Protein 5AWS (pdb70)

Foldseek 3Di:
DPDQDAFEKAKEKEKAKAWEAEAPDLVPIDIWMKIFMKMKHFAPCLCSPPVVVHADWWKKKKAQQVQFPWKDFDPQFWDWDPDDPVPRMTMITTDSVSVSVVNVVVCVVVVVDGMDMDTGMITIGDADGPLQDQKDKHKDWDWDLFKIKIKMKIAGRQRNWPHFWKWAFKKKKFAWDAAFPDWPDWPPDWDQDNVRRMIMDTDGIAGCPDPVRRIDMIIIMTTHDGDGTDGDKIFIKTKTWDTESSRMDMDTDDGRYDHPYYIYMYMYDGYIYTD/DFFEKAKEKEKAKEWEAEAPDLVPIDIWMKIFMKMKHFLVCLCCCCVVVPADWWKKKKACVVQFPWKDFDVLFWDWDVMTMITGDSVSVVVVSNVCCVVVPPDGIDMGTTMITIGDDDGPLQDQKDKHKDWDWDFWKIKIKMKIAGRQNNWPDQWKWAFKKKKFAWDAAFDDWPDWPPDWDQDPVRRMIMDTDGIATCVDDVGRIDMIIIMTTHDGDGIDGDKIFIKTKTWDTESSRMDMDIDDTRHDHPYYTYMYIYDGYIYTD

GO terms:
  GO:0005515 protein binding (F, IPI)
  GO:0005829 cytosol (C, TAS)
  GO:0005737 cytoplasm (C, IDA)
  GO:0005886 plasma membrane (C, IDA)
  GO:0005905 clathrin-coated pit (C, IDA)
  GO:0017124 SH3 domain binding (F, IPI)

Sequence (540 aa):
MGAQDTLPVAAAFTETVNAYFKGADPSKCIVKITGEMVLSFPAGITRHFANNPSPAALTFRVINFSRLEHVLPNPQLLCCDNTQNDANTKEFWVNMPNLMTHLKKVSEQKPQATYYNVDMLKYQVSAQGIQSTPLNLAVNWRCEPSSTDLRIDYKYNTDAMTTAVALNNVQFLVPIDGGVTKLQAVLPPAVWNAEQQRILWKIPDISQKSENGGVGSLLARFQLSEGPSKPSPLVVQFTSEGSTLSGCDIELVGAGYRFSLIKKRFAAGKYLADNDTLPVAAAFTETVNAYFKGADPSKCIVKITGEMVLSFPAGITRHFANNPSPAALTFRVINFSRLEHVLPNPQLLCCDNTKEFWVNMPNLMTHLKKVSEQKPQATYYNVDMLKYQVSAQGIQSTPLNLAVNWRCEPSSTDLRIDYKYNTDAMTTAVALNNVQFLVPIDGGVTKLQAVLPPAVWNAEQQRILWKIPDISQKSENGGVGSLLARFQLSEGPSKPSPLVVQFTSEGSTLSGCDIELVGAGYRFSLIKKRFAAGKYLADN

Solvent-accessible surface area: 26868 Å² total; per-residue (Å²): 244,86,80,92,56,77,19,47,2,25,1,12,0,44,0,46,0,35,3,66,5,78,18,89,60,74,93,117,13,94,20,40,3,33,10,58,0,20,0,20,6,28,51,35,37,18,145,93,42,22,139,140,103,82,38,10,62,2,6,0,69,0,48,55,32,64,88,16,73,14,10,23,4,31,50,119,1,6,70,20,43,94,98,125,132,106,74,51,51,21,36,0,101,10,39,30,89,44,6,44,88,62,7,128,119,38,25,126,115,125,92,175,32,96,132,13,111,5,66,1,1,90,2,5,4,43,35,134,30,50,118,14,0,0,0,23,8,25,6,95,18,126,48,63,92,63,11,0,34,3,100,0,51,17,89,10,12,51,118,6,13,82,84,54,38,24,0,45,104,0,55,0,43,0,52,1,73,11,27,24,82,124,53,94,50,58,121,45,118,29,96,54,60,70,157,105,86,83,0,33,1,131,29,96,70,2,10,110,178,26,185,81,40,0,78,14,47,0,63,4,80,0,57,17,88,144,25,72,4,142,62,25,54,1,43,0,81,3,67,0,103,54,1,0,3,2,16,0,51,6,72,43,42,65,74,4,24,108,39,61,96,54,82,44,59,1,28,13,27,128,0,23,0,34,57,196,64,31,43,1,15,1,10,1,46,1,49,0,34,2,64,6,83,11,90,74,74,87,112,10,90,20,33,2,33,10,62,0,22,1,17,0,29,40,71,8,52,143,119,25,43,93,102,102,80,24,51,66,3,8,0,65,0,44,55,37,89,80,15,48,15,11,23,4,34,50,127,6,7,69,27,143,111,68,46,36,0,92,12,42,25,94,50,0,37,92,69,10,126,122,29,9,120,114,117,84,172,26,104,107,5,98,6,70,1,1,96,3,3,3,30,35,136,28,45,122,14,0,0,0,36,10,26,5,100,20,142,50,76,95,65,19,0,29,4,111,0,48,18,112,18,24,60,126,8,16,81,76,87,24,28,0,46,98,0,53,0,36,0,48,1,67,10,25,26,85,124,57,90,49,54,119,45,119,28,96,59,50,73,163,106,91,86,0,43,1,139,29,96,64,2,11,100,174,26,146,133,36,2,77,17,39,1,65,4,85,0,55,15,83,143,26,74,5,147,62,23,52,1,43,0,81,3,64,0,116,56,2,1,4,4,18,0,44,6,72,43,40,66,85,16,19,123,43,61,98,55,82,59,71,1,30,14,29,108,0,33,0,32,63

Nearest PDB structures (foldseek):
  5aws-assembly2_B  TM=1.004E+00  e=3.003E-59  Homo sapiens
  5awu-assembly1_A  TM=9.786E-01  e=6.352E-51  Homo sapiens
  6a9y-assembly1_A  TM=9.598E-01  e=2.158E-49  Homo sapiens
  5jp2-assembly1_A  TM=8.970E-01  e=3.352E-34  Danio rerio
  5jp2-assembly2_B  TM=8.861E-01  e=8.549E-34  Danio rerio

B-factor: mean 56.83, std 22.8, range [14.85, 202.42]

Radius of gyration: 28.93 Å; Cα contacts (8 Å, |Δi|>4): 1412; chains: 2; bounding box: 56×58×89 Å

Organism: Homo sapiens (NCBI:txid9606)

InterPro domains:
  IPR018808 Muniscin, C-terminal [PF10291] (560-8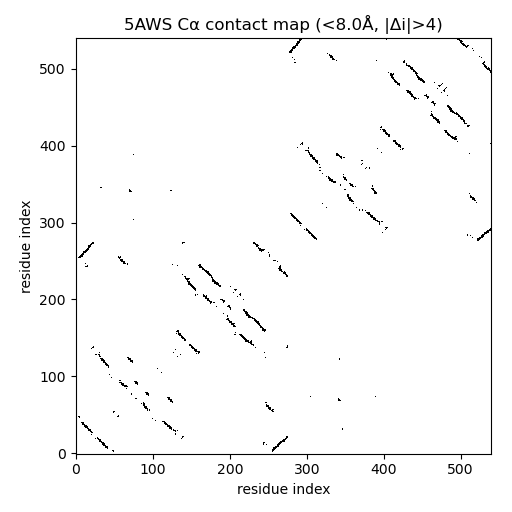26)
  IPR028565 Mu homology domain [PS51072] (559-827)
  IPR036168 AP-2 complex subunit mu, C-terminal superfamily [SSF49447] (672-807)
  IPR037984 SGIP1, mu-homology domain [cd09266] (561-827)

Secondary structure (DSSP, 8-state):
--SPPPEEEEEEEEEEEEEEEETT-GGG-EEEEEEEEEEEEESS-TTTT-SSS-PPP-EEEEETGGGEEEEEE-TTTEEE-------S-EEEEE-HHHHHHHHHHHHHHSTT-SEEEEEEEEEEE---GGGG-SEEEEEEEEE-SSEEEEEEEEEE-GGGSSS---EEEEEEEEE--S-EEEEEEEES--EEETTTTEEEEEEEEESTTSTTTTEEEEEEEEEESS-------EEEEEEEES--SS--EEEEESSSEEEEEEEEEEEEEEEEEE-/-PEEEEEEEEEEEEEEEETTEEEEEEEEEEEEEEEEEEGGGTTTTSSSSSPPP-EEEEETGGGEEEEEE-TTTEEE---EEEEE-HHHHHHHHHHHHHHSTT-SEEEEEEEEEEE---GGGG-SEEEEEEEEE-SSEEEEEEEEEE-GGGSSS---EEEEEEEEE--S-EEEEEEEES--EEETTTTEEEEEEEEESTTSGGGGEEEEEEEEEESS-------EEEEEEEES--SS--EEEE-SSSEEEEEEEEEEEEEEEEEE-

Structure (mmCIF, N/CA/C/O backbone):
data_5AWS
#
_entry.id   5AWS
#
_cell.length_a   37.552
_cell.length_b   53.634
_cell.length_c   75.199
_cell.angle_alpha   101.87
_cell.angle_beta   86.91
_cell.angle_gamma   95.61
#
_symmetry.space_group_name_H-M   'P 1'
#
loop_
_entity.id
_entity.type
_entity.pdbx_description
1 polymer 'SH3-containing GRB2-like protein 3-interacting protein 1'
2 non-polymer 'ZINC ION'
3 water water
#
loop_
_atom_site.group_PDB
_atom_site.id
_atom_site.type_symbol
_atom_site.label_atom_id
_atom_site.label_alt_id
_atom_site.label_comp_id
_atom_site.label_asym_id
_atom_site.label_entity_id
_atom_site.label_seq_id
_atom_site.pdbx_PDB_ins_code
_atom_site.Cartn_x
_atom_site.Cartn_y
_atom_site.Cartn_z
_atom_site.occupancy
_atom_site.B_iso_or_equiv
_atom_site.auth_seq_id
_atom_site.auth_comp_id
_atom_site.auth_asym_id
_atom_site.auth_atom_id
_atom_site.pdbx_PDB_model_num
ATOM 1 N N . MET A 1 8 ? 14.073 53.579 -72.232 1.00 110.67 554 MET A N 1
ATOM 2 C CA . MET A 1 8 ? 13.456 54.142 -73.431 1.00 122.42 554 MET A CA 1
ATOM 3 C C . MET A 1 8 ? 12.688 53.099 -74.233 1.00 123.51 554 MET A C 1
ATOM 4 O O . MET A 1 8 ? 11.574 53.348 -74.688 1.00 123.26 554 MET A O 1
ATOM 9 N N . GLY A 1 9 ? 13.301 51.938 -74.429 1.00 123.77 555 GLY A N 1
ATOM 10 C CA . GLY A 1 9 ? 12.620 50.809 -75.034 1.00 121.94 555 GLY A CA 1
ATOM 11 C C . GLY A 1 9 ? 12.884 49.566 -74.203 1.00 113.95 555 GLY A C 1
ATOM 12 O O . GLY A 1 9 ? 12.789 48.442 -74.693 1.00 114.26 555 GLY A O 1
ATOM 13 N N . ALA A 1 10 ? 13.195 49.776 -72.927 1.00 108.14 556 ALA A N 1
ATOM 14 C CA . ALA A 1 10 ? 13.753 48.717 -72.088 1.00 98.89 556 ALA A CA 1
ATOM 15 C C . ALA A 1 10 ? 12.789 48.113 -71.059 1.00 100.92 556 ALA A C 1
ATOM 16 O O . ALA A 1 10 ? 11.914 48.798 -70.525 1.00 93.81 556 ALA A O 1
ATOM 18 N N . GLN A 1 11 ? 12.965 46.820 -70.794 1.00 93.64 557 GLN A N 1
ATOM 19 C CA . GLN A 1 11 ? 12.198 46.114 -69.777 1.00 88.81 557 GLN A CA 1
ATOM 20 C C . GLN A 1 11 ? 12.398 46.835 -68.448 1.00 86.54 557 GLN A C 1
ATOM 21 O O . GLN A 1 11 ? 13.534 47.126 -68.068 1.00 91.01 557 GLN A O 1
ATOM 27 N N . ASP A 1 12 ? 11.309 47.160 -67.758 1.00 83.51 558 ASP A N 1
ATOM 28 C CA . ASP A 1 12 ? 11.442 47.907 -66.517 1.00 85.70 558 ASP A CA 1
ATOM 29 C C . ASP A 1 12 ? 12.151 47.017 -65.536 1.00 82.96 558 ASP A C 1
ATOM 30 O O . ASP A 1 12 ? 12.120 45.792 -65.663 1.00 84.83 558 ASP A O 1
ATOM 35 N N . THR A 1 13 ? 12.810 47.615 -64.557 1.00 78.78 559 THR A N 1
ATOM 36 C CA . THR A 1 13 ? 13.160 46.836 -63.396 1.00 76.32 559 THR A CA 1
ATOM 37 C C . THR A 1 13 ? 11.938 46.974 -62.499 1.00 76.21 559 THR A C 1
ATOM 38 O O . THR A 1 13 ? 11.461 48.088 -62.291 1.00 83.92 559 THR A O 1
ATOM 42 N N . LEU A 1 14 ? 11.407 45.871 -61.986 1.00 71.69 560 LEU A N 1
ATOM 43 C CA . LEU A 1 14 ? 10.204 45.965 -61.159 1.00 68.63 560 LEU A CA 1
ATOM 44 C C . LEU A 1 14 ? 10.575 45.893 -59.669 1.00 65.98 560 LEU A C 1
ATOM 45 O O . LEU A 1 14 ? 11.332 45.019 -59.255 1.00 69.72 560 LEU A O 1
ATOM 50 N N . PRO A 1 15 ? 10.041 46.823 -58.866 1.00 64.99 561 PRO A N 1
ATOM 51 C CA . PRO A 1 15 ? 10.375 46.956 -57.443 1.00 58.90 561 PRO A CA 1
ATOM 52 C C . PRO A 1 15 ? 9.637 45.935 -56.588 1.00 51.26 561 PRO A C 1
ATOM 53 O O . PRO A 1 15 ? 8.413 45.899 -56.625 1.00 58.38 561 PRO A O 1
ATOM 57 N N . VAL A 1 16 ? 10.364 45.119 -55.833 1.00 49.01 562 VAL A N 1
ATOM 58 C CA . VAL A 1 16 ? 9.734 44.181 -54.908 1.00 53.18 562 VAL A CA 1
ATOM 59 C C . VAL A 1 16 ? 10.445 44.240 -53.549 1.00 52.13 562 VAL A C 1
ATOM 60 O O . VAL A 1 16 ? 11.662 44.417 -53.498 1.00 56.58 562 VAL A O 1
ATOM 64 N N . ALA A 1 17 ? 9.688 44.134 -52.456 1.00 50.97 563 ALA A N 1
ATOM 65 C CA . ALA A 1 17 ? 10.287 44.113 -51.118 1.00 49.49 563 ALA A CA 1
ATOM 66 C C . ALA A 1 17 ? 10.337 42.689 -50.575 1.00 46.02 563 ALA A C 1
ATOM 67 O O . ALA A 1 17 ? 9.470 41.876 -50.894 1.00 46.48 563 ALA A O 1
ATOM 69 N N . ALA A 1 18 ? 11.342 42.391 -49.752 1.00 37.13 564 ALA A N 1
ATOM 70 C CA . ALA A 1 18 ? 11.450 41.077 -49.131 1.00 38.35 564 ALA A CA 1
ATOM 71 C C . ALA A 1 18 ? 11.559 41.242 -47.623 1.00 41.62 564 ALA A C 1
ATOM 72 O O . ALA A 1 18 ? 12.049 42.264 -47.128 1.00 48.23 564 ALA A O 1
ATOM 74 N N . ALA A 1 19 ? 11.119 40.228 -46.891 1.00 40.37 565 ALA A N 1
ATOM 75 C CA . ALA A 1 19 ? 11.205 40.259 -45.441 1.00 36.02 565 ALA A CA 1
ATOM 76 C C . ALA A 1 19 ? 11.505 38.872 -44.913 1.00 34.52 565 ALA A C 1
ATOM 77 O O . ALA A 1 19 ? 10.887 37.889 -45.330 1.00 37.16 565 ALA A O 1
ATOM 79 N N . PHE A 1 20 ? 12.481 38.788 -44.018 1.00 26.24 566 PHE A N 1
ATOM 80 C CA . PHE A 1 20 ? 12.662 37.595 -43.204 1.00 28.21 566 PHE A CA 1
ATOM 81 C C . PHE A 1 20 ? 12.207 37.976 -41.805 1.00 29.97 566 PHE A C 1
ATOM 82 O O . PHE A 1 20 ? 12.834 38.827 -41.175 1.00 30.79 566 PHE A O 1
ATOM 90 N N . THR A 1 21 ? 11.139 37.352 -41.319 1.00 31.53 567 THR A N 1
ATOM 91 C CA . THR A 1 21 ? 10.599 37.664 -39.984 1.00 30.53 567 THR A CA 1
ATOM 92 C C . THR A 1 21 ? 10.638 36.389 -39.182 1.00 31.90 567 THR A C 1
ATOM 93 O O . THR A 1 21 ? 9.991 35.390 -39.533 1.00 27.58 567 THR A O 1
ATOM 97 N N . GLU A 1 22 ? 11.447 36.405 -38.133 1.00 26.33 568 GLU A N 1
ATOM 98 C CA . GLU A 1 22 ? 11.665 35.214 -37.328 1.00 29.40 568 GLU A CA 1
ATOM 99 C C . GLU A 1 22 ? 11.152 35.380 -35.897 1.00 28.27 568 GLU A C 1
ATOM 100 O O . GLU A 1 22 ? 11.214 36.458 -35.322 1.00 29.59 568 GLU A O 1
ATOM 106 N N . THR A 1 23 ? 10.640 34.295 -35.344 1.00 27.50 569 THR A N 1
ATOM 107 C CA . THR A 1 23 ? 10.066 34.285 -34.007 1.00 28.54 569 THR A CA 1
ATOM 108 C C . THR A 1 23 ? 10.814 33.260 -33.150 1.00 28.67 569 THR A C 1
ATOM 109 O O . THR A 1 23 ? 10.908 32.082 -33.520 1.00 24.78 569 THR A O 1
ATOM 113 N N . VAL A 1 24 ? 11.355 33.712 -32.012 1.00 29.76 570 VAL A N 1
ATOM 114 C CA . VAL A 1 24 ? 12.054 32.805 -31.095 1.00 20.96 570 VAL A CA 1
ATOM 115 C C . VAL A 1 24 ? 11.232 32.489 -29.860 1.00 28.21 570 VAL A C 1
ATOM 116 O O . VAL A 1 24 ? 10.832 33.378 -29.101 1.00 28.13 570 VAL A O 1
ATOM 120 N N . ASN A 1 25 ? 10.982 31.201 -29.690 1.00 26.58 571 ASN A N 1
ATOM 121 C CA . ASN A 1 25 ? 10.300 30.679 -28.533 1.00 28.31 571 ASN A CA 1
ATOM 122 C C . ASN A 1 25 ? 11.330 29.969 -27.687 1.00 32.80 571 ASN A C 1
ATOM 123 O O . ASN A 1 25 ? 12.165 29.222 -28.198 1.00 23.12 571 ASN A O 1
ATOM 128 N N . ALA A 1 26 ? 11.292 30.224 -26.391 1.00 29.86 572 ALA A N 1
ATOM 129 C CA . ALA A 1 26 ? 12.257 29.619 -25.501 1.00 31.71 572 ALA A CA 1
ATOM 130 C C . ALA A 1 26 ? 11.600 29.354 -24.157 1.00 37.19 572 ALA A C 1
ATOM 131 O O . ALA A 1 26 ? 10.755 30.128 -23.708 1.00 36.33 572 ALA A O 1
ATOM 133 N N . TYR A 1 27 ? 11.975 28.244 -23.530 1.00 35.98 573 TYR A N 1
ATOM 134 C CA . TYR A 1 27 ? 11.538 27.945 -22.171 1.00 41.64 573 TYR A CA 1
ATOM 135 C C . TYR A 1 27 ? 12.761 27.671 -21.316 1.00 39.26 573 TYR A C 1
ATOM 136 O O . TYR A 1 27 ? 13.529 26.764 -21.620 1.00 39.80 573 TYR A O 1
ATOM 145 N N . PHE A 1 28 ? 12.942 28.467 -20.263 1.00 36.92 574 PHE A N 1
ATOM 146 C CA . PHE A 1 28 ? 14.036 28.272 -19.305 1.00 36.71 574 PHE A CA 1
ATOM 147 C C . PHE A 1 28 ? 13.520 27.659 -18.011 1.00 41.56 574 PHE A C 1
ATOM 148 O O . PHE A 1 28 ? 12.414 27.957 -17.582 1.00 41.07 574 PHE A O 1
ATOM 156 N N . LYS A 1 29 ? 14.316 26.802 -17.384 1.00 43.18 575 LYS A N 1
ATOM 157 C CA . LYS A 1 29 ? 13.904 26.181 -16.133 1.00 43.58 575 LYS A CA 1
ATOM 158 C C . LYS A 1 29 ? 14.997 26.329 -15.085 1.00 51.46 575 LYS A C 1
ATOM 159 O O . LYS A 1 29 ? 16.048 25.688 -15.185 1.00 47.18 575 LYS A O 1
ATOM 165 N N . GLY A 1 30 ? 14.754 27.203 -14.109 1.00 54.81 576 GLY A N 1
ATOM 166 C CA . GLY A 1 30 ? 15.729 27.505 -13.077 1.00 55.41 576 GLY A CA 1
ATOM 167 C C . GLY A 1 30 ? 16.966 28.089 -13.723 1.00 52.05 576 GLY A C 1
ATOM 168 O O . GLY A 1 30 ? 16.849 28.877 -14.678 1.00 47.70 576 GLY A O 1
ATOM 169 N N . ALA A 1 31 ? 18.140 27.649 -13.265 1.00 56.37 577 ALA A N 1
ATOM 170 C CA . ALA A 1 31 ? 19.402 28.067 -13.872 1.00 59.60 577 ALA A CA 1
ATOM 171 C C . ALA A 1 31 ? 20.102 26.907 -14.589 1.00 64.31 577 ALA A C 1
ATOM 172 O O . ALA A 1 31 ? 21.309 26.949 -14.799 1.00 74.16 577 ALA A O 1
ATOM 174 N N . ASP A 1 32 ? 19.335 25.905 -15.008 1.00 58.53 578 ASP A N 1
ATOM 175 C CA . ASP A 1 32 ? 19.887 24.734 -15.675 1.00 56.94 578 ASP A CA 1
ATOM 176 C C . ASP A 1 32 ? 19.724 24.858 -17.183 1.00 58.02 578 ASP A C 1
ATOM 177 O O . ASP A 1 32 ? 18.635 24.647 -17.722 1.00 48.92 578 ASP A O 1
ATOM 182 N N . PRO A 1 33 ? 20.800 25.276 -17.863 1.00 62.08 579 PRO A N 1
ATOM 183 C CA . PRO A 1 33 ? 20.720 25.511 -19.306 1.00 59.42 579 PRO A CA 1
ATOM 184 C C . PRO A 1 33 ? 20.385 24.234 -20.069 1.00 56.99 579 PRO A C 1
ATOM 185 O O . PRO A 1 33 ? 19.879 24.313 -21.181 1.00 61.40 579 PRO A O 1
ATOM 189 N N . SER A 1 34 ? 20.644 23.077 -19.472 1.00 56.98 580 SER A N 1
ATOM 190 C CA . SER A 1 34 ? 20.350 21.796 -20.118 1.00 65.14 580 SER A CA 1
ATOM 191 C C . SER A 1 34 ? 18.867 21.574 -20.405 1.00 62.39 580 SER A C 1
ATOM 192 O O . SER A 1 34 ? 18.508 20.803 -21.297 1.00 66.41 580 SER A O 1
ATOM 195 N N . LYS A 1 35 ? 18.014 22.226 -19.624 1.00 54.67 581 LYS A N 1
ATOM 196 C CA . LYS A 1 35 ? 16.574 22.033 -19.727 1.00 40.71 581 LYS A CA 1
ATOM 197 C C . LYS A 1 35 ? 15.907 23.136 -20.532 1.00 41.91 581 LYS A C 1
ATOM 198 O O . LYS A 1 35 ? 14.682 23.211 -20.597 1.00 40.80 581 LYS A O 1
ATOM 204 N N . CYS A 1 36 ? 16.723 24.010 -21.111 1.00 38.85 582 CYS A N 1
ATOM 205 C CA . CYS A 1 36 ? 16.237 25.093 -21.935 1.00 33.81 582 CYS A CA 1
ATOM 206 C C . CYS A 1 36 ? 15.741 24.454 -23.214 1.00 46.09 582 CYS A C 1
ATOM 207 O O . CYS A 1 36 ? 16.430 23.613 -23.787 1.00 51.77 582 CYS A O 1
ATOM 210 N N . ILE A 1 37 ? 14.561 24.866 -23.666 1.00 36.66 583 ILE A N 1
ATOM 211 C CA . ILE A 1 37 ? 13.947 24.312 -24.880 1.00 38.86 583 ILE A CA 1
ATOM 212 C C . ILE A 1 37 ? 13.660 25.461 -25.841 1.00 35.49 583 ILE A C 1
ATOM 213 O O . ILE A 1 37 ? 12.940 26.390 -25.497 1.00 39.56 583 ILE A O 1
ATOM 218 N N . VAL A 1 38 ? 14.259 25.422 -27.033 1.00 29.75 584 VAL A N 1
ATOM 219 C CA . VAL A 1 38 ? 14.167 26.541 -27.961 1.00 29.73 584 VAL A CA 1
ATOM 220 C C . VAL A 1 38 ? 13.549 26.107 -29.304 1.00 36.32 584 VAL A C 1
ATOM 221 O O . VAL A 1 38 ? 13.826 25.019 -29.803 1.00 35.64 584 VAL A O 1
ATOM 225 N N . LYS A 1 39 ? 12.718 26.964 -29.881 1.00 33.95 585 LYS A N 1
ATOM 226 C CA . LYS A 1 39 ? 12.096 26.693 -31.185 1.00 31.21 585 LYS A CA 1
ATOM 227 C C . LYS A 1 39 ? 12.017 28.011 -31.907 1.00 30.03 585 LYS A C 1
ATOM 228 O O . LYS A 1 39 ? 11.381 28.941 -31.413 1.00 28.18 585 LYS A O 1
ATOM 234 N N . ILE A 1 40 ? 12.717 28.109 -33.039 1.00 27.85 586 ILE A N 1
ATOM 235 C CA . ILE A 1 40 ? 12.712 29.321 -33.854 1.00 23.81 586 ILE A CA 1
ATOM 236 C C . ILE A 1 40 ? 12.020 29.028 -35.171 1.00 28.53 586 ILE A C 1
ATOM 237 O O . ILE A 1 40 ? 12.435 28.115 -35.914 1.00 21.55 586 ILE A O 1
ATOM 242 N N . THR A 1 41 ? 10.949 29.780 -35.422 1.00 27.74 587 THR A N 1
ATOM 243 C CA . THR A 1 41 ? 10.200 29.678 -36.672 1.00 33.20 587 THR A CA 1
ATOM 244 C C . THR A 1 41 ? 10.397 30.955 -37.438 1.00 33.30 587 THR A C 1
ATOM 245 O O . THR A 1 41 ? 10.886 31.936 -36.900 1.00 31.15 587 THR A O 1
ATOM 249 N N . GLY A 1 42 ? 10.009 30.957 -38.704 1.00 29.56 588 GLY A N 1
ATOM 250 C CA . GLY A 1 42 ? 10.185 32.149 -39.500 1.00 28.37 588 GLY A CA 1
ATOM 251 C C . GLY A 1 42 ? 9.361 32.128 -40.773 1.00 29.09 588 GLY A C 1
ATOM 252 O O . GLY A 1 42 ? 8.820 31.101 -41.191 1.00 20.57 588 GLY A O 1
ATOM 253 N N . GLU A 1 43 ? 9.256 33.282 -41.394 1.00 26.41 589 GLU A N 1
ATOM 254 C CA . GLU A 1 43 ? 8.678 33.305 -42.711 1.00 33.60 589 GLU A CA 1
ATOM 255 C C . GLU A 1 43 ? 9.356 34.337 -43.574 1.00 40.02 589 GLU A C 1
ATOM 256 O O . GLU A 1 43 ? 9.869 35.354 -43.072 1.00 34.64 589 GLU A O 1
ATOM 262 N N . MET A 1 44 ? 9.408 34.016 -44.867 1.00 33.28 590 MET A N 1
ATOM 263 C CA . MET A 1 44 ? 9.933 34.907 -45.870 1.00 29.43 590 MET A CA 1
ATOM 264 C C . MET A 1 44 ? 8.737 35.375 -46.664 1.00 34.59 590 MET A C 1
ATOM 265 O O . MET A 1 44 ? 7.931 34.565 -47.202 1.00 34.25 590 MET A O 1
ATOM 270 N N . VAL A 1 45 ? 8.607 36.694 -46.705 1.00 32.19 591 VAL A N 1
ATOM 271 C CA . VAL A 1 45 ? 7.449 37.330 -47.307 1.00 34.08 591 VAL A CA 1
ATOM 272 C C . VAL A 1 45 ? 7.930 38.238 -48.422 1.00 36.51 591 VAL A C 1
ATOM 273 O O . VAL A 1 45 ? 8.930 38.928 -48.274 1.00 32.85 591 VAL A O 1
ATOM 277 N N . LEU A 1 46 ? 7.233 38.206 -49.552 1.00 36.77 592 LEU A N 1
ATOM 278 C CA . LEU A 1 46 ? 7.495 39.126 -50.641 1.00 39.15 592 LEU A CA 1
ATOM 279 C C . LEU A 1 46 ? 6.338 40.107 -50.733 1.00 40.66 592 LEU A C 1
ATOM 280 O O . LEU A 1 46 ? 5.173 39.711 -50.661 1.00 43.40 592 LEU A O 1
ATOM 285 N N . SER A 1 47 ? 6.662 41.391 -50.865 1.00 46.08 593 SER A N 1
ATOM 286 C CA . SER A 1 47 ? 5.654 42.444 -50.995 1.00 45.44 593 SER A CA 1
ATOM 287 C C . SER A 1 47 ? 5.739 43.118 -52.356 1.00 50.59 593 SER A C 1
ATOM 288 O O . SER A 1 47 ? 6.824 43.507 -52.814 1.00 51.33 593 SER A O 1
ATOM 291 N N . PHE A 1 48 ? 4.574 43.255 -52.984 1.00 48.56 594 PHE A N 1
ATOM 292 C CA . PHE A 1 48 ? 4.437 43.811 -54.317 1.00 58.98 594 PHE A CA 1
ATOM 293 C C . PHE A 1 48 ? 3.640 45.118 -54.258 1.00 61.08 594 PHE A C 1
ATOM 294 O O . PHE A 1 48 ? 2.599 45.183 -53.598 1.00 51.49 594 PHE A O 1
ATOM 302 N N . PRO A 1 49 ? 4.136 46.167 -54.938 1.00 65.94 595 PRO A N 1
ATOM 303 C CA . PRO A 1 49 ? 3.486 47.484 -54.967 1.00 71.54 595 PRO A CA 1
ATOM 304 C C . PRO A 1 49 ? 2.135 47.398 -55.665 1.00 74.27 595 PRO A C 1
ATOM 305 O O . PRO A 1 49 ? 1.864 46.405 -56.338 1.00 73.47 595 PRO A O 1
ATOM 309 N N . ALA A 1 50 ? 1.324 48.442 -55.542 1.00 76.70 596 ALA A N 1
ATOM 310 C CA . ALA A 1 50 ? -0.081 48.377 -55.935 1.00 76.74 596 ALA A CA 1
ATOM 311 C C . ALA A 1 50 ? -0.353 48.043 -57.400 1.00 80.99 596 ALA A C 1
ATOM 312 O O . ALA A 1 50 ? 0.336 48.509 -58.304 1.00 77.16 596 ALA A O 1
ATOM 314 N N . GLY A 1 51 ? -1.360 47.195 -57.595 1.00 84.80 597 GLY A N 1
ATOM 315 C CA . GLY A 1 51 ? -1.890 46.827 -58.893 1.00 84.60 597 GLY A CA 1
ATOM 316 C C . GLY A 1 51 ? -0.971 46.453 -60.041 1.00 93.57 597 GLY A C 1
ATOM 317 O O . GLY A 1 51 ? -1.454 45.904 -61.036 1.00 99.64 597 GLY A O 1
ATOM 318 N N . ILE A 1 52 ? 0.323 46.754 -59.918 1.00 94.57 598 ILE A N 1
ATOM 319 C CA . ILE A 1 52 ? 1.282 46.657 -61.026 1.00 94.79 598 ILE A CA 1
ATOM 320 C C . ILE A 1 52 ? 1.059 45.391 -61.870 1.00 97.03 598 ILE A C 1
ATOM 321 O O . ILE A 1 52 ? 0.744 45.484 -63.056 1.00 105.27 598 ILE A O 1
ATOM 326 N N . THR A 1 53 ? 1.219 44.228 -61.240 1.00 94.76 599 THR A N 1
ATOM 327 C CA . THR A 1 53 ? 0.844 42.915 -61.791 1.00 99.64 599 THR A CA 1
ATOM 328 C C . THR A 1 53 ? 1.329 42.452 -63.177 1.00 106.32 599 THR A C 1
ATOM 329 O O . THR A 1 53 ? 1.492 41.250 -63.408 1.00 106.75 599 THR A O 1
ATOM 333 N N . ARG A 1 54 ? 1.587 43.379 -64.087 1.00 110.62 600 ARG A N 1
ATOM 334 C CA . ARG A 1 54 ? 1.729 42.999 -65.485 1.00 107.23 600 ARG A CA 1
ATOM 335 C C . ARG A 1 54 ? 2.761 43.840 -66.246 1.00 104.98 600 ARG A C 1
ATOM 336 O O . ARG A 1 54 ? 3.076 43.560 -67.401 1.00 115.67 600 ARG A O 1
ATOM 344 N N . HIS A 1 55 ? 3.231 44.895 -65.589 1.00 93.47 601 HIS A N 1
ATOM 345 C CA . HIS A 1 55 ? 4.248 45.851 -66.057 1.00 78.41 601 HIS A CA 1
ATOM 346 C C . HIS A 1 55 ? 5.244 45.559 -67.197 1.00 84.11 601 HIS A C 1
ATOM 347 O O . HIS A 1 55 ? 6.253 46.242 -67.266 1.00 85.46 601 HIS A O 1
ATOM 354 N N . PHE A 1 56 ? 5.011 44.509 -67.982 1.00 81.59 602 PHE A N 1
ATOM 355 C CA . PHE A 1 56 ? 5.608 44.267 -69.305 1.00 113.67 602 PHE A CA 1
ATOM 356 C C . PHE A 1 56 ? 5.297 42.822 -69.643 1.00 110.96 602 PHE A C 1
ATOM 357 O O . PHE A 1 56 ? 6.000 42.190 -70.428 1.00 112.24 602 PHE A O 1
ATOM 365 N N . ALA A 1 57 ? 4.201 42.324 -69.077 1.00 105.88 603 ALA A N 1
ATOM 366 C CA . ALA A 1 57 ? 3.884 40.907 -69.171 1.00 103.35 603 ALA A CA 1
ATOM 367 C C . ALA A 1 57 ? 3.301 40.427 -70.490 1.00 108.53 603 ALA A C 1
ATOM 368 O O . ALA A 1 57 ? 3.056 39.230 -70.654 1.00 114.44 603 ALA A O 1
ATOM 370 N N . ASN A 1 58 ? 3.053 41.330 -71.427 1.00 103.07 604 ASN A N 1
ATOM 371 C CA . ASN A 1 58 ? 2.373 40.884 -72.628 1.00 106.47 604 ASN A CA 1
ATOM 372 C C . ASN A 1 58 ? 3.287 40.620 -73.842 1.00 111.22 604 ASN A C 1
ATOM 373 O O . ASN A 1 58 ? 3.340 39.503 -74.355 1.00 117.18 604 ASN A O 1
ATOM 378 N N . ASN A 1 59 ? 4.030 41.641 -74.270 1.00 109.06 605 ASN A N 1
ATOM 379 C CA . ASN A 1 59 ? 4.911 41.539 -75.443 1.00 112.53 605 ASN A CA 1
ATOM 380 C C . ASN A 1 59 ? 6.179 42.371 -75.280 1.00 113.69 605 ASN A C 1
ATOM 381 O O . ASN A 1 59 ? 6.150 43.595 -75.425 1.00 105.66 605 ASN A O 1
ATOM 386 N N . PRO A 1 60 ? 7.309 41.695 -75.014 1.00 111.52 606 PRO A N 1
ATOM 387 C CA . PRO A 1 60 ? 7.325 40.237 -74.849 1.00 106.69 606 PRO A CA 1
ATOM 388 C C . PRO A 1 60 ? 6.940 39.778 -73.453 1.00 98.17 606 PRO A C 1
ATOM 389 O O . PRO A 1 60 ? 6.531 40.597 -72.636 1.00 91.23 606 PRO A O 1
ATOM 393 N N . SER A 1 61 ? 7.047 38.471 -73.224 1.00 97.62 607 SER A N 1
ATOM 394 C CA . SER A 1 61 ? 6.776 37.819 -71.936 1.00 92.70 607 SER A CA 1
ATOM 395 C C . SER A 1 61 ? 7.300 38.558 -70.704 1.00 91.17 607 SER A C 1
ATOM 396 O O . SER A 1 61 ? 8.318 39.251 -70.785 1.00 86.58 607 SER A O 1
ATOM 399 N N . PRO A 1 62 ? 6.599 38.414 -69.556 1.00 88.93 608 PRO A N 1
ATOM 400 C CA . PRO A 1 62 ? 7.039 39.044 -68.305 1.00 88.76 608 PRO A CA 1
ATOM 401 C C . PRO A 1 62 ? 8.316 38.401 -67.770 1.00 85.95 608 PRO A C 1
ATOM 402 O O . PRO A 1 62 ? 8.470 37.179 -67.853 1.00 81.04 608 PRO A O 1
ATOM 406 N N . ALA A 1 63 ? 9.200 39.208 -67.195 1.00 85.42 609 ALA A N 1
ATOM 407 C CA . ALA A 1 63 ? 10.407 38.683 -66.583 1.00 81.76 609 ALA A CA 1
ATOM 408 C C . ALA A 1 63 ? 10.076 37.631 -65.532 1.00 70.46 609 ALA A C 1
ATOM 409 O O . ALA A 1 63 ? 9.132 37.775 -64.757 1.00 65.68 609 ALA A O 1
ATOM 411 N N . ALA A 1 64 ? 10.871 36.569 -65.532 1.00 69.03 610 ALA A N 1
ATOM 412 C CA . ALA A 1 64 ? 10.760 35.508 -64.559 1.00 70.74 610 ALA A CA 1
ATOM 413 C C . ALA A 1 64 ? 11.129 36.099 -63.215 1.00 65.86 610 ALA A C 1
ATOM 414 O O . ALA A 1 64 ? 12.099 36.846 -63.128 1.00 56.14 610 ALA A O 1
ATOM 416 N N . LEU A 1 65 ? 10.367 35.788 -62.171 1.00 61.42 611 LEU A N 1
ATOM 417 C CA . LEU A 1 65 ? 10.790 36.170 -60.828 1.00 50.10 611 LEU A CA 1
ATOM 418 C C . LEU A 1 65 ? 11.370 34.926 -60.193 1.00 48.00 611 LEU A C 1
ATOM 419 O O . LEU A 1 65 ? 10.643 33.993 -59.839 1.00 53.88 611 LEU A O 1
ATOM 424 N N . THR A 1 66 ? 12.687 34.934 -60.026 1.00 51.14 612 THR A N 1
ATOM 425 C CA . THR A 1 66 ? 13.412 33.787 -59.507 1.00 46.17 612 THR A CA 1
ATOM 426 C C . THR A 1 66 ? 14.319 34.351 -58.439 1.00 48.26 612 THR A C 1
ATOM 427 O O . THR A 1 66 ? 14.856 35.451 -58.597 1.00 51.54 612 THR A O 1
ATOM 431 N N . PHE A 1 67 ? 14.488 33.619 -57.347 1.00 41.73 613 PHE A N 1
ATOM 432 C CA . PHE A 1 67 ? 15.342 34.109 -56.284 1.00 43.26 613 PHE A CA 1
ATOM 433 C C . PHE A 1 67 ? 16.127 32.970 -55.655 1.00 47.11 613 PHE A C 1
ATOM 434 O O . PHE A 1 67 ? 15.760 31.813 -55.812 1.00 40.78 613 PHE A O 1
ATOM 442 N N . ARG A 1 68 ? 17.233 33.309 -54.998 1.00 39.37 614 ARG A N 1
ATOM 443 C CA . ARG A 1 68 ? 18.056 32.349 -54.278 1.00 46.02 614 ARG A CA 1
ATOM 444 C C . ARG A 1 68 ? 18.092 32.725 -52.812 1.00 39.29 614 ARG A C 1
ATOM 445 O O . ARG A 1 68 ? 18.289 33.896 -52.480 1.00 36.15 614 ARG A O 1
ATOM 453 N N . VAL A 1 69 ? 17.869 31.737 -51.948 1.00 34.06 615 VAL A N 1
ATOM 454 C CA . VAL A 1 69 ? 17.953 31.938 -50.514 1.00 38.64 615 VAL A CA 1
ATOM 455 C C . VAL A 1 69 ? 19.356 31.525 -50.088 1.00 45.42 615 VAL A C 1
ATOM 456 O O . VAL A 1 69 ? 19.794 30.398 -50.340 1.00 43.30 615 VAL A O 1
ATOM 460 N N . ILE A 1 70 ? 20.075 32.472 -49.495 1.00 43.05 616 ILE A N 1
ATOM 461 C CA . ILE A 1 70 ? 21.448 32.274 -49.061 1.00 42.85 616 ILE A CA 1
ATOM 462 C C . ILE A 1 70 ? 21.451 31.745 -47.633 1.00 41.08 616 ILE A C 1
ATOM 463 O O . ILE A 1 70 ? 20.618 32.167 -46.808 1.00 36.81 616 ILE A O 1
ATOM 468 N N . ASN A 1 71 ? 22.389 30.836 -47.354 1.00 41.70 617 ASN A N 1
ATOM 469 C CA . ASN A 1 71 ? 22.481 30.142 -46.067 1.00 47.56 617 ASN A CA 1
ATOM 470 C C . ASN A 1 71 ? 21.248 29.308 -45.784 1.00 48.31 617 ASN A C 1
ATOM 471 O O . ASN A 1 71 ? 20.740 29.300 -44.657 1.00 40.91 617 ASN A O 1
ATOM 476 N N . PHE A 1 72 ? 20.789 28.598 -46.812 1.00 46.98 618 PHE A N 1
ATOM 477 C CA . PHE A 1 72 ? 19.573 27.801 -46.751 1.00 40.64 618 PHE A CA 1
ATOM 478 C C . PHE A 1 72 ? 19.689 26.622 -45.790 1.00 40.34 618 PHE A C 1
ATOM 479 O O . PHE A 1 72 ? 18.688 26.168 -45.229 1.00 44.28 618 PHE A O 1
ATOM 487 N N . SER A 1 73 ? 20.909 26.113 -45.640 1.00 41.38 619 SER A N 1
ATOM 488 C CA . SER A 1 73 ? 21.215 24.970 -44.776 1.00 53.76 619 SER A CA 1
ATOM 489 C C . SER A 1 73 ? 21.026 25.285 -43.293 1.00 52.09 619 SER A C 1
ATOM 490 O O . SER A 1 73 ? 21.118 24.404 -42.431 1.00 46.82 619 SER A O 1
ATOM 493 N N . ARG A 1 74 ? 20.864 26.563 -42.992 1.00 45.77 620 ARG A N 1
ATOM 494 C CA . ARG A 1 74 ? 20.667 27.009 -41.620 1.00 45.52 620 ARG A CA 1
ATOM 495 C C . ARG A 1 74 ? 19.233 26.679 -41.207 1.00 46.04 620 ARG A C 1
ATOM 496 O O . ARG A 1 74 ? 18.888 26.698 -40.022 1.00 43.19 620 ARG A O 1
ATOM 504 N N . LEU A 1 75 ? 18.396 26.376 -42.202 1.00 38.09 621 LEU A N 1
ATOM 505 C CA . LEU A 1 75 ? 17.010 26.040 -41.941 1.00 35.28 621 LEU A CA 1
ATOM 506 C C . LEU A 1 75 ? 16.826 24.542 -41.769 1.00 40.16 621 LEU A C 1
ATOM 507 O O . LEU A 1 75 ? 17.157 23.748 -42.645 1.00 49.15 621 LEU A O 1
ATOM 512 N N . GLU A 1 76 ? 16.287 24.173 -40.618 1.00 31.31 622 GLU A N 1
ATOM 513 C CA . GLU A 1 76 ? 16.010 22.788 -40.283 1.00 33.42 622 GLU A CA 1
ATOM 514 C C . GLU A 1 76 ? 14.855 22.278 -41.138 1.00 34.81 622 GLU A C 1
ATOM 515 O O . GLU A 1 76 ? 14.914 21.168 -41.679 1.00 34.94 622 GLU A O 1
ATOM 521 N N . HIS A 1 77 ? 13.809 23.094 -41.271 1.00 36.17 623 HIS A N 1
ATOM 522 C CA . HIS A 1 77 ? 12.622 22.647 -42.012 1.00 32.30 623 HIS A CA 1
ATOM 523 C C . HIS A 1 77 ? 12.107 23.817 -42.794 1.00 33.94 623 HIS A C 1
ATOM 524 O O . HIS A 1 77 ? 12.169 24.934 -42.309 1.00 28.39 623 HIS A O 1
ATOM 531 N N . VAL A 1 78 ? 11.621 23.570 -44.014 1.00 28.76 624 VAL A N 1
ATOM 532 C CA . VAL A 1 78 ? 11.100 24.628 -44.886 1.00 32.48 624 VAL A CA 1
ATOM 533 C C . VAL A 1 78 ? 9.850 24.151 -45.637 1.00 33.06 624 VAL A C 1
ATOM 534 O O . VAL A 1 78 ? 9.829 23.038 -46.158 1.00 44.33 624 VAL A O 1
ATOM 538 N N . LEU A 1 79 ? 8.828 25.004 -45.705 1.00 30.49 625 LEU A N 1
ATOM 539 C CA . LEU A 1 79 ? 7.612 24.757 -46.476 1.00 30.60 625 LEU A CA 1
ATOM 540 C C . LEU A 1 79 ? 7.370 25.952 -47.404 1.00 33.46 625 LEU A C 1
ATOM 541 O O . LEU A 1 79 ? 6.847 27.000 -46.990 1.00 34.93 625 LEU A O 1
ATOM 546 N N . PRO A 1 80 ? 7.758 25.806 -48.667 1.00 29.03 626 PRO A N 1
ATOM 547 C CA . PRO A 1 80 ? 7.488 26.872 -49.628 1.00 28.91 626 PRO A CA 1
ATOM 548 C C . PRO A 1 80 ? 6.016 26.888 -49.944 1.00 28.36 626 PRO A C 1
ATOM 549 O O . PRO A 1 80 ? 5.329 25.885 -49.781 1.00 41.46 626 PRO A O 1
ATOM 553 N N . ASN A 1 81 ? 5.526 28.045 -50.340 1.00 29.83 627 ASN A N 1
ATOM 554 C CA . ASN A 1 81 ? 4.142 28.190 -50.790 1.00 35.82 627 ASN A CA 1
ATOM 555 C C . ASN A 1 81 ? 3.898 27.306 -52.042 1.00 37.43 627 ASN A C 1
ATOM 556 O O . ASN A 1 81 ? 4.423 27.584 -53.113 1.00 40.21 627 ASN A O 1
ATOM 561 N N . PRO A 1 82 ? 3.099 26.232 -51.893 1.00 33.24 628 PRO A N 1
ATOM 562 C CA . PRO A 1 82 ? 2.911 25.247 -52.973 1.00 35.06 628 PRO A CA 1
ATOM 563 C C . PRO A 1 82 ? 2.117 25.816 -54.148 1.00 44.99 628 PRO A C 1
ATOM 564 O O . PRO A 1 82 ? 2.105 25.234 -55.232 1.00 42.90 628 PRO A O 1
ATOM 568 N N . GLN A 1 83 ? 1.439 26.934 -53.945 1.00 37.67 629 GLN A N 1
ATOM 569 C CA . GLN A 1 83 ? 0.731 27.544 -55.058 1.00 42.65 629 GLN A CA 1
ATOM 570 C C . GLN A 1 83 ? 1.638 28.390 -55.942 1.00 42.56 629 GLN A C 1
ATOM 571 O O . 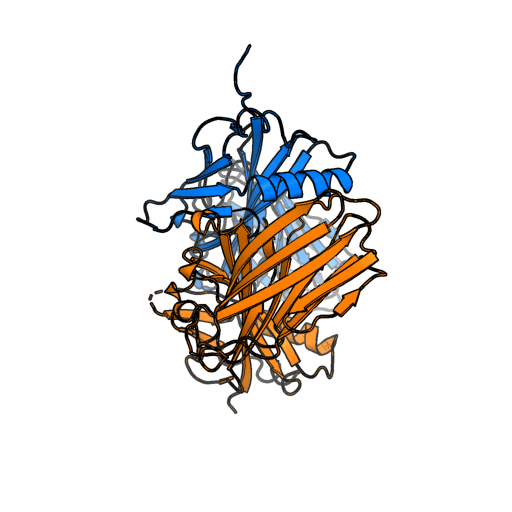GLN A 1 83 ? 1.309 28.643 -57.097 1.00 47.53 629 GLN A O 1
ATOM 577 N N . LEU A 1 84 ? 2.783 28.815 -55.420 1.00 37.58 630 LEU A N 1
ATOM 578 C CA . LEU A 1 84 ? 3.514 29.902 -56.067 1.00 40.71 630 LEU A CA 1
ATOM 579 C C . LEU A 1 84 ? 4.962 29.610 -56.433 1.00 40.32 630 LEU A C 1
ATOM 580 O O . LEU A 1 84 ? 5.569 30.372 -57.186 1.00 44.34 630 LEU A O 1
ATOM 585 N N . LEU A 1 85 ? 5.510 28.530 -55.888 1.00 36.10 631 LEU A N 1
ATOM 586 C CA . LEU A 1 85 ? 6.925 28.231 -55.999 1.00 41.24 631 LEU A CA 1
ATOM 587 C C . LEU A 1 85 ? 7.217 26.799 -56.421 1.00 45.98 631 LEU A C 1
ATOM 588 O O . LEU A 1 85 ? 6.506 25.861 -56.067 1.00 45.84 631 LEU A O 1
ATOM 593 N N . CYS A 1 86 ? 8.288 26.645 -57.183 1.00 44.52 632 CYS A N 1
ATOM 594 C CA . CYS A 1 86 ? 8.944 25.351 -57.310 1.00 42.79 632 CYS A CA 1
ATOM 595 C C . CYS A 1 86 ? 10.430 25.634 -57.141 1.00 43.41 632 CYS A C 1
ATOM 596 O O . CYS A 1 86 ? 10.845 26.793 -57.210 1.00 41.26 632 CYS A O 1
ATOM 599 N N . CYS A 1 87 ? 11.224 24.606 -56.860 1.00 43.13 633 CYS A N 1
ATOM 600 C CA . CYS A 1 87 ? 12.628 24.819 -56.570 1.00 37.14 633 CYS A CA 1
ATOM 601 C C . CYS A 1 87 ? 13.494 23.792 -57.270 1.00 43.69 633 CYS A C 1
ATOM 602 O O . CYS A 1 87 ? 12.990 22.879 -57.946 1.00 41.84 633 CYS A O 1
ATOM 605 N N . ASP A 1 88 ? 14.803 23.971 -57.140 1.00 51.53 634 ASP A N 1
ATOM 606 C CA . ASP A 1 88 ? 15.787 23.030 -57.660 1.00 56.02 634 ASP A CA 1
ATOM 607 C C . ASP A 1 88 ? 16.073 21.827 -56.758 1.00 59.21 634 ASP A C 1
ATOM 608 O O . ASP A 1 88 ? 16.598 21.994 -55.655 1.00 61.56 634 ASP A O 1
ATOM 613 N N . ASN A 1 89 ? 15.760 20.620 -57.220 1.00 68.51 635 ASN A N 1
ATOM 614 C CA . ASN A 1 89 ? 16.367 19.418 -56.643 1.00 81.07 635 ASN A CA 1
ATOM 615 C C . ASN A 1 89 ? 17.419 18.934 -57.636 1.00 93.67 635 ASN A C 1
ATOM 616 O O . ASN A 1 89 ? 17.122 18.810 -58.823 1.00 103.93 635 ASN A O 1
ATOM 621 N N . THR A 1 90 ? 18.640 18.651 -57.193 1.00 97.22 636 THR A N 1
ATOM 622 C CA . THR A 1 90 ? 19.071 18.710 -55.803 1.00 95.29 636 THR A CA 1
ATOM 623 C C . THR A 1 90 ? 19.609 20.139 -55.530 1.00 104.27 636 THR A C 1
ATOM 624 O O . THR A 1 90 ? 19.741 20.891 -56.495 1.00 101.80 636 THR A O 1
ATOM 628 N N . GLN A 1 91 ? 19.949 20.569 -54.303 1.00 105.57 637 GLN A N 1
ATOM 629 C CA . GLN A 1 91 ? 20.448 19.824 -53.122 1.00 110.67 637 GLN A CA 1
ATOM 630 C C . GLN A 1 91 ? 21.816 19.157 -53.360 1.00 119.06 637 GLN A C 1
ATOM 631 O O . GLN A 1 91 ? 22.129 18.084 -52.835 1.00 125.04 637 GLN A O 1
ATOM 637 N N . ASN A 1 92 ? 22.607 19.814 -54.199 1.00 118.20 638 ASN A N 1
ATOM 638 C CA . ASN A 1 92 ? 24.047 19.746 -54.098 1.00 123.89 638 ASN A CA 1
ATOM 639 C C . ASN A 1 92 ? 24.266 20.687 -52.937 1.00 129.62 638 ASN A C 1
ATOM 640 O O . ASN A 1 92 ? 24.586 21.845 -53.166 1.00 130.15 638 ASN A O 1
ATOM 645 N N . ASP A 1 93 ? 24.067 20.192 -51.708 1.00 135.50 639 ASP A N 1
ATOM 646 C CA . ASP A 1 93 ? 23.850 20.985 -50.469 1.00 134.76 639 ASP A CA 1
ATOM 647 C C . ASP A 1 93 ? 24.527 22.369 -50.337 1.00 132.72 639 ASP A C 1
ATOM 648 O O . ASP A 1 93 ? 24.784 22.828 -49.223 1.00 135.43 639 ASP A O 1
ATOM 653 N N . ALA A 1 94 ? 24.755 23.050 -51.459 1.00 126.59 640 ALA A N 1
ATOM 654 C CA . ALA A 1 94 ? 25.643 24.216 -51.532 1.00 119.50 640 ALA A CA 1
ATOM 655 C C . ALA A 1 94 ? 25.215 25.425 -50.713 1.00 109.14 640 ALA A C 1
ATOM 656 O O . ALA A 1 94 ? 25.677 26.536 -50.978 1.00 112.20 640 ALA A O 1
ATOM 658 N N . ASN A 1 95 ? 24.328 25.211 -49.744 1.00 94.59 641 ASN A N 1
ATOM 659 C CA . ASN A 1 95 ? 23.987 26.243 -48.776 1.00 84.02 641 ASN A CA 1
ATOM 660 C C . ASN A 1 95 ? 23.023 27.313 -49.305 1.00 69.73 641 ASN A C 1
ATOM 661 O O . ASN A 1 95 ? 22.413 28.037 -48.518 1.00 62.37 641 ASN A O 1
ATOM 666 N N . THR A 1 96 ? 22.866 27.392 -50.628 1.00 66.74 642 THR A N 1
ATOM 667 C CA . THR A 1 96 ? 21.862 28.280 -51.215 1.00 62.22 642 THR A CA 1
ATOM 668 C C . THR A 1 96 ? 20.811 27.465 -51.945 1.00 60.73 642 THR A C 1
ATOM 669 O O . THR A 1 96 ? 21.051 26.315 -52.311 1.00 54.85 642 THR A O 1
ATOM 673 N N . LYS A 1 97 ? 19.643 28.066 -52.152 1.00 47.66 643 LYS A N 1
ATOM 674 C CA . LYS A 1 97 ? 18.545 27.381 -52.814 1.00 50.11 643 LYS A CA 1
ATOM 675 C C . LYS A 1 97 ? 17.781 28.295 -53.748 1.00 43.53 643 LYS A C 1
ATOM 676 O O . LYS A 1 97 ? 17.335 29.368 -53.355 1.00 42.35 643 LYS A O 1
ATOM 682 N N . GLU A 1 98 ? 17.597 27.842 -54.979 1.00 44.79 644 GLU A N 1
ATOM 683 C CA . GLU A 1 98 ? 16.941 28.639 -56.001 1.00 52.12 644 GLU A CA 1
ATOM 684 C C . GLU A 1 98 ? 15.475 28.264 -56.105 1.00 41.23 644 GLU A C 1
ATOM 685 O O . GLU A 1 98 ? 15.122 27.087 -56.153 1.00 48.73 644 GLU A O 1
ATOM 691 N N . PHE A 1 99 ? 14.632 29.283 -56.169 1.00 38.89 645 PHE A N 1
ATOM 692 C CA . PHE A 1 99 ? 13.189 29.138 -56.291 1.00 37.24 645 PHE A CA 1
ATOM 693 C C . PHE A 1 99 ? 12.674 29.917 -57.489 1.00 43.65 645 PHE A C 1
ATOM 694 O O . PHE A 1 99 ? 13.091 31.058 -57.710 1.00 43.05 645 PHE A O 1
ATOM 702 N N . TRP A 1 100 ? 11.761 29.303 -58.243 1.00 38.65 646 TRP A N 1
ATOM 703 C CA . TRP A 1 100 ? 11.072 29.947 -59.353 1.00 42.64 646 TRP A CA 1
ATOM 704 C C . TRP A 1 100 ? 9.613 30.193 -58.917 1.00 44.41 646 TRP A C 1
ATOM 705 O O . TRP A 1 100 ? 8.908 29.255 -58.496 1.00 43.65 646 TRP A O 1
ATOM 716 N N . VAL A 1 101 ? 9.167 31.444 -59.035 1.00 42.50 647 VAL A N 1
ATOM 717 C CA . VAL A 1 101 ? 7.783 31.834 -58.727 1.00 41.58 647 VAL A CA 1
ATOM 718 C C . VAL A 1 101 ? 6.853 31.548 -59.920 1.00 47.44 647 VAL A C 1
ATOM 719 O O . VAL A 1 101 ? 7.183 31.874 -61.060 1.00 51.34 647 VAL A O 1
ATOM 723 N N . ASN A 1 102 ? 5.699 30.933 -59.665 1.00 44.45 648 ASN A N 1
ATOM 724 C CA . ASN A 1 102 ? 4.740 30.676 -60.741 1.00 45.10 648 ASN A CA 1
ATOM 725 C C . ASN A 1 102 ? 4.046 31.970 -61.142 1.00 50.12 648 ASN A C 1
ATOM 726 O O . ASN A 1 102 ? 3.170 32.472 -60.429 1.00 44.87 648 ASN A O 1
ATOM 731 N N . MET A 1 103 ? 4.493 32.539 -62.255 1.00 47.70 649 MET A N 1
ATOM 732 C CA . MET A 1 103 ? 4.036 33.867 -62.662 1.00 64.05 649 MET A CA 1
ATOM 733 C C . MET A 1 103 ? 2.528 34.022 -62.936 1.00 60.22 649 MET A C 1
ATOM 734 O O . MET A 1 103 ? 1.961 35.056 -62.583 1.00 55.38 649 MET A O 1
ATOM 739 N N . PRO A 1 104 ? 1.883 33.022 -63.576 1.00 55.27 650 PRO A N 1
ATOM 740 C CA . PRO A 1 104 ? 0.427 33.134 -63.734 1.00 60.03 650 PRO A CA 1
ATOM 741 C C . PRO A 1 104 ? -0.294 33.062 -62.393 1.00 65.75 650 PRO A C 1
ATOM 742 O O . PRO A 1 104 ? -1.276 33.771 -62.192 1.00 63.44 650 PRO A O 1
ATOM 746 N N . ASN A 1 105 ? 0.180 32.205 -61.492 1.00 60.80 651 ASN A N 1
ATOM 747 C CA . ASN A 1 105 ? -0.477 32.038 -60.208 1.00 59.06 651 ASN A CA 1
ATOM 748 C C . ASN A 1 105 ? -0.254 33.276 -59.345 1.00 55.28 651 ASN A C 1
ATOM 749 O O . ASN A 1 105 ? -1.100 33.640 -58.525 1.00 51.30 651 ASN A O 1
ATOM 754 N N . LEU A 1 106 ? 0.904 33.907 -59.524 1.00 56.97 652 LEU A N 1
ATOM 755 C CA . LEU A 1 106 ? 1.212 35.173 -58.859 1.00 57.16 652 LEU A CA 1
ATOM 756 C C . LEU A 1 106 ? 0.339 36.301 -59.420 1.00 63.55 652 LEU A C 1
ATOM 757 O O . LEU A 1 106 ? -0.195 37.099 -58.667 1.00 61.85 652 LEU A O 1
ATOM 762 N N . MET A 1 107 ? 0.220 36.387 -60.742 1.00 63.85 653 MET A N 1
ATOM 763 C CA . MET A 1 107 ? -0.611 37.420 -61.360 1.00 59.19 653 MET A CA 1
ATOM 764 C C . MET A 1 107 ? -2.062 37.254 -60.921 1.00 68.88 653 MET A C 1
ATOM 765 O O . MET A 1 107 ? -2.756 38.241 -60.624 1.00 77.86 653 MET A O 1
ATOM 770 N N . THR A 1 108 ? -2.510 36.001 -60.869 1.00 63.07 654 THR A N 1
ATOM 771 C CA . THR A 1 108 ? -3.862 35.678 -60.424 1.00 63.76 654 THR A CA 1
ATOM 772 C C . THR A 1 108 ? -4.027 36.168 -59.001 1.00 61.49 654 THR A C 1
ATOM 773 O O . THR A 1 108 ? -4.982 36.897 -58.666 1.00 65.05 654 THR A O 1
ATOM 777 N N . HIS A 1 109 ? -3.048 35.791 -58.176 1.00 77.61 655 HIS A N 1
ATOM 778 C CA . HIS A 1 109 ? -3.076 36.059 -56.743 1.00 68.13 655 HIS A CA 1
ATOM 779 C C . HIS A 1 109 ? -3.087 37.560 -56.466 1.00 64.73 655 HIS A C 1
ATOM 780 O O . HIS A 1 109 ? -3.845 38.023 -55.625 1.00 61.84 655 HIS A O 1
ATOM 787 N N . LEU A 1 110 ? -2.215 38.302 -57.148 1.00 63.38 656 LEU A N 1
ATOM 788 C CA . LEU A 1 110 ? -2.066 39.750 -56.970 1.00 64.23 656 LEU A CA 1
ATOM 789 C C . LEU A 1 110 ? -3.239 40.541 -57.542 1.00 77.79 656 LEU A C 1
ATOM 790 O O . LEU A 1 110 ? -3.503 41.664 -57.103 1.00 86.79 656 LEU A O 1
ATOM 795 N N . LYS A 1 111 ? -3.942 39.958 -58.511 1.00 76.07 657 LYS A N 1
ATOM 796 C CA . LYS A 1 111 ? -5.190 40.552 -58.992 1.00 81.91 657 LYS A CA 1
ATOM 797 C C . LYS A 1 111 ? -6.307 40.420 -57.923 1.00 81.72 657 LYS A C 1
ATOM 798 O O . LYS A 1 111 ? -7.041 41.391 -57.618 1.00 84.44 657 LYS A O 1
ATOM 804 N N . LYS A 1 112 ? -6.422 39.221 -57.343 1.00 78.62 658 LYS A N 1
ATOM 805 C CA . LYS A 1 112 ? -7.505 38.940 -56.383 1.00 81.42 658 LYS A CA 1
ATOM 806 C C . LYS A 1 112 ? -7.536 39.858 -55.146 1.00 86.29 658 LYS A C 1
ATOM 807 O O . LYS A 1 112 ? -8.528 40.547 -54.905 1.00 96.63 658 LYS A O 1
ATOM 813 N N . VAL A 1 113 ? -6.459 39.849 -54.358 1.00 76.58 659 VAL A N 1
ATOM 814 C CA . VAL A 1 113 ? -6.380 40.670 -53.145 1.00 76.01 659 VAL A CA 1
ATOM 815 C C . VAL A 1 113 ? -6.457 42.156 -53.490 1.00 84.03 659 VAL A C 1
ATOM 816 O O . VAL A 1 113 ? -6.861 42.969 -52.660 1.00 88.59 659 VAL A O 1
ATOM 820 N N . SER A 1 114 ? -6.083 42.503 -54.722 1.00 87.46 660 SER A N 1
ATOM 821 C CA . SER A 1 114 ? -6.182 43.886 -55.175 1.00 95.49 660 SER A CA 1
ATOM 822 C C . SER A 1 114 ? -7.659 44.192 -55.305 1.00 99.11 660 SER A C 1
ATOM 823 O O . SER A 1 114 ? -8.082 45.341 -55.173 1.00 104.56 660 SER A O 1
ATOM 826 N N . GLU A 1 115 ? -8.446 43.153 -55.563 1.00 99.01 661 GLU A N 1
ATOM 827 C CA . GLU A 1 115 ? -9.894 43.333 -55.590 1.00 105.57 661 GLU A CA 1
ATOM 828 C C . GLU A 1 115 ? -10.456 43.287 -54.163 1.00 104.81 661 GLU A C 1
ATOM 829 O O . GLU A 1 115 ? -11.495 43.884 -53.884 1.00 112.78 661 GLU A O 1
ATOM 835 N N . GLN A 1 116 ? -9.758 42.617 -53.248 1.00 97.75 662 GLN A N 1
ATOM 836 C CA . GLN A 1 116 ? -10.283 42.474 -51.888 1.00 98.93 662 GLN A CA 1
ATOM 837 C C . GLN A 1 116 ? -9.687 43.446 -50.880 1.00 99.15 662 GLN A C 1
ATOM 838 O O . GLN A 1 116 ? -10.320 43.771 -49.877 1.00 99.96 662 GLN A O 1
ATOM 844 N N . LYS A 1 117 ? -8.476 43.918 -51.148 1.00 87.65 663 LYS A N 1
ATOM 845 C CA . LYS A 1 117 ? -7.896 45.012 -50.371 1.00 88.92 663 LYS A CA 1
ATOM 846 C C . LYS A 1 117 ? -7.560 46.154 -51.328 1.00 89.21 663 LYS A C 1
ATOM 847 O O . LYS A 1 117 ? -6.392 46.483 -51.529 1.00 90.38 663 LYS A O 1
ATOM 853 N N . PRO A 1 118 ? -8.599 46.759 -51.927 1.00 87.48 664 PRO A N 1
ATOM 854 C CA . PRO A 1 118 ? -8.420 47.702 -53.034 1.00 91.90 664 PRO A CA 1
ATOM 855 C C . PRO A 1 118 ? -7.859 49.068 -52.649 1.00 98.01 664 PRO A C 1
ATOM 856 O O . PRO A 1 118 ? -7.472 49.808 -53.556 1.00 102.95 664 PRO A O 1
ATOM 860 N N . GLN A 1 119 ? -7.813 49.408 -51.363 1.00 97.16 665 GLN A N 1
ATOM 861 C CA . GLN A 1 119 ? -7.250 50.696 -50.974 1.00 98.62 665 GLN A CA 1
ATOM 862 C C . GLN A 1 119 ? -5.811 50.550 -50.474 1.00 90.73 665 GLN A C 1
ATOM 863 O O . GLN A 1 119 ? -5.214 51.525 -50.017 1.00 94.05 665 GLN A O 1
ATOM 869 N N . ALA A 1 120 ? -5.243 49.352 -50.589 1.00 82.92 666 ALA A N 1
ATOM 870 C CA . ALA A 1 120 ? -3.870 49.120 -50.131 1.00 78.61 666 ALA A CA 1
ATOM 871 C C . ALA A 1 120 ? -2.773 49.417 -51.151 1.00 78.07 666 ALA A C 1
ATOM 872 O O . ALA A 1 120 ? -2.885 49.080 -52.328 1.00 79.21 666 ALA A O 1
ATOM 874 N N . THR A 1 121 ? -1.697 50.023 -50.665 1.00 75.88 667 THR A N 1
ATOM 875 C CA . THR A 1 121 ? -0.575 50.433 -51.497 1.00 74.86 667 THR A CA 1
ATOM 876 C C . THR A 1 121 ? 0.318 49.252 -51.854 1.00 71.17 667 THR A C 1
ATOM 877 O O . THR A 1 121 ? 1.023 49.286 -52.860 1.00 71.74 667 THR A O 1
ATOM 881 N N . TYR A 1 122 ? 0.292 48.211 -51.021 1.00 69.96 668 TYR A N 1
ATOM 882 C CA . TYR A 1 122 ? 1.193 47.075 -51.193 1.00 68.88 668 TYR A CA 1
ATOM 883 C C . TYR A 1 122 ? 0.489 45.767 -50.817 1.00 61.80 668 TYR A C 1
ATOM 884 O O . TYR A 1 122 ? -0.436 45.758 -49.996 1.00 60.25 668 TYR A O 1
ATOM 893 N N . TYR A 1 123 ? 0.914 44.673 -51.449 1.00 58.37 669 TYR A N 1
ATOM 894 C CA . TYR A 1 123 ? 0.392 43.333 -51.165 1.00 47.61 669 TYR A CA 1
ATOM 895 C C . TYR A 1 123 ? 1.459 42.327 -50.692 1.00 48.68 669 TYR A C 1
ATOM 896 O O . TYR A 1 123 ? 2.383 41.995 -51.442 1.00 42.32 669 TYR A O 1
ATOM 905 N N . ASN A 1 124 ? 1.320 41.818 -49.469 1.00 49.31 670 ASN A N 1
ATOM 906 C CA . ASN A 1 124 ? 2.298 40.876 -48.925 1.00 38.01 670 ASN A CA 1
ATOM 907 C C . ASN A 1 124 ? 1.921 39.447 -49.255 1.00 38.61 670 ASN A C 1
ATOM 908 O O . ASN A 1 124 ? 0.744 39.081 -49.185 1.00 46.76 670 ASN A O 1
ATOM 913 N N . VAL A 1 125 ? 2.916 38.643 -49.628 1.00 37.46 671 VAL A N 1
ATOM 914 C CA . VAL A 1 125 ? 2.680 37.238 -49.951 1.00 36.38 671 VAL A CA 1
ATOM 915 C C . VAL A 1 125 ? 3.631 36.306 -49.195 1.00 38.11 671 VAL A C 1
ATOM 916 O O . VAL A 1 125 ? 4.854 36.449 -49.287 1.00 41.15 671 VAL A O 1
ATOM 920 N N . ASP A 1 126 ? 3.068 35.380 -48.416 1.00 34.02 672 ASP A N 1
ATOM 921 C CA . ASP A 1 126 ? 3.866 34.398 -47.685 1.00 32.10 672 ASP A CA 1
ATOM 922 C C . ASP A 1 126 ? 4.507 33.439 -48.664 1.00 35.82 672 ASP A C 1
ATOM 923 O O . ASP A 1 126 ? 3.828 32.585 -49.251 1.00 40.48 672 ASP A O 1
ATOM 928 N N . MET A 1 127 ? 5.816 33.565 -48.832 1.00 24.94 673 MET A N 1
ATOM 929 C CA . MET A 1 127 ? 6.515 32.718 -49.810 1.00 30.16 673 MET A CA 1
ATOM 930 C C . MET A 1 127 ? 7.078 31.474 -49.146 1.00 33.31 673 MET A C 1
ATOM 931 O O . MET A 1 127 ? 6.892 30.366 -49.652 1.00 31.59 673 MET A O 1
ATOM 936 N N . LEU A 1 128 ? 7.742 31.652 -48.002 1.00 27.63 674 LEU A N 1
ATOM 937 C CA . LEU A 1 128 ? 8.311 30.498 -47.284 1.00 30.37 674 LEU A CA 1
ATOM 938 C C . LEU A 1 128 ? 7.921 30.494 -45.828 1.00 26.06 674 LEU A C 1
ATOM 939 O O . LEU A 1 128 ? 7.964 31.549 -45.205 1.00 25.27 674 LEU A O 1
ATOM 944 N N . LYS A 1 129 ? 7.562 29.332 -45.285 1.00 28.31 675 LYS A N 1
ATOM 945 C CA . LYS A 1 129 ? 7.453 29.180 -43.823 1.00 34.40 675 LYS A CA 1
ATOM 946 C C . LYS A 1 129 ? 8.595 28.268 -43.424 1.00 41.75 675 LYS A C 1
ATOM 947 O O . LYS A 1 129 ? 8.852 27.304 -44.123 1.00 30.41 675 LYS A O 1
ATOM 953 N N . TYR A 1 130 ? 9.286 28.547 -42.319 1.00 32.23 676 TYR A N 1
ATOM 954 C CA . TYR A 1 130 ? 10.427 27.716 -41.967 1.00 28.79 676 TYR A CA 1
ATOM 955 C C . TYR A 1 130 ? 10.724 27.580 -40.464 1.00 31.82 676 TYR A C 1
ATOM 956 O O . TYR A 1 130 ? 10.061 28.187 -39.621 1.00 29.49 676 TYR A O 1
ATOM 965 N N . GLN A 1 131 ? 11.672 26.702 -40.158 1.00 32.14 677 GLN A N 1
ATOM 966 C CA . GLN A 1 131 ? 12.196 26.524 -38.803 1.00 33.73 677 GLN A CA 1
ATOM 967 C C . GLN A 1 131 ? 13.708 26.482 -38.879 1.00 36.30 677 GLN A C 1
ATOM 968 O O . GLN A 1 131 ? 14.294 25.726 -39.695 1.00 34.35 677 GLN A O 1
ATOM 974 N N . VAL A 1 132 ? 14.314 27.301 -38.020 1.00 28.80 678 VAL A N 1
ATOM 975 C CA . VAL A 1 132 ? 15.752 27.539 -37.966 1.00 33.45 678 VAL A CA 1
ATOM 976 C C . VAL A 1 132 ? 16.411 26.556 -37.004 1.00 33.96 678 VAL A C 1
ATOM 977 O O . VAL A 1 132 ? 15.912 26.334 -35.901 1.00 33.50 678 VAL A O 1
ATOM 981 N N . SER A 1 133 ? 17.513 25.947 -37.430 1.00 44.35 679 SER A N 1
ATOM 982 C CA . SER A 1 133 ? 18.226 25.000 -36.583 1.00 42.21 679 SER A CA 1
ATOM 983 C C . SER A 1 133 ? 18.695 25.746 -35.338 1.00 42.48 679 SER A C 1
ATOM 984 O O . SER A 1 133 ? 19.263 26.832 -35.439 1.00 43.66 679 SER A O 1
ATOM 987 N N . ALA A 1 134 ? 18.416 25.188 -34.167 1.00 40.82 680 ALA A N 1
ATOM 988 C CA . ALA A 1 134 ? 18.784 25.850 -32.912 1.00 42.63 680 ALA A CA 1
ATOM 989 C C . ALA A 1 134 ? 19.621 24.924 -32.050 1.00 43.98 680 ALA A C 1
ATOM 990 O O . ALA A 1 134 ? 19.607 23.708 -32.235 1.00 40.95 680 ALA A O 1
ATOM 992 N N . GLN A 1 135 ? 20.365 25.489 -31.107 1.00 44.61 681 GLN A N 1
ATOM 993 C CA . GLN A 1 135 ? 21.183 24.647 -30.248 1.00 49.69 681 GLN A CA 1
ATOM 994 C C . GLN A 1 135 ? 21.056 25.121 -28.814 1.00 52.76 681 GLN A C 1
ATOM 995 O O . GLN A 1 135 ? 22.006 25.669 -28.249 1.00 52.99 681 GLN A O 1
ATOM 1001 N N . GLY A 1 136 ? 19.874 24.895 -28.242 1.00 45.53 682 GLY A N 1
ATOM 1002 C CA . GLY A 1 136 ? 19.606 25.212 -26.854 1.00 42.55 682 GLY A CA 1
ATOM 1003 C C . GLY A 1 136 ? 19.895 26.655 -26.516 1.00 44.02 682 GLY A C 1
ATOM 1004 O O . GLY A 1 136 ? 19.685 27.546 -27.343 1.00 41.82 682 GLY A O 1
ATOM 1005 N N . ILE A 1 137 ? 20.456 26.871 -25.328 1.00 42.58 683 ILE A N 1
ATOM 1006 C CA . ILE A 1 137 ? 20.690 28.216 -24.807 1.00 38.14 683 ILE A CA 1
ATOM 1007 C C . ILE A 1 137 ? 21.601 29.099 -25.670 1.00 37.34 683 ILE A C 1
ATOM 1008 O O . ILE A 1 137 ? 21.425 30.322 -25.676 1.00 34.93 683 ILE A O 1
ATOM 1013 N N . GLN A 1 138 ? 22.522 28.491 -26.429 1.00 40.96 684 GLN A N 1
ATOM 1014 C CA . GLN A 1 138 ? 23.391 29.236 -27.343 1.00 48.01 684 GLN A CA 1
ATOM 1015 C C . GLN A 1 138 ? 22.570 30.005 -28.377 1.00 44.88 684 GLN A C 1
ATOM 1016 O O . GLN A 1 138 ? 23.024 31.017 -28.914 1.00 40.86 684 GLN A O 1
ATOM 1022 N N . SER A 1 139 ? 21.351 29.535 -28.627 1.00 40.21 685 SER A N 1
ATOM 1023 C CA . SER A 1 139 ? 20.514 30.077 -29.696 1.00 37.24 685 SER A CA 1
ATOM 1024 C C . SER A 1 139 ? 19.504 31.122 -29.216 1.00 44.43 685 SER A C 1
ATOM 1025 O O . SER A 1 139 ? 18.828 31.745 -30.032 1.00 39.31 685 SER A O 1
ATOM 1028 N N . THR A 1 140 ? 19.377 31.300 -27.901 1.00 29.73 686 THR A N 1
ATOM 1029 C CA . THR A 1 140 ? 18.474 32.318 -27.370 1.00 27.88 686 THR A CA 1
ATOM 1030 C C . THR A 1 140 ? 19.152 33.675 -27.265 1.00 28.23 686 THR A C 1
ATOM 1031 O O . THR A 1 140 ? 20.236 33.782 -26.720 1.00 29.77 686 THR A O 1
ATOM 1035 N N . PRO A 1 141 ? 18.507 34.731 -27.781 1.00 30.50 687 PRO A N 1
ATOM 1036 C CA . PRO A 1 141 ? 19.154 36.048 -27.729 1.00 29.69 687 PRO A CA 1
ATOM 1037 C C . PRO A 1 141 ? 19.244 36.631 -26.320 1.00 33.00 687 PRO A C 1
ATOM 1038 O O . PRO A 1 141 ? 20.135 37.440 -26.079 1.00 34.75 687 PRO A O 1
ATOM 1042 N N . LEU A 1 142 ? 18.324 36.248 -25.434 1.00 35.34 688 LEU A N 1
ATOM 1043 C CA . LEU A 1 142 ? 18.306 36.740 -24.050 1.00 33.36 688 LEU A CA 1
ATOM 1044 C C . LEU A 1 142 ? 18.204 35.530 -23.113 1.00 31.90 688 LEU A C 1
ATOM 1045 O O . LEU A 1 142 ? 17.152 34.918 -23.012 1.00 29.78 688 LEU A O 1
ATOM 1050 N N . ASN A 1 143 ? 19.311 35.163 -22.468 1.00 29.25 689 ASN A N 1
ATOM 1051 C CA . ASN A 1 143 ? 19.333 34.022 -21.566 1.00 28.38 689 ASN A CA 1
ATOM 1052 C C . ASN A 1 143 ? 18.660 34.476 -20.273 1.00 28.39 689 ASN A C 1
ATOM 1053 O O . ASN A 1 143 ? 18.908 35.594 -19.843 1.00 33.11 689 ASN A O 1
ATOM 1058 N N . LEU A 1 144 ? 17.831 33.624 -19.666 1.00 31.82 690 LEU A N 1
ATOM 1059 C CA . LEU A 1 144 ? 17.039 33.967 -18.461 1.00 30.98 690 LEU A CA 1
ATOM 1060 C C . LEU A 1 144 ? 17.227 32.920 -17.359 1.00 33.05 690 LEU A C 1
ATOM 1061 O O . LEU A 1 144 ? 17.451 31.731 -17.626 1.00 30.77 690 LEU A O 1
ATOM 1066 N N . ALA A 1 145 ? 17.166 33.368 -16.107 1.00 32.64 691 ALA A N 1
ATOM 1067 C CA . ALA A 1 145 ? 17.176 32.468 -14.967 1.00 38.02 691 ALA A CA 1
ATOM 1068 C C . ALA A 1 145 ? 16.314 33.111 -13.885 1.00 39.36 691 ALA A C 1
ATOM 1069 O O . ALA A 1 145 ? 16.511 34.272 -13.547 1.00 34.82 691 ALA A O 1
ATOM 1071 N N . VAL A 1 146 ? 15.367 32.367 -13.330 1.00 38.35 692 VAL A N 1
ATOM 1072 C CA . VAL A 1 146 ? 14.472 32.951 -12.323 1.00 36.24 692 VAL A CA 1
ATOM 1073 C C . VAL A 1 146 ? 14.512 32.126 -11.044 1.00 41.55 692 VAL A C 1
ATOM 1074 O O . VAL A 1 146 ? 14.663 30.901 -11.081 1.00 43.24 692 VAL A O 1
ATOM 1078 N N . ASN A 1 147 ? 14.424 32.813 -9.907 1.00 33.68 693 ASN A N 1
ATOM 1079 C CA . ASN A 1 147 ? 14.401 32.172 -8.600 1.00 35.97 693 ASN A CA 1
ATOM 1080 C C . ASN A 1 147 ? 13.364 32.843 -7.698 1.00 46.94 693 ASN A C 1
ATOM 1081 O O . ASN A 1 147 ? 13.244 34.082 -7.675 1.00 35.74 693 ASN A O 1
ATOM 1086 N N . TRP A 1 148 ? 12.597 32.006 -6.997 1.00 38.11 694 TRP A N 1
ATOM 1087 C CA . TRP A 1 148 ? 11.534 32.446 -6.095 1.00 40.23 694 TRP A CA 1
ATOM 1088 C C . TRP A 1 148 ? 11.811 31.959 -4.679 1.00 45.60 694 TRP A C 1
ATOM 1089 O O . TRP A 1 148 ? 12.277 30.832 -4.494 1.00 43.74 694 TRP A O 1
ATOM 1100 N N . ARG A 1 149 ? 11.498 32.793 -3.686 1.00 44.41 695 ARG A N 1
ATOM 1101 C CA . ARG A 1 149 ? 11.453 32.354 -2.295 1.00 47.68 695 ARG A CA 1
ATOM 1102 C C . ARG A 1 149 ? 10.039 32.632 -1.778 1.00 49.41 695 ARG A C 1
ATOM 1103 O O . ARG A 1 149 ? 9.639 33.791 -1.638 1.00 47.67 695 ARG A O 1
ATOM 1111 N N . CYS A 1 150 ? 9.286 31.577 -1.496 1.00 49.73 696 CYS A N 1
ATOM 1112 C CA . CYS A 1 150 ? 7.879 31.737 -1.169 1.00 51.09 696 CYS A CA 1
ATOM 1113 C C . CYS A 1 150 ? 7.585 31.536 0.327 1.00 54.99 696 CYS A C 1
ATOM 1114 O O . CYS A 1 150 ? 7.535 30.405 0.807 1.00 66.09 696 CYS A O 1
ATOM 1117 N N . GLU A 1 151 ? 7.406 32.637 1.049 1.00 55.79 697 GLU A N 1
ATOM 1118 C CA . GLU A 1 151 ? 7.034 32.573 2.456 1.00 65.32 697 GLU A CA 1
ATOM 1119 C C . GLU A 1 151 ? 5.515 32.619 2.517 1.00 64.11 697 GLU A C 1
ATOM 1120 O O . GLU A 1 151 ? 4.875 33.138 1.620 1.00 59.24 697 GLU A O 1
ATOM 1126 N N . PRO A 1 152 ? 4.928 32.143 3.622 1.00 72.88 698 PRO A N 1
ATOM 1127 C CA . PRO A 1 152 ? 3.477 32.284 3.764 1.00 74.02 698 PRO A CA 1
ATOM 1128 C C . PRO A 1 152 ? 3.077 33.747 3.825 1.00 72.88 698 PRO A C 1
ATOM 1129 O O . PRO A 1 152 ? 1.963 34.087 3.429 1.00 68.35 698 PRO A O 1
ATOM 1133 N N . SER A 1 153 ? 4.005 34.603 4.238 1.00 66.09 699 SER A N 1
ATOM 1134 C CA . SER A 1 153 ? 3.707 36.009 4.422 1.00 66.21 699 SER A CA 1
ATOM 1135 C C . SER A 1 153 ? 4.507 36.906 3.494 1.00 62.33 699 SER A C 1
ATOM 1136 O O . SER A 1 153 ? 4.349 38.124 3.529 1.00 62.37 699 SER A O 1
ATOM 1139 N N . SER A 1 154 ? 5.351 36.314 2.644 1.00 59.34 700 SER A N 1
ATOM 1140 C CA . SER A 1 154 ? 6.267 37.099 1.827 1.00 56.12 700 SER A CA 1
ATOM 1141 C C . SER A 1 154 ? 6.699 36.330 0.576 1.00 52.94 700 SER A C 1
ATOM 1142 O O . SER A 1 154 ? 6.714 35.105 0.576 1.00 67.40 700 SER A O 1
ATOM 1145 N N . THR A 1 155 ? 7.040 37.044 -0.494 1.00 51.29 701 THR A N 1
ATOM 1146 C CA . THR A 1 155 ? 7.581 36.398 -1.700 1.00 47.12 701 THR A CA 1
ATOM 1147 C C . THR A 1 155 ? 8.751 37.211 -2.241 1.00 48.35 701 THR A C 1
ATOM 1148 O O . THR A 1 155 ? 8.631 38.416 -2.427 1.00 44.75 701 THR A O 1
ATOM 1152 N N . ASP A 1 156 ? 9.896 36.571 -2.457 1.00 44.34 702 ASP A N 1
ATOM 1153 C CA . ASP A 1 156 ? 11.020 37.251 -3.097 1.00 42.72 702 ASP A CA 1
ATOM 1154 C C . ASP A 1 156 ? 11.238 36.703 -4.498 1.00 40.09 702 ASP A C 1
ATOM 1155 O O . ASP A 1 156 ? 11.219 35.493 -4.709 1.00 43.91 702 ASP A O 1
ATOM 1160 N N . LEU A 1 157 ? 11.499 37.608 -5.427 1.00 44.13 703 LEU A N 1
ATOM 1161 C CA . LEU A 1 157 ? 11.655 37.241 -6.827 1.00 39.99 703 LEU A CA 1
ATOM 1162 C C . LEU A 1 157 ? 12.947 37.827 -7.347 1.00 40.78 703 LEU A C 1
ATOM 1163 O O . LEU A 1 157 ? 13.232 39.018 -7.166 1.00 35.89 703 LEU A O 1
ATOM 1168 N N . ARG A 1 158 ? 13.706 36.980 -8.030 1.00 41.55 704 ARG A N 1
ATOM 1169 C CA . ARG A 1 158 ? 14.907 37.409 -8.718 1.00 38.50 704 ARG A CA 1
ATOM 1170 C C . ARG A 1 158 ? 14.877 36.823 -10.123 1.00 42.67 704 ARG A C 1
ATOM 1171 O O . ARG A 1 158 ? 14.549 35.654 -10.309 1.00 44.34 704 ARG A O 1
ATOM 1179 N N . ILE A 1 159 ? 15.164 37.674 -11.104 1.00 31.15 705 ILE A N 1
ATOM 1180 C CA . ILE A 1 159 ? 15.315 37.287 -12.513 1.00 29.62 705 ILE A CA 1
ATOM 1181 C C . ILE A 1 159 ? 16.679 37.782 -12.958 1.00 32.80 705 ILE A C 1
ATOM 1182 O O . ILE A 1 159 ? 16.974 38.963 -12.858 1.00 34.63 705 ILE A O 1
ATOM 1187 N N . ASP A 1 160 ? 17.510 36.887 -13.461 1.00 30.51 706 ASP A N 1
ATOM 1188 C CA . ASP A 1 160 ? 18.808 37.247 -14.002 1.00 35.15 706 ASP A CA 1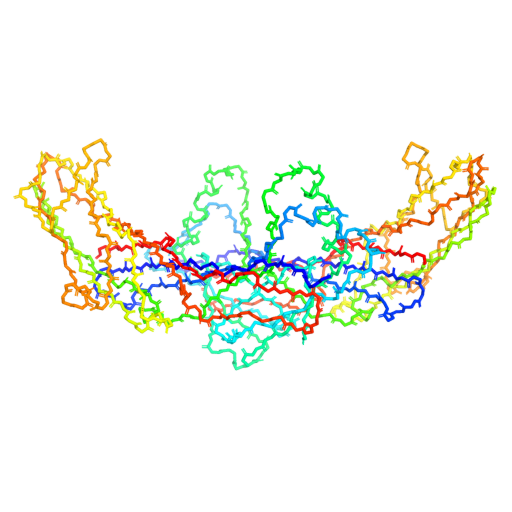
ATOM 1189 C C . ASP A 1 160 ? 18.716 37.089 -15.522 1.00 42.00 706 ASP A C 1
ATOM 1190 O O . ASP A 1 160 ? 18.210 36.069 -16.012 1.00 36.86 706 ASP A O 1
ATOM 1195 N N . TYR A 1 161 ? 19.142 38.114 -16.261 1.00 40.13 707 TYR A N 1
ATOM 1196 C CA . TYR A 1 161 ? 19.151 38.041 -17.727 1.00 39.15 707 TYR A CA 1
ATOM 1197 C C . TYR A 1 161 ? 20.526 38.374 -18.282 1.00 41.49 707 TYR A C 1
ATOM 1198 O O . TYR A 1 161 ? 21.306 39.098 -17.637 1.00 35.00 707 TYR A O 1
ATOM 1207 N N . LYS A 1 162 ? 20.825 37.799 -19.454 1.00 34.78 708 LYS A N 1
ATOM 1208 C CA . LYS A 1 162 ? 22.071 38.055 -20.178 1.00 37.73 708 LYS A CA 1
ATOM 1209 C C . LYS A 1 162 ? 21.803 38.187 -21.690 1.00 37.90 708 LYS A C 1
ATOM 1210 O O . LYS A 1 162 ? 21.209 37.305 -22.302 1.00 34.17 708 LYS A O 1
ATOM 1216 N N . TYR A 1 163 ? 22.228 39.295 -22.283 1.00 42.77 709 TYR A N 1
ATOM 1217 C CA . TYR A 1 163 ? 22.237 39.426 -23.737 1.00 41.45 709 TYR A CA 1
ATOM 1218 C C . TYR A 1 163 ? 23.251 38.438 -24.313 1.00 47.10 709 TYR A C 1
ATOM 1219 O O . TYR A 1 163 ? 24.402 38.401 -23.872 1.00 37.59 709 TYR A O 1
ATOM 1228 N N . ASN A 1 164 ? 22.796 37.605 -25.253 1.00 46.19 710 ASN A N 1
ATOM 1229 C CA . ASN A 1 164 ? 23.614 36.543 -25.846 1.00 35.49 710 ASN A CA 1
ATOM 1230 C C . ASN A 1 164 ? 23.962 36.823 -27.311 1.00 43.13 710 ASN A C 1
ATOM 1231 O O . ASN A 1 164 ? 23.153 36.552 -28.224 1.00 38.28 710 ASN A O 1
ATOM 1236 N N . THR A 1 165 ? 25.144 37.394 -27.515 1.00 41.72 711 THR A N 1
ATOM 1237 C CA . THR A 1 165 ? 25.612 37.842 -28.827 1.00 57.01 711 THR A CA 1
ATOM 1238 C C . THR A 1 165 ? 25.540 36.772 -29.920 1.00 56.45 711 THR A C 1
ATOM 1239 O O . THR A 1 165 ? 25.212 37.054 -31.081 1.00 54.68 711 THR A O 1
ATOM 1243 N N . ASP A 1 166 ? 25.852 35.541 -29.539 1.00 54.88 712 ASP A N 1
ATOM 1244 C CA . ASP A 1 166 ? 26.090 34.489 -30.503 1.00 60.88 712 ASP A CA 1
ATOM 1245 C C . ASP A 1 166 ? 24.811 33.817 -30.963 1.00 56.22 712 ASP A C 1
ATOM 1246 O O . ASP A 1 166 ? 24.849 32.815 -31.666 1.00 48.96 712 ASP A O 1
ATOM 1251 N N . ALA A 1 167 ? 23.673 34.367 -30.563 1.00 56.73 713 ALA A N 1
ATOM 1252 C CA . ALA A 1 167 ? 22.401 33.852 -31.046 1.00 50.12 713 ALA A CA 1
ATOM 1253 C C . ALA A 1 167 ? 21.970 34.521 -32.348 1.00 47.33 713 ALA A C 1
ATOM 1254 O O . ALA A 1 167 ? 21.119 34.000 -33.059 1.00 49.49 713 ALA A O 1
ATOM 1256 N N . MET A 1 168 ? 22.532 35.686 -32.646 1.00 50.35 714 MET A N 1
ATOM 1257 C CA . MET A 1 168 ? 22.143 36.414 -33.849 1.00 50.90 714 MET A CA 1
ATOM 1258 C C . MET A 1 168 ? 23.296 36.558 -34.836 1.00 57.16 714 MET A C 1
ATOM 1259 O O . MET A 1 168 ? 24.459 36.620 -34.432 1.00 51.24 714 MET A O 1
ATOM 1264 N N . THR A 1 169 ? 22.981 36.619 -36.128 1.00 57.57 715 THR A N 1
ATOM 1265 C CA . THR A 1 169 ? 24.038 36.693 -37.130 1.00 57.36 715 THR A CA 1
ATOM 1266 C C . THR A 1 169 ? 24.794 38.012 -36.968 1.00 63.93 715 THR A C 1
ATOM 1267 O O . THR A 1 169 ? 26.022 38.032 -37.029 1.00 70.01 715 THR A O 1
ATOM 1271 N N . THR A 1 170 ? 24.077 39.099 -36.701 1.00 63.72 716 THR A N 1
ATOM 1272 C CA . THR A 1 170 ? 24.746 40.371 -36.456 1.00 63.93 716 THR A CA 1
ATOM 1273 C C . THR A 1 170 ? 24.286 40.886 -35.103 1.00 62.28 716 THR A C 1
ATOM 1274 O O . THR A 1 170 ? 23.115 40.768 -34.756 1.00 62.55 716 THR A O 1
ATOM 1278 N N . ALA A 1 171 ? 25.204 41.499 -34.368 1.00 60.84 717 ALA A N 1
ATOM 1279 C CA . ALA A 1 171 ? 24.922 42.050 -33.042 1.00 56.01 717 ALA A CA 1
ATOM 1280 C C . ALA A 1 171 ? 24.028 43.285 -33.074 1.00 48.86 717 ALA A C 1
ATOM 1281 O O . ALA A 1 171 ? 24.462 44.366 -33.460 1.00 54.52 717 ALA A O 1
ATOM 1283 N N . VAL A 1 172 ? 22.771 43.113 -32.692 1.00 44.28 718 VAL A N 1
ATOM 1284 C CA . VAL A 1 172 ? 21.812 44.207 -32.716 1.00 50.01 718 VAL A CA 1
ATOM 1285 C C . VAL A 1 172 ? 21.025 44.218 -31.409 1.00 46.52 718 VAL A C 1
ATOM 1286 O O . VAL A 1 172 ? 20.906 43.199 -30.731 1.00 45.42 718 VAL A O 1
ATOM 1290 N N . ALA A 1 173 ? 20.465 45.364 -31.062 1.00 46.72 719 ALA A N 1
ATOM 1291 C CA . ALA A 1 173 ? 19.793 45.496 -29.782 1.00 50.64 719 ALA A CA 1
ATOM 1292 C C . ALA A 1 173 ? 18.447 44.796 -29.746 1.00 50.16 719 ALA A C 1
ATOM 1293 O O . ALA A 1 173 ? 17.780 44.611 -30.780 1.00 48.36 719 ALA A O 1
ATOM 1295 N N . LEU A 1 174 ? 18.080 44.354 -28.547 1.00 41.89 720 LEU A N 1
ATOM 1296 C CA . LEU A 1 174 ? 16.725 43.900 -28.288 1.00 41.75 720 LEU A CA 1
ATOM 1297 C C . LEU A 1 174 ? 15.933 45.121 -27.834 1.00 45.05 720 LEU A C 1
ATOM 1298 O O . LEU A 1 174 ? 16.339 45.830 -26.906 1.00 46.23 720 LEU A O 1
ATOM 1303 N N . ASN A 1 175 ? 14.807 45.375 -28.491 1.00 40.10 721 ASN A N 1
ATOM 1304 C CA . ASN A 1 175 ? 14.033 46.576 -28.205 1.00 43.81 721 ASN A CA 1
ATOM 1305 C C . ASN A 1 175 ? 12.756 46.275 -27.453 1.00 46.98 721 ASN A C 1
ATOM 1306 O O . ASN A 1 175 ? 12.173 45.200 -27.617 1.00 40.30 721 ASN A O 1
ATOM 1311 N N . ASN A 1 176 ? 12.309 47.253 -26.666 1.00 48.36 722 ASN A N 1
ATOM 1312 C CA . ASN A 1 176 ? 11.055 47.157 -25.925 1.00 48.08 722 ASN A CA 1
ATOM 1313 C C . ASN A 1 176 ? 10.916 45.851 -25.142 1.00 41.13 722 ASN A C 1
ATOM 1314 O O . ASN A 1 176 ? 9.930 45.122 -25.278 1.00 40.38 722 ASN A O 1
ATOM 1319 N N . VAL A 1 177 ? 11.945 45.545 -24.354 1.00 31.54 723 VAL A N 1
ATOM 1320 C CA . VAL A 1 177 ? 11.974 44.317 -23.568 1.00 32.00 723 VAL A CA 1
ATOM 1321 C C . VAL A 1 177 ? 11.040 44.401 -22.369 1.00 36.98 723 VAL A C 1
ATOM 1322 O O . VAL A 1 177 ? 11.131 45.335 -21.553 1.00 38.96 723 VAL A O 1
ATOM 1326 N N . GLN A 1 178 ? 10.165 43.410 -22.234 1.00 34.82 724 GLN A N 1
ATOM 1327 C CA . GLN A 1 178 ? 9.205 43.399 -21.132 1.00 36.46 724 GLN A CA 1
ATOM 1328 C C . GLN A 1 178 ? 9.298 42.126 -20.346 1.00 35.58 724 GLN A C 1
ATOM 1329 O O . GLN A 1 178 ? 9.354 41.049 -20.935 1.00 28.51 724 GLN A O 1
ATOM 1335 N N . PHE A 1 179 ? 9.292 42.249 -19.012 1.00 26.50 725 PHE A N 1
ATOM 1336 C CA . PHE A 1 179 ? 9.313 41.087 -18.141 1.00 27.85 725 PHE A CA 1
ATOM 1337 C C . PHE A 1 179 ? 8.056 41.131 -17.284 1.00 37.80 725 PHE A C 1
ATOM 1338 O O . PHE A 1 179 ? 7.880 42.055 -16.482 1.00 31.30 725 PHE A O 1
ATOM 1346 N N . LEU A 1 180 ? 7.206 40.120 -17.417 1.00 26.82 726 LEU A N 1
ATOM 1347 C CA . LEU A 1 180 ? 5.902 40.138 -16.765 1.00 29.07 726 LEU A CA 1
ATOM 1348 C C . LEU A 1 180 ? 5.784 38.913 -15.897 1.00 36.21 726 LEU A C 1
ATOM 1349 O O . LEU A 1 180 ? 5.999 37.809 -16.366 1.00 32.76 726 LEU A O 1
ATOM 1354 N N . VAL A 1 181 ? 5.421 39.084 -14.628 1.00 35.53 727 VAL A N 1
ATOM 1355 C CA . VAL A 1 181 ? 5.278 37.911 -13.778 1.00 33.12 727 VAL A CA 1
ATOM 1356 C C . VAL A 1 181 ? 4.045 38.041 -12.909 1.00 37.38 727 VAL A C 1
ATOM 1357 O O . VAL A 1 181 ? 3.934 39.000 -12.147 1.00 40.32 727 VAL A O 1
ATOM 1361 N N . PRO A 1 182 ? 3.116 37.070 -13.022 1.00 36.61 728 PRO A N 1
ATOM 1362 C CA . PRO A 1 182 ? 1.928 37.060 -12.161 1.00 42.54 728 PRO A CA 1
ATOM 1363 C C . PRO A 1 182 ? 2.322 36.694 -10.732 1.00 47.73 728 PRO A C 1
ATOM 1364 O O . PRO A 1 182 ? 3.099 35.743 -10.543 1.00 43.38 728 PRO A O 1
ATOM 1368 N N . ILE A 1 183 ? 1.856 37.471 -9.755 1.00 45.22 729 ILE A N 1
ATOM 1369 C CA . ILE A 1 183 ? 2.172 37.187 -8.358 1.00 42.67 729 ILE A CA 1
ATOM 1370 C C . ILE A 1 183 ? 0.921 36.829 -7.544 1.00 44.78 729 ILE A C 1
ATOM 1371 O O . ILE A 1 183 ? 0.085 37.676 -7.213 1.00 46.83 729 ILE A O 1
ATOM 1376 N N . ASP A 1 184 ? 0.811 35.533 -7.287 1.00 45.75 730 ASP A N 1
ATOM 1377 C CA . ASP A 1 184 ? -0.219 34.879 -6.490 1.00 57.75 730 ASP A CA 1
ATOM 1378 C C . ASP A 1 184 ? -0.171 35.325 -5.025 1.00 59.14 730 ASP A C 1
ATOM 1379 O O . ASP A 1 184 ? 0.721 36.077 -4.629 1.00 50.32 730 ASP A O 1
ATOM 1384 N N . GLY A 1 185 ? -1.132 34.864 -4.230 1.00 55.44 731 GLY A N 1
ATOM 1385 C CA . GLY A 1 185 ? -1.012 34.928 -2.782 1.00 60.41 731 GLY A CA 1
ATOM 1386 C C . GLY A 1 185 ? -1.575 36.162 -2.107 1.00 62.68 731 GLY A C 1
ATOM 1387 O O . GLY A 1 185 ? -1.453 36.324 -0.883 1.00 62.42 731 GLY A O 1
ATOM 1388 N N . GLY A 1 186 ? -2.197 37.037 -2.891 1.00 60.72 732 GLY A N 1
ATOM 1389 C CA . GLY A 1 186 ? -2.795 38.239 -2.336 1.00 65.10 732 GLY A CA 1
ATOM 1390 C C . GLY A 1 186 ? -1.758 39.250 -1.895 1.00 61.68 732 GLY A C 1
ATOM 1391 O O . GLY A 1 186 ? -1.608 39.522 -0.703 1.00 63.25 732 GLY A O 1
ATOM 1392 N N . VAL A 1 187 ? -1.057 39.820 -2.870 1.00 57.79 733 VAL A N 1
ATOM 1393 C CA . VAL A 1 187 ? -0.083 40.870 -2.609 1.00 56.89 733 VAL A CA 1
ATOM 1394 C C . VAL A 1 187 ? -0.773 42.111 -2.057 1.00 61.95 733 VAL A C 1
ATOM 1395 O O . VAL A 1 187 ? -1.792 42.554 -2.588 1.00 62.06 733 VAL A O 1
ATOM 1399 N N . THR A 1 188 ? -0.207 42.673 -0.996 1.00 65.96 734 THR A N 1
ATOM 1400 C CA . THR A 1 188 ? -0.735 43.894 -0.400 1.00 73.25 734 THR A CA 1
ATOM 1401 C C . THR A 1 188 ? 0.152 45.063 -0.791 1.00 77.34 734 THR A C 1
ATOM 1402 O O . THR A 1 188 ? -0.331 46.176 -1.010 1.00 77.75 734 THR A O 1
ATOM 1406 N N . LYS A 1 189 ? 1.454 44.799 -0.868 1.00 76.33 735 LYS A N 1
ATOM 1407 C CA . LYS A 1 189 ? 2.410 45.801 -1.310 1.00 75.36 735 LYS A CA 1
ATOM 1408 C C . LYS A 1 189 ? 3.735 45.178 -1.727 1.00 74.80 735 LYS A C 1
ATOM 1409 O O . LYS A 1 189 ? 4.060 44.050 -1.348 1.00 53.63 735 LYS A O 1
ATOM 1415 N N . LEU A 1 190 ? 4.492 45.905 -2.540 1.00 52.66 736 LEU A N 1
ATOM 1416 C CA . LEU A 1 190 ? 5.876 45.529 -2.778 1.00 58.07 736 LEU A CA 1
ATOM 1417 C C . LEU A 1 190 ? 6.771 46.410 -1.908 1.00 59.14 736 LEU A C 1
ATOM 1418 O O . LEU A 1 190 ? 6.706 47.641 -1.953 1.00 57.91 736 LEU A O 1
ATOM 1423 N N . GLN A 1 191 ? 7.518 45.764 -1.029 1.00 54.99 737 GLN A N 1
ATOM 1424 C CA . GLN A 1 191 ? 8.357 46.480 -0.091 1.00 55.10 737 GLN A CA 1
ATOM 1425 C C . GLN A 1 191 ? 9.799 46.577 -0.564 1.00 53.69 737 GLN A C 1
ATOM 1426 O O . GLN A 1 191 ? 10.622 47.211 0.086 1.00 62.95 737 GLN A O 1
ATOM 1432 N N . ALA A 1 192 ? 10.100 45.951 -1.701 1.00 52.49 738 ALA A N 1
ATOM 1433 C CA . ALA A 1 192 ? 11.416 46.081 -2.308 1.00 56.99 738 ALA A CA 1
ATOM 1434 C C . ALA A 1 192 ? 11.312 45.864 -3.797 1.00 49.40 738 ALA A C 1
ATOM 1435 O O . ALA A 1 192 ? 10.650 44.928 -4.245 1.00 46.38 738 ALA A O 1
ATOM 1437 N N . VAL A 1 193 ? 11.937 46.741 -4.573 1.00 46.48 739 VAL A N 1
ATOM 1438 C CA . VAL A 1 193 ? 11.986 46.559 -6.036 1.00 43.59 739 VAL A CA 1
ATOM 1439 C C . VAL A 1 193 ? 13.171 47.288 -6.674 1.00 47.81 739 VAL A C 1
ATOM 1440 O O . VAL A 1 193 ? 13.501 48.419 -6.292 1.00 51.20 739 VAL A O 1
ATOM 1444 N N . LEU A 1 194 ? 13.821 46.627 -7.632 1.00 41.89 740 LEU A N 1
ATOM 1445 C CA . LEU A 1 194 ? 14.978 47.192 -8.328 1.00 42.45 740 LEU A CA 1
ATOM 1446 C C . LEU A 1 194 ? 15.267 46.412 -9.603 1.00 39.87 740 LEU A C 1
ATOM 1447 O O . LEU A 1 194 ? 15.422 45.202 -9.545 1.00 44.61 740 LEU A O 1
ATOM 1452 N N . PRO A 1 195 ? 15.347 47.094 -10.756 1.00 39.64 741 PRO A N 1
ATOM 1453 C CA . PRO A 1 195 ? 15.098 48.513 -11.044 1.00 47.78 741 PRO A CA 1
ATOM 1454 C C . PRO A 1 195 ? 13.590 48.825 -10.917 1.00 47.57 741 PRO A C 1
ATOM 1455 O O . PRO A 1 195 ? 12.816 47.923 -10.601 1.00 39.84 741 PRO A O 1
ATOM 1459 N N . PRO A 1 196 ? 13.174 50.081 -11.146 1.00 43.40 742 PRO A N 1
ATOM 1460 C CA . PRO A 1 196 ? 11.746 50.387 -10.990 1.00 47.59 742 PRO A CA 1
ATOM 1461 C C . PRO A 1 196 ? 10.819 49.517 -11.835 1.00 50.45 742 PRO A C 1
ATOM 1462 O O . PRO A 1 196 ? 11.140 49.213 -12.987 1.00 39.59 742 PRO A O 1
ATOM 1466 N N . ALA A 1 197 ? 9.673 49.134 -11.274 1.00 47.47 743 ALA A N 1
ATOM 1467 C CA . ALA A 1 197 ? 8.702 48.338 -12.033 1.00 43.68 743 ALA A CA 1
ATOM 1468 C C . ALA A 1 197 ? 7.272 48.804 -11.779 1.00 50.04 743 ALA A C 1
ATOM 1469 O O . ALA A 1 197 ? 7.024 49.656 -10.918 1.00 50.04 743 ALA A O 1
ATOM 1471 N N . VAL A 1 198 ? 6.324 48.247 -12.520 1.00 43.06 744 VAL A N 1
ATOM 1472 C CA . VAL A 1 198 ? 4.923 48.592 -12.286 1.00 48.42 744 VAL A CA 1
ATOM 1473 C C . VAL A 1 198 ? 4.154 47.398 -11.722 1.00 46.81 744 VAL A C 1
ATOM 1474 O O . VAL A 1 198 ? 4.160 46.311 -12.310 1.00 52.24 744 VAL A O 1
ATOM 1478 N N . TRP A 1 199 ? 3.502 47.597 -10.579 1.00 47.59 745 TRP A N 1
ATOM 1479 C CA . TRP A 1 199 ? 2.666 46.557 -10.009 1.00 47.85 745 TRP A CA 1
ATOM 1480 C C . TRP A 1 199 ? 1.219 46.789 -10.419 1.00 56.20 745 TRP A C 1
ATOM 1481 O O . TRP A 1 199 ? 0.660 47.848 -10.142 1.00 61.72 745 TRP A O 1
ATOM 1492 N N . ASN A 1 200 ? 0.606 45.784 -11.044 1.00 50.08 746 ASN A N 1
ATOM 1493 C CA . ASN A 1 200 ? -0.800 45.870 -11.450 1.00 56.31 746 ASN A CA 1
ATOM 1494 C C . ASN A 1 200 ? -1.668 45.029 -10.535 1.00 50.04 746 ASN A C 1
ATOM 1495 O O . ASN A 1 200 ? -1.641 43.787 -10.596 1.00 63.30 746 ASN A O 1
ATOM 1500 N N . ALA A 1 201 ? -2.411 45.723 -9.675 1.00 63.25 747 ALA A N 1
ATOM 1501 C CA . ALA A 1 201 ? -3.243 45.094 -8.657 1.00 70.32 747 ALA A CA 1
ATOM 1502 C C . ALA A 1 201 ? -4.436 44.352 -9.245 1.00 71.36 747 ALA A C 1
ATOM 1503 O O . ALA A 1 201 ? -4.884 43.349 -8.691 1.00 75.22 747 ALA A O 1
ATOM 1505 N N . GLU A 1 202 ? -4.980 44.872 -10.339 1.00 71.48 748 GLU A N 1
ATOM 1506 C CA . GLU A 1 202 ? -6.109 44.225 -11.000 1.00 75.15 748 GLU A CA 1
ATOM 1507 C C . GLU A 1 202 ? -5.758 42.822 -11.508 1.00 67.02 748 GLU A C 1
ATOM 1508 O O . GLU A 1 202 ? -6.446 41.851 -11.191 1.00 69.90 748 GLU A O 1
ATOM 1514 N N . GLN A 1 203 ? -4.685 42.731 -12.288 1.00 59.58 749 GLN A N 1
ATOM 1515 C CA . GLN A 1 203 ? -4.232 41.468 -12.861 1.00 57.83 749 GLN A CA 1
ATOM 1516 C C . GLN A 1 203 ? -3.259 40.744 -11.928 1.00 53.59 749 GLN A C 1
ATOM 1517 O O . GLN A 1 203 ? -2.770 39.657 -12.256 1.00 49.15 749 GLN A O 1
ATOM 1523 N N . GLN A 1 204 ? -2.955 41.373 -10.794 1.00 49.72 750 GLN A N 1
ATOM 1524 C CA . GLN A 1 204 ? -2.017 40.831 -9.799 1.00 48.61 750 GLN A CA 1
ATOM 1525 C C . GLN A 1 204 ? -0.753 40.330 -10.461 1.00 47.24 750 GLN A C 1
ATOM 1526 O O . GLN A 1 204 ? -0.486 39.126 -10.462 1.00 43.55 750 GLN A O 1
ATOM 1532 N N . ARG A 1 205 ? -0.002 41.253 -11.055 1.00 42.69 751 ARG A N 1
ATOM 1533 C CA . ARG A 1 205 ? 1.255 40.900 -11.702 1.00 40.11 751 ARG A CA 1
ATOM 1534 C C . ARG A 1 205 ? 2.169 42.108 -11.772 1.00 38.53 751 ARG A C 1
ATOM 1535 O O . ARG A 1 205 ? 1.698 43.236 -11.778 1.00 40.22 751 ARG A O 1
ATOM 1543 N N . ILE A 1 206 ? 3.475 41.851 -11.804 1.00 36.71 752 ILE A N 1
ATOM 1544 C CA . ILE A 1 206 ? 4.505 42.889 -11.875 1.00 35.77 752 ILE A CA 1
ATOM 1545 C C . ILE A 1 206 ? 5.079 42.965 -13.297 1.00 36.28 752 ILE A C 1
ATOM 1546 O O . ILE A 1 206 ? 5.169 41.946 -13.985 1.00 34.73 752 ILE A O 1
ATOM 1551 N N . LEU A 1 207 ? 5.462 44.166 -13.729 1.00 35.03 753 LEU A N 1
ATOM 1552 C CA . LEU A 1 207 ? 6.003 44.371 -15.075 1.00 35.29 753 LEU A CA 1
ATOM 1553 C C . LEU A 1 207 ? 7.224 45.288 -15.060 1.00 37.02 753 LEU A C 1
ATOM 1554 O O . LEU A 1 207 ? 7.138 46.430 -14.598 1.00 40.98 753 LEU A O 1
ATOM 1559 N N . TRP A 1 208 ? 8.356 44.793 -15.553 1.00 31.38 754 TRP A N 1
ATOM 1560 C CA . TRP A 1 208 ? 9.517 45.653 -15.813 1.00 38.02 754 TRP A CA 1
ATOM 1561 C C . TRP A 1 208 ? 9.618 45.936 -17.311 1.00 39.70 754 TRP A C 1
ATOM 1562 O O . TRP A 1 208 ? 9.406 45.036 -18.135 1.00 39.14 754 TRP A O 1
ATOM 1573 N N . LYS A 1 209 ? 9.972 47.170 -17.668 1.00 36.40 755 LYS A N 1
ATOM 1574 C CA . LYS A 1 209 ? 10.265 47.502 -19.071 1.00 47.98 755 LYS A CA 1
ATOM 1575 C C . LYS A 1 209 ? 11.686 48.051 -19.228 1.00 49.86 755 LYS A C 1
ATOM 1576 O O . LYS A 1 209 ? 12.072 48.984 -18.534 1.00 45.25 755 LYS A O 1
ATOM 1582 N N . ILE A 1 210 ? 12.452 47.472 -20.144 1.00 44.06 756 ILE A N 1
ATOM 1583 C CA . ILE A 1 210 ? 13.782 47.964 -20.490 1.00 49.32 756 ILE A CA 1
ATOM 1584 C C . ILE A 1 210 ? 13.745 48.369 -21.961 1.00 52.23 756 ILE A C 1
ATOM 1585 O O . ILE A 1 210 ? 13.431 47.541 -22.823 1.00 60.61 756 ILE A O 1
ATOM 1590 N N . PRO A 1 211 ? 14.031 49.650 -22.259 1.00 53.35 757 PRO A N 1
ATOM 1591 C CA . PRO A 1 211 ? 13.906 50.112 -23.650 1.00 62.27 757 PRO A CA 1
ATOM 1592 C C . PRO A 1 211 ? 14.800 49.355 -24.632 1.00 68.13 757 PRO A C 1
ATOM 1593 O O . PRO A 1 211 ? 14.336 48.946 -25.702 1.00 59.78 757 PRO A O 1
ATOM 1597 N N . ASP A 1 212 ? 16.066 49.173 -24.268 1.00 71.58 758 ASP A N 1
ATOM 1598 C CA . ASP A 1 212 ? 17.027 48.510 -25.144 1.00 65.96 758 ASP A CA 1
ATOM 1599 C C . ASP A 1 212 ? 17.959 47.615 -24.332 1.00 61.17 758 ASP A C 1
ATOM 1600 O O . ASP A 1 212 ? 18.349 47.967 -23.214 1.00 63.19 758 ASP A O 1
ATOM 1605 N N . ILE A 1 213 ? 18.319 46.467 -24.902 1.00 46.49 759 ILE A N 1
ATOM 1606 C CA . ILE A 1 213 ? 19.345 45.583 -24.332 1.00 44.98 759 ILE A CA 1
ATOM 1607 C C . ILE A 1 213 ? 20.329 45.114 -25.409 1.00 50.14 759 ILE A C 1
ATOM 1608 O O . ILE A 1 213 ? 19.932 44.470 -26.383 1.00 47.23 759 ILE A O 1
ATOM 1613 N N . SER A 1 214 ? 21.606 45.438 -25.234 1.00 47.26 760 SER A N 1
ATOM 1614 C CA . SER A 1 214 ? 22.640 45.031 -26.187 1.00 54.90 760 SER A CA 1
ATOM 1615 C C . SER A 1 214 ? 24.026 44.977 -25.536 1.00 58.95 760 SER A C 1
ATOM 1616 O O . SER A 1 214 ? 24.155 45.084 -24.313 1.00 57.23 760 SER A O 1
ATOM 1619 N N . GLN A 1 215 ? 25.052 44.775 -26.360 1.00 57.13 761 GLN A N 1
ATOM 1620 C CA . GLN A 1 215 ? 26.439 44.813 -25.908 1.00 61.71 761 GLN A CA 1
ATOM 1621 C C . GLN A 1 215 ? 26.743 46.198 -25.373 1.00 63.61 761 GLN A C 1
ATOM 1622 O O . GLN A 1 215 ? 27.572 46.366 -24.483 1.00 67.68 761 GLN A O 1
ATOM 1628 N N . LYS A 1 216 ? 26.088 47.196 -25.961 1.00 68.74 762 LYS A N 1
ATOM 1629 C CA . LYS A 1 216 ? 26.327 48.593 -25.617 1.00 73.57 762 LYS A CA 1
ATOM 1630 C C . LYS A 1 216 ? 25.621 49.004 -24.331 1.00 72.99 762 LYS A C 1
ATOM 1631 O O . LYS A 1 216 ? 25.919 50.066 -23.785 1.00 78.38 762 LYS A O 1
ATOM 1637 N N . SER A 1 217 ? 24.688 48.179 -23.850 1.00 65.77 763 SER A N 1
ATOM 1638 C CA . SER A 1 217 ? 23.904 48.561 -22.680 1.00 66.01 763 SER A CA 1
ATOM 1639 C C . SER A 1 217 ? 24.793 48.826 -21.475 1.00 75.78 763 SER A C 1
ATOM 1640 O O . SER A 1 217 ? 25.947 48.397 -21.435 1.00 74.03 763 SER A O 1
ATOM 1643 N N . GLU A 1 218 ? 24.231 49.503 -20.479 1.00 84.58 764 GLU A N 1
ATOM 1644 C CA . GLU A 1 218 ? 24.994 49.916 -19.305 1.00 97.53 764 GLU A CA 1
ATOM 1645 C C . GLU A 1 218 ? 25.787 48.820 -18.587 1.00 98.45 764 GLU A C 1
ATOM 1646 O O . GLU A 1 218 ? 26.820 49.095 -17.973 1.00 108.52 764 GLU A O 1
ATOM 1652 N N . ASN A 1 219 ? 25.322 47.583 -18.695 1.00 89.85 765 ASN A N 1
ATOM 1653 C CA . ASN A 1 219 ? 25.985 46.473 -18.037 1.00 88.12 765 ASN A CA 1
ATOM 1654 C C . ASN A 1 219 ? 26.400 45.382 -19.010 1.00 83.47 765 ASN A C 1
ATOM 1655 O O . ASN A 1 219 ? 26.512 44.217 -18.635 1.00 86.13 765 ASN A O 1
ATOM 1660 N N . GLY A 1 220 ? 26.635 45.764 -20.260 1.00 75.47 766 GLY A N 1
ATOM 1661 C CA . GLY A 1 220 ? 27.006 44.811 -21.288 1.00 68.73 766 GLY A CA 1
ATOM 1662 C C . GLY A 1 220 ? 25.863 43.846 -21.552 1.00 58.30 766 GLY A C 1
ATOM 1663 O O . GLY A 1 220 ? 26.058 42.779 -22.141 1.00 57.61 766 GLY A O 1
ATOM 1664 N N . GLY A 1 221 ? 24.671 44.208 -21.079 1.00 49.03 767 GLY A N 1
ATOM 1665 C CA . GLY A 1 221 ? 23.460 43.444 -21.346 1.00 50.30 767 GLY A CA 1
ATOM 1666 C C . GLY A 1 221 ? 23.230 42.334 -20.345 1.00 48.79 767 GLY A C 1
ATOM 1667 O O . GLY A 1 221 ? 22.418 41.437 -20.576 1.00 39.25 767 GLY A O 1
ATOM 1668 N N . VAL A 1 222 ? 23.951 42.396 -19.228 1.00 43.51 768 VAL A N 1
ATOM 1669 C CA . VAL A 1 222 ? 23.744 41.447 -18.143 1.00 48.23 768 VAL A CA 1
ATOM 1670 C C . VAL A 1 222 ? 23.111 42.196 -16.986 1.00 44.91 768 VAL A C 1
ATOM 1671 O O . VAL A 1 222 ? 23.603 43.236 -16.589 1.00 48.10 768 VAL A O 1
ATOM 1675 N N . GLY A 1 223 ? 22.041 41.664 -16.417 1.00 41.64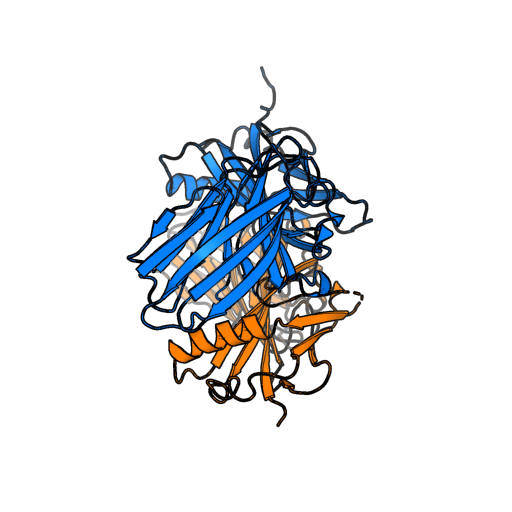 769 GLY A N 1
ATOM 1676 C CA . GLY A 1 223 ? 21.355 42.401 -15.378 1.00 43.84 769 GLY A CA 1
ATOM 1677 C C . GLY A 1 223 ? 20.440 41.564 -14.515 1.00 43.29 769 GLY A C 1
ATOM 1678 O O . GLY A 1 223 ? 20.220 40.385 -14.790 1.00 38.95 769 GLY A O 1
ATOM 1679 N N . SER A 1 224 ? 19.904 42.182 -13.467 1.00 41.41 770 SER A N 1
ATOM 1680 C CA . SER A 1 224 ? 18.982 41.507 -12.568 1.00 40.27 770 SER A CA 1
ATOM 1681 C C . SER A 1 224 ? 17.756 42.362 -12.243 1.00 40.54 770 SER A C 1
ATOM 1682 O O . SER A 1 224 ? 17.818 43.588 -12.229 1.00 42.02 770 SER A O 1
ATOM 1685 N N . LEU A 1 225 ? 16.649 41.683 -11.984 1.00 38.49 771 LEU A N 1
ATOM 1686 C CA . LEU A 1 225 ? 15.402 42.298 -11.580 1.00 38.82 771 LEU A CA 1
ATOM 1687 C C . LEU A 1 225 ? 15.066 41.620 -10.270 1.00 38.80 771 LEU A C 1
ATOM 1688 O O . LEU A 1 225 ? 15.074 40.394 -10.204 1.00 37.39 771 LEU A O 1
ATOM 1693 N N . LEU A 1 226 ? 14.802 42.421 -9.239 1.00 40.63 772 LEU A N 1
ATOM 1694 C CA . LEU A 1 226 ? 14.537 41.946 -7.885 1.00 41.61 772 LEU A CA 1
ATOM 1695 C C . LEU A 1 226 ? 13.263 42.600 -7.369 1.00 43.17 772 LEU A C 1
ATOM 1696 O O . LEU A 1 226 ? 13.049 43.794 -7.588 1.00 43.39 772 LEU A O 1
ATOM 1701 N N . ALA A 1 227 ? 12.437 41.824 -6.672 1.00 41.41 773 ALA A N 1
ATOM 1702 C CA . ALA A 1 227 ? 11.260 42.377 -5.998 1.00 42.72 773 ALA A CA 1
ATOM 1703 C C . ALA A 1 227 ? 10.898 41.571 -4.746 1.00 42.93 773 ALA A C 1
ATOM 1704 O O . ALA A 1 227 ? 11.051 40.353 -4.731 1.00 43.49 773 ALA A O 1
ATOM 1706 N N . ARG A 1 228 ? 10.401 42.243 -3.712 1.00 44.89 774 ARG A N 1
ATOM 1707 C CA . ARG A 1 228 ? 9.850 41.545 -2.547 1.00 50.98 774 ARG A CA 1
ATOM 1708 C C . ARG A 1 228 ? 8.411 41.997 -2.297 1.00 51.69 774 ARG A C 1
ATOM 1709 O O . ARG A 1 228 ? 8.123 43.195 -2.260 1.00 48.08 774 ARG A O 1
ATOM 1717 N N . PHE A 1 229 ? 7.518 41.025 -2.128 1.00 45.88 775 PHE A N 1
ATOM 1718 C CA . PHE A 1 229 ? 6.075 41.272 -1.983 1.00 46.91 775 PHE A CA 1
ATOM 1719 C C . PHE A 1 229 ? 5.561 40.810 -0.604 1.00 50.24 775 PHE A C 1
ATOM 1720 O O . PHE A 1 229 ? 5.910 39.726 -0.141 1.00 50.41 775 PHE A O 1
ATOM 1728 N N . GLN A 1 230 ? 4.739 41.626 0.047 1.00 50.87 776 GLN A N 1
ATOM 1729 C CA . GLN A 1 230 ? 4.037 41.204 1.264 1.00 52.39 776 GLN A CA 1
ATOM 1730 C C . GLN A 1 230 ? 2.682 40.558 0.965 1.00 52.47 776 GLN A C 1
ATOM 1731 O O . GLN A 1 230 ? 1.889 41.096 0.192 1.00 52.59 776 GLN A O 1
ATOM 1737 N N . LEU A 1 231 ? 2.408 39.417 1.596 1.00 62.50 777 LEU A N 1
ATOM 1738 C CA . LEU A 1 231 ? 1.192 38.652 1.296 1.00 56.03 777 LEU A CA 1
ATOM 1739 C C . LEU A 1 231 ? 0.162 38.674 2.429 1.00 58.39 777 LEU A C 1
ATOM 1740 O O . LEU A 1 231 ? 0.529 38.744 3.603 1.00 58.07 777 LEU A O 1
ATOM 1745 N N . SER A 1 232 ? -1.116 38.560 2.066 1.00 56.88 778 SER A N 1
ATOM 1746 C CA . SER A 1 232 ? -2.208 38.465 3.035 1.00 65.93 778 SER A CA 1
ATOM 1747 C C . SER A 1 232 ? -2.796 37.059 3.037 1.00 66.26 778 SER A C 1
ATOM 1748 O O . SER A 1 232 ? -3.446 36.643 3.999 1.00 62.59 778 SER A O 1
ATOM 1751 N N . GLU A 1 233 ? -2.597 36.342 1.938 1.00 67.12 779 GLU A N 1
ATOM 1752 C CA . GLU A 1 233 ? -3.139 34.996 1.807 1.00 69.28 779 GLU A CA 1
ATOM 1753 C C . GLU A 1 233 ? -2.133 34.071 1.134 1.00 68.36 779 GLU A C 1
ATOM 1754 O O . GLU A 1 233 ? -2.483 33.341 0.209 1.00 65.44 779 GLU A O 1
ATOM 1760 N N . GLY A 1 234 ? -0.877 34.136 1.566 1.00 67.34 780 GLY A N 1
ATOM 1761 C CA . GLY A 1 234 ? 0.166 33.315 0.977 1.00 66.17 780 GLY A CA 1
ATOM 1762 C C . GLY A 1 234 ? 0.098 31.864 1.420 1.00 63.46 780 GLY A C 1
ATOM 1763 O O . GLY A 1 234 ? -0.733 31.486 2.248 1.00 61.55 780 GLY A O 1
ATOM 1764 N N . PRO A 1 235 ? 1.008 31.036 0.901 1.00 61.83 781 PRO A N 1
ATOM 1765 C CA . PRO A 1 235 ? 2.114 31.428 0.019 1.00 64.72 781 PRO A CA 1
ATOM 1766 C C . PRO A 1 235 ? 1.752 31.617 -1.461 1.00 53.74 781 PRO A C 1
ATOM 1767 O O . PRO A 1 235 ? 0.741 31.094 -1.915 1.00 57.09 781 PRO A O 1
ATOM 1771 N N . SER A 1 236 ? 2.587 32.357 -2.191 1.00 53.86 782 SER A N 1
ATOM 1772 C CA . SER A 1 236 ? 2.462 32.470 -3.641 1.00 50.76 782 SER A CA 1
ATOM 1773 C C . SER A 1 236 ? 2.934 31.159 -4.238 1.00 55.74 782 SER A C 1
ATOM 1774 O O . SER A 1 236 ? 3.709 30.440 -3.619 1.00 55.71 782 SER A O 1
ATOM 1777 N N . LYS A 1 237 ? 2.446 30.832 -5.430 1.00 57.29 783 LYS A N 1
ATOM 1778 C CA . LYS A 1 237 ? 2.999 29.726 -6.192 1.00 55.31 783 LYS A CA 1
ATOM 1779 C C . LYS A 1 237 ? 3.736 30.314 -7.361 1.00 47.83 783 LYS A C 1
ATOM 1780 O O . LYS A 1 237 ? 3.186 31.151 -8.075 1.00 47.86 783 LYS A O 1
ATOM 1786 N N . PRO A 1 238 ? 4.991 29.881 -7.558 1.00 47.21 784 PRO A N 1
ATOM 1787 C CA . PRO A 1 238 ? 5.743 30.394 -8.698 1.00 43.42 784 PRO A CA 1
ATOM 1788 C C . PRO A 1 238 ? 4.965 30.205 -10.006 1.00 49.39 784 PRO A C 1
ATOM 1789 O O . PRO A 1 238 ? 4.286 29.198 -10.226 1.00 46.63 784 PRO A O 1
ATOM 1793 N N . SER A 1 239 ? 5.030 31.223 -10.848 1.00 43.97 785 SER A N 1
ATOM 1794 C CA . SER A 1 239 ? 4.366 31.200 -12.129 1.00 43.08 785 SER A CA 1
ATOM 1795 C C . SER A 1 239 ? 5.393 31.651 -13.158 1.00 33.45 785 SER A C 1
ATOM 1796 O O . SER A 1 239 ? 6.327 32.365 -12.805 1.00 33.88 785 SER A O 1
ATOM 1799 N N . PRO A 1 240 ? 5.220 31.267 -14.432 1.00 37.74 786 PRO A N 1
ATOM 1800 C CA . PRO A 1 240 ? 6.280 31.575 -15.394 1.00 32.32 786 PRO A CA 1
ATOM 1801 C C . PRO A 1 240 ? 6.450 33.063 -15.637 1.00 30.17 786 PRO A C 1
ATOM 1802 O O . PRO A 1 240 ? 5.448 33.775 -15.767 1.00 31.13 786 PRO A O 1
ATOM 1806 N N . LEU A 1 241 ? 7.699 33.525 -15.686 1.00 28.78 787 LEU A N 1
ATOM 1807 C CA . LEU A 1 241 ? 7.983 34.854 -16.213 1.00 31.40 787 LEU A CA 1
ATOM 1808 C C . LEU A 1 241 ? 7.686 34.838 -17.710 1.00 31.72 787 LEU A C 1
ATOM 1809 O O . LEU A 1 241 ? 8.041 33.873 -18.379 1.00 32.10 787 LEU A O 1
ATOM 1814 N N . VAL A 1 242 ? 7.023 35.877 -18.226 1.00 30.52 788 VAL A N 1
ATOM 1815 C CA . VAL A 1 242 ? 6.721 35.990 -19.677 1.00 26.64 788 VAL A CA 1
ATOM 1816 C C . VAL A 1 242 ? 7.408 37.232 -20.235 1.00 27.04 788 VAL A C 1
ATOM 1817 O O . VAL A 1 242 ? 7.173 38.354 -19.759 1.00 29.49 788 VAL A O 1
ATOM 1821 N N . VAL A 1 243 ? 8.238 37.030 -21.260 1.00 25.96 789 VAL A N 1
ATOM 1822 C CA . VAL A 1 243 ? 9.105 38.075 -21.788 1.00 26.34 789 VAL A CA 1
ATOM 1823 C C . VAL A 1 243 ? 8.738 38.422 -23.217 1.00 26.08 789 VAL A C 1
ATOM 1824 O O . VAL A 1 243 ? 8.411 37.520 -24.000 1.00 26.40 789 VAL A O 1
ATOM 1828 N N . GLN A 1 244 ? 8.753 39.717 -23.543 1.00 29.74 790 GLN A N 1
ATOM 1829 C CA . GLN A 1 244 ? 8.576 40.153 -24.949 1.00 28.76 790 GLN A CA 1
ATOM 1830 C C . GLN A 1 244 ? 9.786 40.990 -25.335 1.00 36.97 790 GLN A C 1
ATOM 1831 O O . GLN A 1 244 ? 10.417 41.617 -24.481 1.00 36.52 790 GLN A O 1
ATOM 1837 N N . PHE A 1 245 ? 10.118 40.981 -26.616 1.00 27.71 791 PHE A N 1
ATOM 1838 C CA . PHE A 1 245 ? 11.094 41.899 -27.178 1.00 31.33 791 PHE A CA 1
ATOM 1839 C C . PHE A 1 245 ? 11.033 41.771 -28.694 1.00 28.54 791 PHE A C 1
ATOM 1840 O O . PHE A 1 245 ? 10.572 40.746 -29.198 1.00 27.07 791 PHE A O 1
ATOM 1848 N N . THR A 1 246 ? 11.469 42.816 -29.394 1.00 31.45 792 THR A N 1
ATOM 1849 C CA . THR A 1 246 ? 11.611 42.788 -30.848 1.00 35.46 792 THR A CA 1
ATOM 1850 C C . THR A 1 246 ? 12.988 43.306 -31.196 1.00 38.01 792 THR A C 1
ATOM 1851 O O . THR A 1 246 ? 13.629 43.999 -30.409 1.00 41.44 792 THR A O 1
ATOM 1855 N N . SER A 1 247 ? 13.430 42.980 -32.398 1.00 39.86 793 SER A N 1
ATOM 1856 C CA . SER A 1 247 ? 14.721 43.403 -32.878 1.00 32.61 793 SER A CA 1
ATOM 1857 C C . SER A 1 247 ? 14.663 43.554 -34.392 1.00 35.86 793 SER A C 1
ATOM 1858 O O . SER A 1 247 ? 13.961 42.811 -35.072 1.00 37.22 793 SER A O 1
ATOM 1861 N N . GLU A 1 248 ? 15.372 44.544 -34.903 1.00 36.80 794 GLU A N 1
ATOM 1862 C CA . GLU A 1 248 ? 15.371 44.809 -36.330 1.00 44.71 794 GLU A CA 1
ATOM 1863 C C . GLU A 1 248 ? 16.774 44.956 -36.906 1.00 46.38 794 GLU A C 1
ATOM 1864 O O . GLU A 1 248 ? 17.659 45.550 -36.279 1.00 47.84 794 GLU A O 1
ATOM 1870 N N . GLY A 1 249 ? 16.980 44.394 -38.096 1.00 41.82 795 GLY A N 1
ATOM 1871 C CA . GLY A 1 249 ? 18.255 44.527 -38.781 1.00 41.68 795 GLY A CA 1
ATOM 1872 C C . GLY A 1 249 ? 19.039 43.231 -38.821 1.00 43.80 795 GLY A C 1
ATOM 1873 O O . GLY A 1 249 ? 20.077 43.151 -39.475 1.00 52.95 795 GLY A O 1
ATOM 1874 N N . SER A 1 250 ? 18.555 42.225 -38.102 1.00 43.66 796 SER A N 1
ATOM 1875 C CA . SER A 1 250 ? 19.200 40.918 -38.066 1.00 48.32 796 SER A CA 1
ATOM 1876 C C . SER A 1 250 ? 18.167 39.812 -38.038 1.00 46.00 796 SER A C 1
ATOM 1877 O O . SER A 1 250 ? 17.037 40.029 -37.605 1.00 44.67 796 SER A O 1
ATOM 1880 N N . THR A 1 251 ? 18.565 38.619 -38.470 1.00 30.32 797 THR A N 1
ATOM 1881 C CA . THR A 1 251 ? 17.758 37.422 -38.249 1.00 31.40 797 THR A CA 1
ATOM 1882 C C . THR A 1 251 ? 18.525 36.533 -37.303 1.00 33.90 797 THR A C 1
ATOM 1883 O O . THR A 1 251 ? 19.685 36.802 -36.997 1.00 40.98 797 THR A O 1
ATOM 1887 N N . LEU A 1 252 ? 17.870 35.492 -36.810 1.00 27.37 798 LEU A N 1
ATOM 1888 C CA . LEU A 1 252 ? 18.553 34.455 -36.064 1.00 30.13 798 LEU A CA 1
ATOM 1889 C C . LEU A 1 252 ? 19.141 33.425 -37.017 1.00 36.06 798 LEU A C 1
ATOM 1890 O O . LEU A 1 252 ? 20.195 32.850 -36.746 1.00 37.29 798 LEU A O 1
ATOM 1895 N N . SER A 1 253 ? 18.458 33.197 -38.137 1.00 31.89 799 SER A N 1
ATOM 1896 C CA . SER A 1 253 ? 18.940 32.263 -39.155 1.00 35.00 799 SER A CA 1
ATO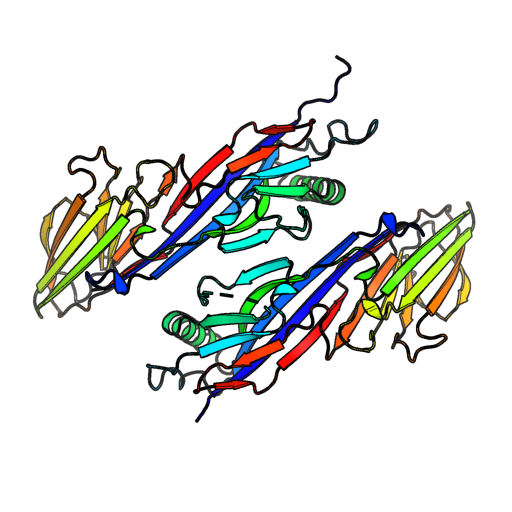M 1897 C C . SER A 1 253 ? 20.222 32.740 -39.836 1.00 35.87 799 SER A C 1
ATOM 1898 O O . SER A 1 253 ? 21.140 31.974 -40.051 1.00 36.93 799 SER A O 1
ATOM 1901 N N . GLY A 1 254 ? 20.277 34.000 -40.241 1.00 33.81 800 GLY A N 1
ATOM 1902 C CA . GLY A 1 254 ? 21.423 34.439 -41.017 1.00 33.29 800 GLY A CA 1
ATOM 1903 C C . GLY A 1 254 ? 21.150 34.219 -42.496 1.00 40.71 800 GLY A C 1
ATOM 1904 O O . GLY A 1 254 ? 22.057 34.325 -43.323 1.00 46.71 800 GLY A O 1
ATOM 1905 N N . CYS A 1 255 ? 19.902 33.891 -42.828 1.00 38.17 801 CYS A N 1
ATOM 1906 C CA . CYS A 1 255 ? 19.523 33.689 -44.222 1.00 39.48 801 CYS A CA 1
ATOM 1907 C C . CYS A 1 255 ? 19.422 35.010 -44.946 1.00 46.17 801 CYS A C 1
ATOM 1908 O O . CYS A 1 255 ? 19.033 36.018 -44.352 1.00 43.47 801 CYS A O 1
ATOM 1911 N N . ASP A 1 256 ? 19.757 35.004 -46.234 1.00 47.83 802 ASP A N 1
ATOM 1912 C CA . ASP A 1 256 ? 19.606 36.213 -47.039 1.00 45.76 802 ASP A CA 1
ATOM 1913 C C . ASP A 1 256 ? 18.896 35.879 -48.367 1.00 44.95 802 ASP A C 1
ATOM 1914 O O . ASP A 1 256 ? 18.582 34.722 -48.627 1.00 42.69 802 ASP A O 1
ATOM 1919 N N . ILE A 1 257 ? 18.627 36.881 -49.195 1.00 43.74 803 ILE A N 1
ATOM 1920 C CA . ILE A 1 257 ? 17.944 36.615 -50.463 1.00 49.05 803 ILE A CA 1
ATOM 1921 C C . ILE A 1 257 ? 18.516 37.428 -51.624 1.00 52.04 803 ILE A C 1
ATOM 1922 O O . ILE A 1 257 ? 18.888 38.589 -51.464 1.00 52.46 803 ILE A O 1
ATOM 1927 N N . GLU A 1 258 ? 18.638 36.802 -52.788 1.00 55.22 804 GLU A N 1
ATOM 1928 C CA . GLU A 1 258 ? 19.101 37.546 -53.951 1.00 55.78 804 GLU A CA 1
ATOM 1929 C C . GLU A 1 258 ? 18.315 37.194 -55.201 1.00 53.57 804 GLU A C 1
ATOM 1930 O O . GLU A 1 258 ? 17.795 36.091 -55.311 1.00 48.86 804 GLU A O 1
ATOM 1936 N N . LEU A 1 259 ? 18.192 38.151 -56.115 1.00 53.36 805 LEU A N 1
ATOM 1937 C CA . LEU A 1 259 ? 17.458 37.945 -57.354 1.00 55.70 805 LEU A CA 1
ATOM 1938 C C . LEU A 1 259 ? 18.316 37.281 -58.438 1.00 55.41 805 LEU A C 1
ATOM 1939 O O . LEU A 1 259 ? 19.522 37.527 -58.534 1.00 59.71 805 LEU A O 1
ATOM 1944 N N . VAL A 1 260 ? 17.681 36.434 -59.244 1.00 50.31 806 VAL A N 1
ATOM 1945 C CA . VAL A 1 260 ? 18.353 35.753 -60.344 1.00 55.42 806 VAL A CA 1
ATOM 1946 C C . VAL A 1 260 ? 17.753 36.249 -61.651 1.00 52.57 806 VAL A C 1
ATOM 1947 O O . VAL A 1 260 ? 16.538 36.216 -61.833 1.00 52.30 806 VAL A O 1
ATOM 1951 N N . GLY A 1 261 ? 18.604 36.748 -62.539 1.00 57.10 807 GLY A N 1
ATOM 1952 C CA . GLY A 1 261 ? 18.152 37.294 -63.809 1.00 58.64 807 GLY A CA 1
ATOM 1953 C C . GLY A 1 261 ? 17.610 38.704 -63.652 1.00 64.20 807 GLY A C 1
ATOM 1954 O O . GLY A 1 261 ? 17.701 39.295 -62.572 1.00 70.93 807 GLY A O 1
ATOM 1955 N N . ALA A 1 262 ? 16.991 39.226 -64.706 1.00 54.09 808 ALA A N 1
ATOM 1956 C CA . ALA A 1 262 ? 16.579 40.625 -64.721 1.00 60.92 808 ALA A CA 1
ATOM 1957 C C . ALA A 1 262 ? 15.066 40.780 -64.689 1.00 60.82 808 ALA A C 1
ATOM 1958 O O . ALA A 1 262 ? 14.323 39.811 -64.881 1.00 59.16 808 ALA A O 1
ATOM 1960 N N . GLY A 1 263 ? 14.627 42.012 -64.439 1.00 60.50 809 GLY A N 1
ATOM 1961 C CA . GLY A 1 263 ? 13.218 42.339 -64.366 1.00 57.68 809 GLY A CA 1
ATOM 1962 C C . GLY A 1 263 ? 12.868 42.968 -63.034 1.00 63.17 809 GLY A C 1
ATOM 1963 O O . GLY A 1 263 ? 11.965 43.803 -62.953 1.00 65.19 809 GLY A O 1
ATOM 1964 N N . TYR A 1 264 ? 13.604 42.589 -61.990 1.00 57.80 810 TYR A N 1
ATOM 1965 C CA . TYR A 1 264 ? 13.253 42.998 -60.642 1.00 57.51 810 TYR A CA 1
ATOM 1966 C C . TYR A 1 264 ? 14.438 43.516 -59.865 1.00 63.40 810 TYR A C 1
ATOM 1967 O O . TYR A 1 264 ? 15.599 43.204 -60.164 1.00 61.16 810 TYR A O 1
ATOM 1976 N N . ARG A 1 265 ? 14.113 44.299 -58.846 1.00 55.68 811 ARG A N 1
ATOM 1977 C CA . ARG A 1 265 ? 15.077 44.841 -57.916 1.00 59.49 811 ARG A CA 1
ATOM 1978 C C . ARG A 1 265 ? 14.427 44.756 -56.551 1.00 65.01 811 ARG A C 1
ATOM 1979 O O . ARG A 1 265 ? 13.217 44.960 -56.418 1.00 69.24 811 ARG A O 1
ATOM 1987 N N . PHE A 1 266 ? 15.222 44.433 -55.539 1.00 60.96 812 PHE A N 1
ATOM 1988 C CA . PHE A 1 266 ? 14.748 44.456 -54.165 1.00 56.48 812 PHE A CA 1
ATOM 1989 C C . PHE A 1 266 ? 14.827 45.885 -53.670 1.00 62.17 812 PHE A C 1
ATOM 1990 O O . PHE A 1 266 ? 15.917 46.413 -53.456 1.00 68.18 812 PHE A O 1
ATOM 1998 N N . SER A 1 267 ? 13.668 46.526 -53.542 1.00 60.44 813 SER A N 1
ATOM 1999 C CA . SER A 1 267 ? 13.614 47.883 -53.014 1.00 60.35 813 SER A CA 1
ATOM 2000 C C . SER A 1 267 ? 14.145 47.860 -51.585 1.00 59.35 813 SER A C 1
ATOM 2001 O O . SER A 1 267 ? 14.718 48.838 -51.105 1.00 66.43 813 SER A O 1
ATOM 2004 N N . LEU A 1 268 ? 13.967 46.726 -50.919 1.00 59.52 814 LEU A N 1
ATOM 2005 C CA . LEU A 1 268 ? 14.362 46.585 -49.521 1.00 61.32 814 LEU A CA 1
ATOM 2006 C C . LEU A 1 268 ? 14.295 45.134 -49.058 1.00 52.16 814 LEU A C 1
ATOM 2007 O O . LEU A 1 268 ? 13.399 44.390 -49.464 1.00 49.95 814 LEU A O 1
ATOM 2012 N N . ILE A 1 269 ? 15.266 44.725 -48.240 1.00 45.40 815 ILE A N 1
ATOM 2013 C CA . ILE A 1 269 ? 15.232 43.414 -47.612 1.00 44.97 815 ILE A CA 1
ATOM 2014 C C . ILE A 1 269 ? 15.238 43.596 -46.092 1.00 49.11 815 ILE A C 1
ATOM 2015 O O . ILE A 1 269 ? 16.275 43.890 -45.489 1.00 51.05 815 ILE A O 1
ATOM 2020 N N . LYS A 1 270 ? 14.065 43.453 -45.488 1.00 45.44 816 LYS A N 1
ATOM 2021 C CA . LYS A 1 270 ? 13.916 43.648 -44.052 1.00 45.89 816 LYS A CA 1
ATOM 2022 C C . LYS A 1 270 ? 14.196 42.379 -43.287 1.00 36.94 816 LYS A C 1
ATOM 2023 O O . LYS A 1 270 ? 13.727 41.305 -43.653 1.00 35.95 816 LYS A O 1
ATOM 2029 N N . LYS A 1 271 ? 14.991 42.504 -42.235 1.00 35.56 817 LYS A N 1
ATOM 2030 C CA . LYS A 1 271 ? 15.275 41.392 -41.344 1.00 32.07 817 LYS A CA 1
ATOM 2031 C C . LYS A 1 271 ? 14.866 41.772 -39.913 1.00 31.76 817 LYS A C 1
ATOM 2032 O O . LYS A 1 271 ? 15.242 42.833 -39.409 1.00 42.13 817 LYS A O 1
ATOM 2038 N N . ARG A 1 272 ? 14.092 40.921 -39.261 1.00 29.80 818 ARG A N 1
ATOM 2039 C CA . ARG A 1 272 ? 13.723 41.219 -37.884 1.00 36.26 818 ARG A CA 1
ATOM 2040 C C . ARG A 1 272 ? 13.434 39.938 -37.130 1.00 37.29 818 ARG A C 1
ATOM 2041 O O . ARG A 1 272 ? 13.170 38.897 -37.733 1.00 33.20 818 ARG A O 1
ATOM 2049 N N . PHE A 1 273 ? 13.499 39.993 -35.806 1.00 28.25 819 PHE A N 1
ATOM 2050 C CA . PHE A 1 273 ? 13.049 38.843 -35.017 1.00 25.73 819 PHE A CA 1
ATOM 2051 C C . PHE A 1 273 ? 12.360 39.324 -33.762 1.00 25.84 819 PHE A C 1
ATOM 2052 O O . PHE A 1 273 ? 12.556 40.465 -33.370 1.00 29.00 819 PHE A O 1
ATOM 2060 N N . ALA A 1 274 ? 11.555 38.472 -33.142 1.00 26.36 820 ALA A N 1
ATOM 2061 C CA . ALA A 1 274 ? 10.870 38.882 -31.925 1.00 32.29 820 ALA A CA 1
ATOM 2062 C C . ALA A 1 274 ? 10.597 37.673 -31.043 1.00 33.27 820 ALA A C 1
ATOM 2063 O O . ALA A 1 274 ? 10.535 36.546 -31.535 1.00 28.51 820 ALA A O 1
ATOM 2065 N N . ALA A 1 275 ? 10.419 37.893 -29.740 1.00 33.64 821 ALA A N 1
ATOM 2066 C CA . ALA A 1 275 ? 10.115 36.771 -28.866 1.00 29.07 821 ALA A CA 1
ATOM 2067 C C . ALA A 1 275 ? 8.718 36.330 -29.201 1.00 26.64 821 ALA A C 1
ATOM 2068 O O . ALA A 1 275 ? 7.853 37.167 -29.480 1.00 28.27 821 ALA A O 1
ATOM 2070 N N . GLY A 1 276 ? 8.489 35.019 -29.171 1.00 28.51 822 GLY A N 1
ATOM 2071 C CA . GLY A 1 276 ? 7.147 34.502 -29.350 1.00 28.82 822 GLY A CA 1
ATOM 2072 C C . GLY A 1 276 ? 6.652 34.098 -27.980 1.00 32.59 822 GLY A C 1
ATOM 2073 O O . GLY A 1 276 ? 6.323 34.955 -27.173 1.00 34.99 822 GLY A O 1
ATOM 2074 N N . LYS A 1 277 ? 6.649 32.803 -27.697 1.00 27.79 823 LYS A N 1
ATOM 2075 C CA . LYS A 1 277 ? 6.369 32.308 -26.356 1.00 33.58 823 LYS A CA 1
ATOM 2076 C C . LYS A 1 277 ? 7.710 32.184 -25.632 1.00 35.30 823 LYS A C 1
ATOM 2077 O O . LYS A 1 277 ? 8.466 31.236 -25.857 1.00 26.26 823 LYS A O 1
ATOM 2083 N N . TYR A 1 278 ? 8.025 33.147 -24.773 1.00 28.41 824 TYR A N 1
ATOM 2084 C CA . TYR A 1 278 ? 9.376 33.219 -24.218 1.00 25.31 824 TYR A CA 1
ATOM 2085 C C . TYR A 1 278 ? 9.298 33.254 -22.689 1.00 33.44 824 TYR A C 1
ATOM 2086 O O . TYR A 1 278 ? 9.155 34.332 -22.091 1.00 27.90 824 TYR A O 1
ATOM 2095 N N . LEU A 1 279 ? 9.405 32.076 -22.068 1.00 31.18 825 LEU A N 1
ATOM 2096 C CA . LEU A 1 279 ? 9.077 31.908 -20.656 1.00 31.31 825 LEU A CA 1
ATOM 2097 C C . LEU A 1 279 ? 10.242 31.418 -19.809 1.00 33.89 825 LEU A C 1
ATOM 2098 O O . LEU A 1 279 ? 11.176 30.781 -20.302 1.00 28.72 825 LEU A O 1
ATOM 2103 N N . ALA A 1 280 ? 10.161 31.693 -18.510 1.00 26.17 826 ALA A N 1
ATOM 2104 C CA . ALA A 1 280 ? 11.128 31.141 -17.558 1.00 26.11 826 ALA A CA 1
ATOM 2105 C C . ALA A 1 280 ? 10.427 30.677 -16.286 1.00 32.45 826 ALA A C 1
ATOM 2106 O O . ALA A 1 280 ? 9.677 31.442 -15.667 1.00 32.90 826 ALA A O 1
ATOM 2108 N N . ASP A 1 281 ? 10.652 29.415 -15.921 1.00 31.92 827 ASP A N 1
ATOM 2109 C CA . ASP A 1 281 ? 10.105 28.812 -14.706 1.00 35.08 827 ASP A CA 1
ATOM 2110 C C . ASP A 1 281 ? 11.131 28.772 -13.563 1.00 40.17 827 ASP A C 1
ATOM 2111 O O . ASP A 1 281 ? 12.346 28.796 -13.793 1.00 29.48 827 ASP A O 1
ATOM 2116 N N . ASN A 1 282 ? 10.625 28.673 -12.336 1.00 41.95 828 ASN A N 1
ATOM 2117 C CA . ASN A 1 282 ? 11.457 28.638 -11.134 1.00 45.97 828 ASN A CA 1
ATOM 2118 C C . ASN A 1 282 ? 12.351 27.408 -11.028 1.00 46.90 828 ASN A C 1
ATOM 2119 O O . ASN A 1 282 ? 11.862 26.283 -11.015 1.00 58.56 828 ASN A O 1
ATOM 2124 N N . ASP B 1 12 ? -2.026 0.073 -19.526 1.00 113.27 558 ASP B N 1
ATOM 2125 C CA . ASP B 1 12 ? -1.972 -0.401 -20.905 1.00 109.95 558 ASP B CA 1
ATOM 2126 C C . ASP B 1 12 ? -1.219 0.548 -21.820 1.00 103.59 558 ASP B C 1
ATOM 2127 O O . ASP B 1 12 ? -1.002 1.713 -21.485 1.00 103.71 558 ASP B O 1
ATOM 2132 N N . THR B 1 13 ? -0.842 0.036 -22.987 1.00 96.44 559 THR B N 1
ATOM 2133 C CA . THR B 1 13 ? -0.343 0.873 -24.060 1.00 90.15 559 THR B CA 1
ATOM 2134 C C . THR B 1 13 ? -1.551 1.596 -24.637 1.00 87.42 559 THR B C 1
ATOM 2135 O O . THR B 1 13 ? -2.648 1.037 -24.703 1.00 89.95 559 THR B O 1
ATOM 2139 N N . LEU B 1 14 ? -1.350 2.857 -25.004 1.00 82.62 560 LEU B N 1
ATOM 2140 C CA . LEU B 1 14 ? -2.436 3.751 -25.391 1.00 78.84 560 LEU B CA 1
ATOM 2141 C C . LEU B 1 14 ? -2.721 3.785 -26.897 1.00 71.72 560 LEU B C 1
ATOM 2142 O O . LEU B 1 14 ? -1.808 3.934 -27.707 1.00 70.41 560 LEU B O 1
ATOM 2147 N N . PRO B 1 15 ? -4.008 3.662 -27.270 1.00 67.37 561 PRO B N 1
ATOM 2148 C CA . PRO B 1 15 ? -4.404 3.588 -28.682 1.00 63.51 561 PRO B CA 1
ATOM 2149 C C . PRO B 1 15 ? -4.430 4.954 -29.355 1.00 65.91 561 PRO B C 1
ATOM 2150 O O . PRO B 1 15 ? -5.132 5.858 -28.909 1.00 74.58 561 PRO B O 1
ATOM 2154 N N . VAL B 1 16 ? -3.672 5.089 -30.436 1.00 59.65 562 VAL B N 1
ATOM 2155 C CA . VAL B 1 16 ? -3.671 6.308 -31.222 1.00 52.84 562 VAL B CA 1
ATOM 2156 C C . VAL B 1 16 ? -3.833 5.943 -32.697 1.00 62.97 562 VAL B C 1
ATOM 2157 O O . VAL B 1 16 ? -3.275 4.952 -33.166 1.00 59.39 562 VAL B O 1
ATOM 2161 N N . ALA B 1 17 ? -4.609 6.739 -33.424 1.00 59.43 563 ALA B N 1
ATOM 2162 C CA . ALA B 1 17 ? -4.791 6.511 -34.847 1.00 57.72 563 ALA B CA 1
ATOM 2163 C C . ALA B 1 17 ? -3.899 7.478 -35.603 1.00 53.60 563 ALA B C 1
ATOM 2164 O O . ALA B 1 17 ? -3.602 8.563 -35.111 1.00 52.66 563 ALA B O 1
ATOM 2166 N N . ALA B 1 18 ? -3.444 7.072 -36.782 1.00 40.87 564 ALA B N 1
ATOM 2167 C CA . ALA B 1 18 ? -2.627 7.948 -37.619 1.00 41.41 564 ALA B CA 1
ATOM 2168 C C . ALA B 1 18 ? -3.205 8.070 -39.029 1.00 44.73 564 ALA B C 1
ATOM 2169 O O . ALA B 1 18 ? -3.869 7.148 -39.524 1.00 45.33 564 ALA B O 1
ATOM 2171 N N . ALA B 1 19 ? -2.930 9.192 -39.690 1.00 44.58 565 ALA B N 1
ATOM 2172 C CA . ALA B 1 19 ? -3.389 9.377 -41.073 1.00 45.28 565 ALA B CA 1
ATOM 2173 C C . ALA B 1 19 ? -2.379 10.144 -41.911 1.00 38.65 565 ALA B C 1
ATOM 2174 O O . ALA B 1 19 ? -1.848 11.179 -41.480 1.00 37.45 565 ALA B O 1
ATOM 2176 N N . PHE B 1 20 ? -2.109 9.616 -43.101 1.00 39.93 566 PHE B N 1
ATOM 2177 C CA . PHE B 1 20 ? -1.395 10.342 -44.149 1.00 36.73 566 PHE B CA 1
ATOM 2178 C C . PHE B 1 20 ? -2.410 10.734 -45.215 1.00 37.32 566 PHE B C 1
ATOM 2179 O O . PHE B 1 20 ? -3.032 9.867 -45.834 1.00 31.81 566 PHE B O 1
ATOM 2187 N N . THR B 1 21 ? -2.600 12.035 -45.398 1.00 37.89 567 THR B N 1
ATOM 2188 C CA . THR B 1 21 ? -3.588 12.533 -46.350 1.00 38.04 567 THR B CA 1
ATOM 2189 C C . THR B 1 21 ? -2.941 13.468 -47.369 1.00 38.72 567 THR B C 1
ATOM 2190 O O . THR B 1 21 ? -2.428 14.538 -47.015 1.00 30.47 567 THR B O 1
ATOM 2194 N N . GLU B 1 22 ? -2.945 13.041 -48.633 1.00 35.98 568 GLU B N 1
ATOM 2195 C CA . GLU B 1 22 ? -2.260 13.772 -49.696 1.00 35.66 568 GLU B CA 1
ATOM 2196 C C . GLU B 1 22 ? -3.200 14.319 -50.771 1.00 40.48 568 GLU B C 1
ATOM 2197 O O . GLU B 1 22 ? -4.192 13.693 -51.128 1.00 36.56 568 GLU B O 1
ATOM 2203 N N . THR B 1 23 ? -2.848 15.491 -51.281 1.00 36.73 569 THR B N 1
ATOM 2204 C CA . THR B 1 23 ? -3.608 16.194 -52.287 1.00 32.35 569 THR B CA 1
ATOM 2205 C C . THR B 1 23 ? -2.671 16.374 -53.477 1.00 41.23 569 THR B C 1
ATOM 2206 O O . THR B 1 23 ? -1.542 16.853 -53.312 1.00 33.28 569 THR B O 1
ATOM 2210 N N . VAL B 1 24 ? -3.106 15.930 -54.658 1.00 39.99 570 VAL B N 1
ATOM 2211 C CA . VAL B 1 24 ? -2.320 16.126 -55.873 1.00 32.30 570 VAL B CA 1
ATOM 2212 C C . VAL B 1 24 ? -2.957 17.210 -56.736 1.00 39.88 570 VAL B C 1
ATOM 2213 O O . VAL B 1 24 ? -4.138 17.150 -57.066 1.00 41.32 570 VAL B O 1
ATOM 2217 N N . ASN B 1 25 ? -2.181 18.239 -57.039 1.00 42.96 571 ASN B N 1
ATOM 2218 C CA . ASN B 1 25 ? -2.623 19.307 -57.923 1.00 32.72 571 ASN B CA 1
ATOM 2219 C C . ASN B 1 25 ? -1.905 19.208 -59.266 1.00 37.25 571 ASN B C 1
ATOM 2220 O O . ASN B 1 25 ? -0.705 18.983 -59.303 1.00 34.19 571 ASN B O 1
ATOM 2225 N N . ALA B 1 26 ? -2.635 19.359 -60.366 1.00 39.08 572 ALA B N 1
ATOM 2226 C CA . ALA B 1 26 ? -2.010 19.245 -61.687 1.00 36.24 572 ALA B CA 1
ATOM 2227 C C . ALA B 1 26 ? -2.636 20.197 -62.681 1.00 50.27 572 ALA B C 1
ATOM 2228 O O . ALA B 1 26 ? -3.835 20.465 -62.629 1.00 45.11 572 ALA B O 1
ATOM 2230 N N . TYR B 1 27 ? -1.811 20.729 -63.576 1.00 40.33 573 TYR B N 1
ATOM 2231 C CA . TYR B 1 27 ? -2.305 21.544 -64.672 1.00 48.93 573 TYR B CA 1
ATOM 2232 C C . TYR B 1 27 ? -1.722 20.971 -65.961 1.00 51.60 573 TYR B C 1
ATOM 2233 O O . TYR B 1 27 ? -0.501 20.869 -66.098 1.00 49.14 573 TYR B O 1
ATOM 2242 N N . PHE B 1 28 ? -2.604 20.552 -66.865 1.00 45.94 574 PHE B N 1
ATOM 2243 C CA . PHE B 1 28 ? -2.222 20.067 -68.193 1.00 51.90 574 PHE B CA 1
ATOM 2244 C C . PHE B 1 28 ? -2.573 21.120 -69.226 1.00 58.12 574 PHE B C 1
ATOM 2245 O O . PHE B 1 28 ? -3.543 21.850 -69.057 1.00 55.72 574 PHE B O 1
ATOM 2253 N N . LYS B 1 29 ? -1.780 21.219 -70.285 1.00 60.72 575 LYS B N 1
ATOM 2254 C CA . LYS B 1 29 ? -2.056 22.194 -71.327 1.00 58.68 575 LYS B CA 1
ATOM 2255 C C . LYS B 1 29 ? -2.020 21.512 -72.694 1.00 64.90 575 LYS B C 1
ATOM 2256 O O . LYS B 1 29 ? -0.953 21.142 -73.176 1.00 66.90 575 LYS B O 1
ATOM 2262 N N . GLY B 1 30 ? -3.202 21.302 -73.275 1.00 65.92 576 GLY B N 1
ATOM 2263 C CA . GLY B 1 30 ? -3.343 20.611 -74.546 1.00 67.48 576 GLY B CA 1
ATOM 2264 C C . GLY B 1 30 ? -2.850 19.180 -74.503 1.00 66.53 576 GLY B C 1
ATOM 2265 O O . GLY B 1 30 ? -3.145 18.430 -73.570 1.00 64.51 576 GLY B O 1
ATOM 2266 N N . ALA B 1 31 ? -2.085 18.803 -75.518 1.00 72.22 577 ALA B N 1
ATOM 2267 C CA . ALA B 1 31 ? -1.455 17.491 -75.544 1.00 78.38 577 ALA B CA 1
ATOM 2268 C C . ALA B 1 31 ? 0.055 17.670 -75.388 1.00 82.77 577 ALA B C 1
ATOM 2269 O O . ALA B 1 31 ? 0.839 16.831 -75.833 1.00 80.55 577 ALA B O 1
ATOM 2271 N N . ASP B 1 32 ? 0.446 18.781 -74.764 1.00 77.31 578 ASP B N 1
ATOM 2272 C CA . ASP B 1 32 ? 1.850 19.098 -74.536 1.00 83.73 578 ASP B CA 1
ATOM 2273 C C . ASP B 1 32 ? 2.223 18.804 -73.082 1.00 78.87 578 ASP B C 1
ATOM 2274 O O . ASP B 1 32 ? 2.054 19.658 -72.213 1.00 72.95 578 ASP B O 1
ATOM 2279 N N . PRO B 1 33 ? 2.736 17.590 -72.813 1.00 80.22 579 PRO B N 1
ATOM 2280 C CA . PRO B 1 33 ? 3.045 17.179 -71.438 1.00 73.25 579 PRO B CA 1
ATOM 2281 C C . PRO B 1 33 ? 4.143 18.038 -70.814 1.00 72.15 579 PRO B C 1
ATOM 2282 O O . PRO B 1 33 ? 4.235 18.111 -69.592 1.00 71.46 579 PRO B O 1
ATOM 2286 N N . SER B 1 34 ? 4.942 18.696 -71.649 1.00 76.33 580 SER B N 1
ATOM 2287 C CA . SER B 1 34 ? 6.025 19.552 -71.180 1.00 82.87 580 SER B CA 1
ATOM 2288 C C . SER B 1 34 ? 5.477 20.678 -70.324 1.00 87.36 580 SER B C 1
ATOM 2289 O O . SER B 1 34 ? 6.171 21.202 -69.453 1.00 88.66 580 SER B O 1
ATOM 2292 N N . LYS B 1 35 ? 4.218 21.032 -70.557 1.00 84.97 581 LYS B N 1
ATOM 2293 C CA . LYS B 1 35 ? 3.629 22.154 -69.857 1.00 82.28 581 LYS B CA 1
ATOM 2294 C C . LYS B 1 35 ? 2.876 21.652 -68.649 1.00 76.26 581 LYS B C 1
ATOM 2295 O O . LYS B 1 35 ? 2.218 22.426 -67.953 1.00 79.59 581 LYS B O 1
ATOM 2301 N N . CYS B 1 36 ? 2.967 20.352 -68.396 1.00 66.78 582 CYS B N 1
ATOM 2302 C CA . CYS B 1 36 ? 2.304 19.807 -67.230 1.00 52.82 582 CYS B CA 1
ATOM 2303 C C . CYS B 1 36 ? 3.067 20.244 -65.985 1.00 51.30 582 CYS B C 1
ATOM 2304 O O . CYS B 1 36 ? 4.285 20.110 -65.924 1.00 55.47 582 CYS B O 1
ATOM 2307 N N . ILE B 1 37 ? 2.331 20.750 -65.006 1.00 48.27 583 ILE B N 1
ATOM 2308 C CA . ILE B 1 37 ? 2.897 21.192 -63.724 1.00 46.66 583 ILE B CA 1
ATOM 2309 C C . ILE B 1 37 ? 2.130 20.525 -62.585 1.00 54.72 583 ILE B C 1
ATOM 2310 O O . ILE B 1 37 ? 0.906 20.633 -62.526 1.00 47.42 583 ILE B O 1
ATOM 2315 N N . VAL B 1 38 ? 2.841 19.790 -61.727 1.00 41.95 584 VAL B N 1
ATOM 2316 C CA . VAL B 1 38 ? 2.237 19.034 -60.627 1.00 41.44 584 VAL B CA 1
ATOM 2317 C C . VAL B 1 38 ? 2.793 19.502 -59.284 1.00 40.09 584 VAL B C 1
ATOM 2318 O O . VAL B 1 38 ? 3.952 19.900 -59.186 1.00 42.90 584 VAL B O 1
ATOM 2322 N N . LYS B 1 39 ? 1.945 19.488 -58.267 1.00 36.01 585 LYS B N 1
ATOM 2323 C CA . LYS B 1 39 ? 2.335 19.833 -56.897 1.00 34.14 585 LYS B CA 1
ATOM 2324 C C . LYS B 1 39 ? 1.579 18.911 -55.957 1.00 34.14 585 LYS B C 1
ATOM 2325 O O . LYS B 1 39 ? 0.349 18.917 -55.942 1.00 36.19 585 LYS B O 1
ATOM 2331 N N . ILE B 1 40 ? 2.307 18.107 -55.183 1.00 34.21 586 ILE B N 1
ATOM 2332 C CA . ILE B 1 40 ? 1.672 17.203 -54.227 1.00 30.04 586 ILE B CA 1
ATOM 2333 C C . ILE B 1 40 ? 1.956 17.648 -52.788 1.00 34.11 586 ILE B C 1
ATOM 2334 O O . ILE B 1 40 ? 3.117 17.744 -52.366 1.00 30.05 586 ILE B O 1
ATOM 2339 N N . THR B 1 41 ? 0.880 17.933 -52.054 1.00 30.97 587 THR B N 1
ATOM 2340 C CA . THR B 1 41 ? 0.999 18.345 -50.655 1.00 37.52 587 THR B CA 1
ATOM 2341 C C . THR B 1 41 ? 0.397 17.264 -49.781 1.00 36.34 587 THR B C 1
ATOM 2342 O O . THR B 1 41 ? -0.344 16.414 -50.259 1.00 36.75 587 THR B O 1
ATOM 2346 N N . GLY B 1 42 ? 0.673 17.307 -48.487 1.00 35.60 588 GLY B N 1
ATOM 2347 C CA . GLY B 1 42 ? 0.141 16.280 -47.616 1.00 29.86 588 GLY B CA 1
ATOM 2348 C C . GLY B 1 42 ? 0.222 16.683 -46.164 1.00 26.79 588 GLY B C 1
ATOM 2349 O O . GLY B 1 42 ? 0.905 17.648 -45.805 1.00 28.40 588 GLY B O 1
ATOM 2350 N N . GLU B 1 43 ? -0.489 15.951 -45.322 1.00 33.57 589 GLU B N 1
ATOM 2351 C CA . GLU B 1 43 ? -0.343 16.158 -43.888 1.00 39.48 589 GLU B CA 1
ATOM 2352 C C . GLU B 1 43 ? -0.434 14.832 -43.160 1.00 41.17 589 GLU B C 1
ATOM 2353 O O . GLU B 1 43 ? -1.098 13.886 -43.630 1.00 42.83 589 GLU B O 1
ATOM 2359 N N . MET B 1 44 ? 0.303 14.751 -42.056 1.00 36.85 590 MET B N 1
ATOM 2360 C CA . MET B 1 44 ? 0.240 13.604 -41.165 1.00 30.04 590 MET B CA 1
ATOM 2361 C C . MET B 1 44 ? -0.437 14.066 -39.891 1.00 35.37 590 MET B C 1
ATOM 2362 O O . MET B 1 44 ? 0.026 15.020 -39.231 1.00 33.58 590 MET B O 1
ATOM 2367 N N . VAL B 1 45 ? -1.529 13.383 -39.561 1.00 40.55 591 VAL B N 1
ATOM 2368 C CA . VAL B 1 45 ? -2.391 13.754 -38.442 1.00 47.07 591 VAL B CA 1
ATOM 2369 C C . VAL B 1 45 ? -2.472 12.599 -37.450 1.00 44.00 591 VAL B C 1
ATOM 2370 O O . VAL B 1 45 ? -2.614 11.434 -37.835 1.00 42.44 591 VAL B O 1
ATOM 2374 N N . LEU B 1 46 ? -2.373 12.933 -36.171 1.00 40.39 592 LEU B N 1
ATOM 2375 C CA . LEU B 1 46 ? -2.508 11.956 -35.110 1.00 40.04 592 LEU B CA 1
ATOM 2376 C C . LEU B 1 46 ? -3.839 12.177 -34.410 1.00 41.11 592 LEU B C 1
ATOM 2377 O O . LEU B 1 46 ? -4.184 13.308 -34.053 1.00 41.44 592 LEU B O 1
ATOM 2382 N N . SER B 1 47 ? -4.585 11.091 -34.224 1.00 47.96 593 SER B N 1
ATOM 2383 C CA . SER B 1 47 ? -5.898 11.142 -33.581 1.00 53.18 593 SER B CA 1
ATOM 2384 C C . SER B 1 47 ? -5.947 10.384 -32.250 1.00 50.47 593 SER B C 1
ATOM 2385 O O . SER B 1 47 ? -5.523 9.227 -32.169 1.00 51.68 593 SER B O 1
ATOM 2388 N N . PHE B 1 48 ? -6.479 11.046 -31.221 1.00 52.55 594 PHE B N 1
ATOM 2389 C CA . PHE B 1 48 ? -6.580 10.475 -29.873 1.00 57.95 594 PHE B CA 1
ATOM 2390 C C . PHE B 1 48 ? -8.061 10.318 -29.519 1.00 62.02 594 PHE B C 1
ATOM 2391 O O . PHE B 1 48 ? -8.838 11.256 -29.687 1.00 68.43 594 PHE B O 1
ATOM 2399 N N . PRO B 1 49 ? -8.460 9.124 -29.045 1.00 61.86 595 PRO B N 1
ATOM 2400 C CA . PRO B 1 49 ? -9.848 8.783 -28.685 1.00 70.57 595 PRO B CA 1
ATOM 2401 C C . PRO B 1 49 ? -10.406 9.455 -27.424 1.00 77.89 595 PRO B C 1
ATOM 2402 O O . PRO B 1 49 ? -9.651 9.970 -26.610 1.00 68.74 595 PRO B O 1
ATOM 2406 N N . ALA B 1 50 ? -11.731 9.443 -27.283 1.00 84.47 596 ALA B N 1
ATOM 2407 C CA . ALA B 1 50 ? -12.422 10.095 -26.162 1.00 87.25 596 ALA B CA 1
ATOM 2408 C C . ALA B 1 50 ? -12.195 9.401 -24.815 1.00 98.46 596 ALA B C 1
ATOM 2409 O O . ALA B 1 50 ? -12.581 9.918 -23.766 1.00 105.10 596 ALA B O 1
ATOM 2411 N N . GLY B 1 51 ? -11.605 8.211 -24.858 1.00 101.61 597 GLY B N 1
ATOM 2412 C CA . GLY B 1 51 ? -11.271 7.457 -23.663 1.00 104.71 597 GLY B CA 1
ATOM 2413 C C . GLY B 1 51 ? -10.140 8.067 -22.864 1.00 108.80 597 GLY B C 1
ATOM 2414 O O . GLY B 1 51 ? -9.885 7.669 -21.731 1.00 121.06 597 GLY B O 1
ATOM 2415 N N . ILE B 1 52 ? -9.461 9.039 -23.461 1.00 105.86 598 ILE B N 1
ATOM 2416 C CA . ILE B 1 52 ? -8.205 9.555 -22.939 1.00 105.49 598 ILE B CA 1
ATOM 2417 C C . ILE B 1 52 ? -8.370 11.030 -22.588 1.00 107.08 598 ILE B C 1
ATOM 2418 O O . ILE B 1 52 ? -7.420 11.707 -22.167 1.00 102.68 598 ILE B O 1
ATOM 2423 N N . THR B 1 53 ? -9.612 11.491 -22.696 1.00 110.59 599 THR B N 1
ATOM 2424 C CA . THR B 1 53 ? -10.002 12.871 -22.409 1.00 110.18 599 THR B CA 1
ATOM 2425 C C . THR B 1 53 ? -9.471 13.463 -21.095 1.00 110.81 599 THR B C 1
ATOM 2426 O O . THR B 1 53 ? -9.263 14.674 -20.999 1.00 110.20 599 THR B O 1
ATOM 2430 N N . ARG B 1 54 ? -9.248 12.621 -20.091 1.00 109.65 600 ARG B N 1
ATOM 2431 C CA . ARG B 1 54 ? -8.883 13.124 -18.776 1.00 115.66 600 ARG B CA 1
ATOM 2432 C C . ARG B 1 54 ? -7.967 12.147 -18.031 1.00 123.10 600 ARG B C 1
ATOM 2433 O O . ARG B 1 54 ? -7.290 12.517 -17.069 1.00 128.11 600 ARG B O 1
ATOM 2441 N N . HIS B 1 55 ? -7.910 10.908 -18.507 1.00 121.08 601 HIS B N 1
ATOM 2442 C CA . HIS B 1 55 ? -7.069 9.903 -17.867 1.00 118.47 601 HIS B CA 1
ATOM 2443 C C . HIS B 1 55 ? -5.689 9.866 -18.507 1.00 115.34 601 HIS B C 1
ATOM 2444 O O . HIS B 1 55 ? -4.865 9.007 -18.185 1.00 113.85 601 HIS B O 1
ATOM 2451 N N . PHE B 1 56 ? -5.436 10.804 -19.416 1.00 113.08 602 PHE B N 1
ATOM 2452 C CA . PHE B 1 56 ? -4.070 11.043 -19.842 1.00 110.40 602 PHE B CA 1
ATOM 2453 C C . PHE B 1 56 ? -3.483 12.041 -18.866 1.00 120.81 602 PHE B C 1
ATOM 2454 O O . PHE B 1 56 ? -2.269 12.229 -18.810 1.00 126.17 602 PHE B O 1
ATOM 2462 N N . ALA B 1 57 ? -4.368 12.697 -18.117 1.00 123.13 603 ALA B N 1
ATOM 2463 C CA . ALA B 1 57 ? -3.975 13.631 -17.066 1.00 122.62 603 ALA B CA 1
ATOM 2464 C C . ALA B 1 57 ? -3.700 12.836 -15.801 1.00 127.34 603 ALA B C 1
ATOM 2465 O O . ALA B 1 57 ? -3.384 13.405 -14.759 1.00 134.15 603 ALA B O 1
ATOM 2467 N N . ASN B 1 58 ? -3.808 11.512 -15.912 1.00 127.87 604 ASN B N 1
ATOM 2468 C CA . ASN B 1 58 ? -3.778 10.610 -14.762 1.00 133.03 604 ASN B CA 1
ATOM 2469 C C . ASN B 1 58 ? -2.434 10.484 -14.076 1.00 138.82 604 ASN B C 1
ATOM 2470 O O . ASN B 1 58 ? -2.347 10.652 -12.859 1.00 145.65 604 ASN B O 1
ATOM 2475 N N . ASN B 1 59 ? -1.399 10.159 -14.843 1.00 137.03 605 ASN B N 1
ATOM 2476 C CA . ASN B 1 59 ? -0.072 9.942 -14.271 1.00 139.64 605 ASN B CA 1
ATOM 2477 C C . ASN B 1 59 ? 0.420 11.099 -13.352 1.00 121.54 605 ASN B C 1
ATOM 2478 O O . ASN B 1 59 ? 0.700 10.853 -12.177 1.00 125.91 605 ASN B O 1
ATOM 2483 N N . PRO B 1 60 ? 0.520 12.356 -13.854 1.00 115.95 606 PRO B N 1
ATOM 2484 C CA . PRO B 1 60 ? 0.470 12.941 -15.198 1.00 106.88 606 PRO B CA 1
ATOM 2485 C C . PRO B 1 60 ? 1.885 13.035 -15.754 1.00 101.56 606 PRO B C 1
ATOM 2486 O O . PRO B 1 60 ? 2.343 14.111 -16.136 1.00 102.18 606 PRO B O 1
ATOM 2490 N N . SER B 1 61 ? 2.583 11.908 -15.734 1.00 97.73 607 SER B N 1
ATOM 2491 C CA . SER B 1 61 ? 3.889 11.755 -16.347 1.00 90.71 607 SER B CA 1
ATOM 2492 C C . SER B 1 61 ? 3.712 10.655 -17.390 1.00 83.65 607 SER B C 1
ATOM 2493 O O . SER B 1 61 ? 4.071 9.498 -17.161 1.00 85.25 607 SER B O 1
ATOM 2496 N N . PRO B 1 62 ? 3.125 11.016 -18.539 1.00 79.72 608 PRO B N 1
ATOM 2497 C CA . PRO B 1 62 ? 2.858 10.069 -19.623 1.00 81.34 608 PRO B CA 1
ATOM 2498 C C . PRO B 1 62 ? 4.131 9.565 -20.285 1.00 79.02 608 PRO B C 1
ATOM 2499 O O . PRO B 1 62 ? 5.102 10.317 -20.414 1.00 77.07 608 PRO B O 1
ATOM 2503 N N . ALA B 1 63 ? 4.107 8.303 -20.706 1.00 77.41 609 ALA B N 1
ATOM 2504 C CA . ALA B 1 63 ? 5.201 7.709 -21.458 1.00 74.79 609 ALA B CA 1
ATOM 2505 C C . ALA B 1 63 ? 5.523 8.571 -22.675 1.00 72.56 609 ALA B C 1
ATOM 2506 O O . ALA B 1 63 ? 4.629 9.168 -23.281 1.00 67.24 609 ALA B O 1
ATOM 2508 N N . ALA B 1 64 ? 6.801 8.643 -23.033 1.00 75.38 610 ALA B N 1
ATOM 2509 C CA . ALA B 1 64 ? 7.205 9.424 -24.194 1.00 69.56 610 ALA B CA 1
ATOM 2510 C C . ALA B 1 64 ? 6.527 8.866 -25.437 1.00 62.11 610 ALA B C 1
ATOM 2511 O O . ALA B 1 64 ? 6.445 7.652 -25.623 1.00 60.29 610 ALA B O 1
ATOM 2513 N N . LEU B 1 65 ? 6.009 9.762 -26.270 1.00 56.75 611 LEU B N 1
ATOM 2514 C CA . LEU B 1 65 ? 5.445 9.373 -27.560 1.00 62.37 611 LEU B CA 1
ATOM 2515 C C . LEU B 1 65 ? 6.426 9.701 -28.663 1.00 54.54 611 LEU B C 1
ATOM 2516 O O . LEU B 1 65 ? 6.726 10.864 -28.927 1.00 51.30 611 LEU B O 1
ATOM 2521 N N . THR B 1 66 ? 6.960 8.659 -29.277 1.00 47.68 612 THR B N 1
ATOM 2522 C CA . THR B 1 66 ? 7.979 8.831 -30.293 1.00 49.42 612 THR B CA 1
ATOM 2523 C C . THR B 1 66 ? 7.629 7.991 -31.494 1.00 54.85 612 THR B C 1
ATOM 2524 O O . THR B 1 66 ? 7.192 6.842 -31.365 1.00 60.17 612 THR B O 1
ATOM 2528 N N . PHE B 1 67 ? 7.843 8.547 -32.675 1.00 49.92 613 PHE B N 1
ATOM 2529 C CA . PHE B 1 67 ? 7.535 7.771 -33.856 1.00 47.63 613 PHE B CA 1
ATOM 2530 C C . PHE B 1 67 ? 8.564 8.032 -34.933 1.00 46.81 613 PHE B C 1
ATOM 2531 O O . PHE B 1 67 ? 9.211 9.072 -34.938 1.00 44.93 613 PHE B O 1
ATOM 2539 N N . ARG B 1 68 ? 8.716 7.081 -35.842 1.00 42.22 614 ARG B N 1
ATOM 2540 C CA . ARG B 1 68 ? 9.606 7.264 -36.970 1.00 50.95 614 ARG B CA 1
ATOM 2541 C C . ARG B 1 68 ? 8.798 7.182 -38.262 1.00 52.92 614 ARG B C 1
ATOM 2542 O O . ARG B 1 68 ? 7.929 6.308 -38.408 1.00 53.29 614 ARG B O 1
ATOM 2550 N N . VAL B 1 69 ? 9.042 8.128 -39.167 1.00 46.37 615 VAL B N 1
ATOM 2551 C CA . VAL B 1 69 ? 8.363 8.144 -40.461 1.00 46.56 615 VAL B CA 1
ATOM 2552 C C . VAL B 1 69 ? 9.240 7.447 -41.510 1.00 48.78 615 VAL B C 1
ATOM 2553 O O . VAL B 1 69 ? 10.394 7.827 -41.723 1.00 53.84 615 VAL B O 1
ATOM 2557 N N . ILE B 1 70 ? 8.684 6.420 -42.144 1.00 46.30 616 ILE B N 1
ATOM 2558 C CA . ILE B 1 70 ? 9.406 5.585 -43.106 1.00 49.36 616 ILE B CA 1
ATOM 2559 C C . ILE B 1 70 ? 9.367 6.222 -44.496 1.00 49.24 616 ILE B C 1
ATOM 2560 O O . ILE B 1 70 ? 8.395 6.900 -44.835 1.00 52.49 616 ILE B O 1
ATOM 2565 N N . ASN B 1 71 ? 10.451 6.059 -45.260 1.00 54.52 617 ASN B N 1
ATOM 2566 C CA . ASN B 1 71 ? 10.601 6.650 -46.594 1.00 53.21 617 ASN B CA 1
ATOM 2567 C C . ASN B 1 71 ? 10.528 8.174 -46.547 1.00 49.93 617 ASN B C 1
ATOM 2568 O O . ASN B 1 71 ? 9.839 8.799 -47.354 1.00 45.04 617 ASN B O 1
ATOM 2573 N N . PHE B 1 72 ? 11.232 8.770 -45.589 1.00 49.35 618 PHE B N 1
ATOM 2574 C CA . PHE B 1 72 ? 11.162 10.210 -45.363 1.00 40.49 618 PHE B CA 1
ATOM 2575 C C . PHE B 1 72 ? 11.718 11.036 -46.518 1.00 46.08 618 PHE B C 1
ATOM 2576 O O . PHE B 1 72 ? 11.248 12.146 -46.782 1.00 44.45 618 PHE B O 1
ATOM 2584 N N . SER B 1 73 ? 12.713 10.485 -47.206 1.00 50.46 619 SER B N 1
ATOM 2585 C CA . SER B 1 73 ? 13.384 11.169 -48.306 1.00 50.93 619 SER B CA 1
ATOM 2586 C C . SER B 1 73 ? 12.453 11.398 -49.479 1.00 47.33 619 SER B C 1
ATOM 2587 O O . SER B 1 73 ? 12.807 12.077 -50.448 1.00 51.21 619 SER B O 1
ATOM 2590 N N . ARG B 1 74 ? 11.289 10.768 -49.418 1.00 48.81 620 ARG B N 1
ATOM 2591 C CA . ARG B 1 74 ? 10.298 10.895 -50.478 1.00 53.97 620 ARG B CA 1
ATOM 2592 C C . ARG B 1 74 ? 9.639 12.278 -50.400 1.00 52.17 620 ARG B C 1
ATOM 2593 O O . ARG B 1 74 ? 8.999 12.726 -51.346 1.00 52.31 620 ARG B O 1
ATOM 2601 N N . LEU B 1 75 ? 9.827 12.960 -49.271 1.00 49.46 621 LEU B N 1
ATOM 2602 C CA . LEU B 1 75 ? 9.268 14.295 -49.084 1.00 44.20 621 LEU B CA 1
ATOM 2603 C C . LEU B 1 75 ? 10.251 15.394 -49.486 1.00 47.83 621 LEU B C 1
ATOM 2604 O O . LEU B 1 75 ? 11.369 15.450 -48.970 1.00 51.38 621 LEU B O 1
ATOM 2609 N N . GLU B 1 76 ? 9.827 16.266 -50.402 1.00 39.48 622 GLU B N 1
ATOM 2610 C CA . GLU B 1 76 ? 10.651 17.394 -50.844 1.00 39.56 622 GLU B CA 1
ATOM 2611 C C . GLU B 1 76 ? 10.802 18.392 -49.705 1.00 43.46 622 GLU B C 1
ATOM 2612 O O . GLU B 1 76 ? 11.893 18.922 -49.470 1.00 39.00 622 GLU B O 1
ATOM 2618 N N . HIS B 1 77 ? 9.696 18.654 -49.006 1.00 34.12 623 HIS B N 1
ATOM 2619 C CA . HIS B 1 77 ? 9.702 19.663 -47.946 1.00 39.32 623 HIS B CA 1
ATOM 2620 C C . HIS B 1 77 ? 8.819 19.214 -46.794 1.00 36.46 623 HIS B C 1
ATOM 2621 O O . HIS B 1 77 ? 7.812 18.560 -47.021 1.00 35.01 623 HIS B O 1
ATOM 2628 N N . VAL B 1 78 ? 9.205 19.539 -45.561 1.00 34.46 624 VAL B N 1
ATOM 2629 C CA . VAL B 1 78 ? 8.430 19.160 -44.364 1.00 28.17 624 VAL B CA 1
ATOM 2630 C C . VAL B 1 78 ? 8.426 20.282 -43.305 1.00 29.47 624 VAL B C 1
ATOM 2631 O O . VAL B 1 78 ? 9.452 20.906 -43.049 1.00 32.36 624 VAL B O 1
ATOM 2635 N N . LEU B 1 79 ? 7.274 20.537 -42.692 1.00 28.32 625 LEU B N 1
ATOM 2636 C CA . LEU B 1 79 ? 7.176 21.478 -41.574 1.00 31.11 625 LEU B CA 1
ATOM 2637 C C . LEU B 1 79 ? 6.463 20.748 -40.437 1.00 29.98 625 LEU B C 1
ATOM 2638 O O . LEU B 1 79 ? 5.235 20.575 -40.471 1.00 34.57 625 LEU B O 1
ATOM 2643 N N . PRO B 1 80 ? 7.235 20.257 -39.450 1.00 23.46 626 PRO B N 1
ATOM 2644 C CA . PRO B 1 80 ? 6.595 19.596 -38.321 1.00 27.12 626 PRO B CA 1
ATOM 2645 C C . PRO B 1 80 ? 5.934 20.658 -37.466 1.00 30.87 626 PRO B C 1
ATOM 2646 O O . PRO B 1 80 ? 6.344 21.818 -37.517 1.00 34.53 626 PRO B O 1
ATOM 2650 N N . ASN B 1 81 ? 4.909 20.270 -36.723 1.00 32.20 627 ASN B N 1
ATOM 2651 C CA . ASN B 1 81 ? 4.242 21.173 -35.792 1.00 32.14 627 ASN B CA 1
ATOM 2652 C C . ASN B 1 81 ? 5.238 21.648 -34.735 1.00 25.32 627 ASN B C 1
ATOM 2653 O O . ASN B 1 81 ? 5.625 20.876 -33.876 1.00 33.14 627 ASN B O 1
ATOM 2658 N N . PRO B 1 82 ? 5.636 22.930 -34.774 1.00 26.29 628 PRO B N 1
ATOM 2659 C CA . PRO B 1 82 ? 6.667 23.414 -33.836 1.00 36.54 628 PRO B CA 1
ATOM 2660 C C . PRO B 1 82 ? 6.238 23.472 -32.358 1.00 42.23 628 PRO B C 1
ATOM 2661 O O . PRO B 1 82 ? 7.092 23.630 -31.471 1.00 40.59 628 PRO B O 1
ATOM 2665 N N . GLN B 1 83 ? 4.947 23.378 -32.068 1.00 40.90 629 GLN B N 1
ATOM 2666 C CA . GLN B 1 83 ? 4.535 23.369 -30.654 1.00 40.24 629 GLN B CA 1
ATOM 2667 C C . GLN B 1 83 ? 4.712 21.967 -30.084 1.00 39.85 629 GLN B C 1
ATOM 2668 O O . GLN B 1 83 ? 4.767 21.775 -28.866 1.00 44.51 629 GLN B O 1
ATOM 2674 N N . LEU B 1 84 ? 4.788 20.982 -30.978 1.00 42.36 630 LEU B N 1
ATOM 2675 C CA . LEU B 1 84 ? 4.641 19.582 -30.586 1.00 42.67 630 LEU B CA 1
ATOM 2676 C C . LEU B 1 84 ? 5.777 18.647 -30.985 1.00 46.65 630 LEU B C 1
ATOM 2677 O O . LEU B 1 84 ? 5.866 17.542 -30.450 1.00 53.07 630 LEU B O 1
ATOM 2682 N N . LEU B 1 85 ? 6.657 19.064 -31.895 1.00 39.10 631 LEU B N 1
ATOM 2683 C CA . LEU B 1 85 ? 7.679 18.131 -32.348 1.00 38.81 631 LEU B CA 1
ATOM 2684 C C . LEU B 1 85 ? 9.085 18.675 -32.219 1.00 39.02 631 LEU B C 1
ATOM 2685 O O . LEU B 1 85 ? 9.307 19.872 -32.351 1.00 39.10 631 LEU B O 1
ATOM 2690 N N . CYS B 1 86 ? 10.020 17.777 -31.906 1.00 33.95 632 CYS B N 1
ATOM 2691 C CA . CYS B 1 86 ? 11.441 18.005 -32.181 1.00 37.45 632 CYS B CA 1
ATOM 2692 C C . CYS B 1 86 ? 11.971 16.736 -32.839 1.00 44.04 632 CYS B C 1
ATOM 2693 O O . CYS B 1 86 ? 11.353 15.671 -32.728 1.00 38.43 632 CYS B O 1
ATOM 2696 N N . CYS B 1 87 ? 13.098 16.873 -33.537 1.00 49.43 633 CYS B N 1
ATOM 2697 C CA . CYS B 1 87 ? 13.705 15.803 -34.333 1.00 50.18 633 CYS B CA 1
ATOM 2698 C C . CYS B 1 87 ? 15.231 15.821 -34.206 1.00 50.73 633 CYS B C 1
ATOM 2699 O O . CYS B 1 87 ? 15.788 16.666 -33.511 1.00 52.03 633 CYS B O 1
ATOM 2702 N N . ASP B 1 88 ? 15.893 14.903 -34.904 1.00 55.13 634 ASP B N 1
ATOM 2703 C CA . ASP B 1 88 ? 17.351 14.859 -34.978 1.00 69.54 634 ASP B CA 1
ATOM 2704 C C . ASP B 1 88 ? 17.860 15.992 -35.858 1.00 72.73 634 ASP B C 1
ATOM 2705 O O . ASP B 1 88 ? 18.993 15.955 -36.348 1.00 75.69 634 ASP B O 1
ATOM 2710 N N . ASN B 1 95 ? 16.701 7.112 -44.888 1.00 64.77 641 ASN B N 1
ATOM 2711 C CA . ASN B 1 95 ? 15.349 6.804 -45.333 1.00 68.59 641 ASN B CA 1
ATOM 2712 C C . ASN B 1 95 ? 14.257 7.061 -44.296 1.00 66.79 641 ASN B C 1
ATOM 2713 O O . ASN B 1 95 ? 13.099 7.279 -44.648 1.00 63.55 641 ASN B O 1
ATOM 2718 N N . THR B 1 96 ? 14.624 7.072 -43.019 1.00 63.48 642 THR B N 1
ATOM 2719 C CA . THR B 1 96 ? 13.664 7.378 -41.963 1.00 54.63 642 THR B CA 1
ATOM 2720 C C . THR B 1 96 ? 14.043 8.578 -41.104 1.00 56.74 642 THR B C 1
ATOM 2721 O O . THR B 1 96 ? 15.213 8.956 -41.040 1.00 58.02 642 THR B O 1
ATOM 2725 N N . LYS B 1 97 ? 13.054 9.159 -40.422 1.00 58.01 643 LYS B N 1
ATOM 2726 C CA . LYS B 1 97 ? 13.318 10.268 -39.508 1.00 57.98 643 LYS B CA 1
ATOM 2727 C C . LYS B 1 97 ? 12.491 10.146 -38.238 1.00 54.47 643 LYS B C 1
ATOM 2728 O O . LYS B 1 97 ? 11.270 9.962 -38.280 1.00 50.89 643 LYS B O 1
ATOM 2734 N N . GLU B 1 98 ? 13.173 10.275 -37.105 1.00 42.48 644 GLU B N 1
ATOM 2735 C CA . GLU B 1 98 ? 12.543 10.075 -35.815 1.00 41.77 644 GLU B CA 1
ATOM 2736 C C . GLU B 1 98 ? 12.090 11.402 -35.241 1.00 43.40 644 GLU B C 1
ATOM 2737 O O . GLU B 1 98 ? 12.834 12.382 -35.245 1.00 44.09 644 GLU B O 1
ATOM 2743 N N . PHE B 1 99 ? 10.865 11.403 -34.728 1.00 46.28 645 PHE B N 1
ATOM 2744 C CA . PHE B 1 99 ? 10.244 12.563 -34.109 1.00 35.70 645 PHE B CA 1
ATOM 2745 C C . PHE B 1 99 ? 9.813 12.255 -32.687 1.00 40.86 645 PHE B C 1
ATOM 2746 O O . PHE B 1 99 ? 9.279 11.165 -32.385 1.00 41.51 645 PHE B O 1
ATOM 2754 N N . TRP B 1 100 ? 10.086 13.235 -31.827 1.00 38.45 646 TRP B N 1
ATOM 2755 C CA . TRP B 1 100 ? 9.713 13.227 -30.419 1.00 43.34 646 TRP B CA 1
ATOM 2756 C C . TRP B 1 100 ? 8.636 14.275 -30.163 1.00 45.60 646 TRP B C 1
ATOM 2757 O O . TRP B 1 100 ? 8.791 15.456 -30.529 1.00 42.08 646 TRP B O 1
ATOM 2768 N N . VAL B 1 101 ? 7.544 13.832 -29.547 1.00 42.52 647 VAL B N 1
ATOM 2769 C CA . VAL B 1 101 ? 6.446 14.725 -29.203 1.00 45.88 647 VAL B CA 1
ATOM 2770 C C . VAL B 1 101 ? 6.723 15.411 -27.860 1.00 47.04 647 VAL B C 1
ATOM 2771 O O . VAL B 1 101 ? 7.163 14.773 -26.901 1.00 48.98 647 VAL B O 1
ATOM 2775 N N . ASN B 1 102 ? 6.489 16.715 -27.794 1.00 47.22 648 ASN B N 1
ATOM 2776 C CA . ASN B 1 102 ? 6.641 17.433 -26.529 1.00 50.89 648 ASN B CA 1
ATOM 2777 C C . ASN B 1 102 ? 5.474 17.102 -25.585 1.00 43.48 648 ASN B C 1
ATOM 2778 O O . ASN B 1 102 ? 4.359 17.578 -25.803 1.00 46.35 648 ASN B O 1
ATOM 2783 N N . MET B 1 103 ? 5.701 16.255 -24.580 1.00 44.04 649 MET B N 1
ATOM 2784 C CA . MET B 1 103 ? 4.592 15.800 -23.729 1.00 44.77 649 MET B CA 1
ATOM 2785 C C . MET B 1 103 ? 3.801 16.868 -22.975 1.00 64.18 649 MET B C 1
ATOM 2786 O O . MET B 1 103 ? 2.571 16.792 -22.932 1.00 63.03 649 MET B O 1
ATOM 2791 N N . PRO B 1 104 ? 4.486 17.874 -22.395 1.00 61.83 650 PRO B N 1
ATOM 2792 C CA . PRO B 1 104 ? 3.688 18.893 -21.698 1.00 58.22 650 PRO B CA 1
ATOM 2793 C C . PRO B 1 104 ? 2.775 19.698 -22.635 1.00 57.12 650 PRO B C 1
ATOM 2794 O O . PRO B 1 104 ? 1.640 20.007 -22.258 1.00 55.36 650 PRO B O 1
ATOM 2798 N N . ASN B 1 105 ? 3.259 20.030 -23.829 1.00 45.49 651 ASN B N 1
ATOM 2799 C CA . ASN B 1 105 ? 2.468 20.818 -24.772 1.00 46.52 651 ASN B CA 1
ATOM 2800 C C . ASN B 1 105 ? 1.300 20.033 -25.373 1.00 50.50 651 ASN B C 1
ATOM 2801 O O . ASN B 1 105 ? 0.210 20.584 -25.604 1.00 55.26 651 ASN B O 1
ATOM 2806 N N . LEU B 1 106 ? 1.521 18.736 -25.574 1.00 44.58 652 LEU B N 1
ATOM 2807 C CA . LEU B 1 106 ? 0.473 17.838 -26.036 1.00 47.05 652 LEU B CA 1
ATOM 2808 C C . LEU B 1 106 ? -0.594 17.722 -24.960 1.00 52.28 652 LEU B C 1
ATOM 2809 O O . LEU B 1 106 ? -1.793 17.760 -25.255 1.00 48.88 652 LEU B O 1
ATOM 2814 N N . MET B 1 107 ? -0.156 17.549 -23.715 1.00 51.79 653 MET B N 1
ATOM 2815 C CA . MET B 1 107 ? -1.085 17.443 -22.592 1.00 54.61 653 MET B CA 1
ATOM 2816 C C . MET B 1 107 ? -1.913 18.714 -22.420 1.00 57.31 653 MET B C 1
ATOM 2817 O O . MET B 1 107 ? -3.122 18.650 -22.156 1.00 63.97 653 MET B O 1
ATOM 2822 N N . THR B 1 108 ? -1.260 19.864 -22.559 1.00 58.15 654 THR B N 1
ATOM 2823 C CA . THR B 1 108 ? -1.952 21.150 -22.480 1.00 67.59 654 THR B CA 1
ATOM 2824 C C . THR B 1 108 ? -3.042 21.188 -23.557 1.00 64.48 654 THR B C 1
ATOM 2825 O O . THR B 1 108 ? -4.224 21.492 -23.279 1.00 61.41 654 THR B O 1
ATOM 2829 N N . HIS B 1 109 ? -2.649 20.824 -24.777 1.00 66.17 655 HIS B N 1
ATOM 2830 C CA . HIS B 1 109 ? -3.582 20.862 -25.904 1.00 65.17 655 HIS B CA 1
ATOM 2831 C C . HIS B 1 109 ? -4.790 19.962 -25.708 1.00 65.84 655 HIS B C 1
ATOM 2832 O O . HIS B 1 109 ? -5.943 20.386 -25.892 1.00 71.39 655 HIS B O 1
ATOM 2839 N N . LEU B 1 110 ? -4.524 18.725 -25.307 1.00 59.00 656 LEU B N 1
ATOM 2840 C CA . LEU B 1 110 ? -5.577 17.739 -25.180 1.00 56.89 656 LEU B CA 1
ATOM 2841 C C . LEU B 1 110 ? -6.477 18.080 -24.009 1.00 66.03 656 LEU B C 1
ATOM 2842 O O . LEU B 1 110 ? -7.672 17.792 -24.045 1.00 68.32 656 LEU B O 1
ATOM 2847 N N . LYS B 1 111 ? -5.929 18.779 -23.016 1.00 72.62 657 LYS B N 1
ATOM 2848 C CA . LYS B 1 111 ? -6.736 19.240 -21.890 1.00 74.55 657 LYS B CA 1
ATOM 2849 C C . LYS B 1 111 ? -7.740 20.227 -22.446 1.00 73.45 657 LYS B C 1
ATOM 2850 O O . LYS B 1 111 ? -8.946 20.140 -22.165 1.00 74.41 657 LYS B O 1
ATOM 2856 N N . LYS B 1 112 ? -7.240 21.171 -23.240 1.00 74.11 658 LYS B N 1
ATOM 2857 C CA . LYS B 1 112 ? -8.129 22.198 -23.763 1.00 79.88 658 LYS B CA 1
ATOM 2858 C C . LYS B 1 112 ? -9.228 21.643 -24.673 1.00 80.20 658 LYS B C 1
ATOM 2859 O O . LYS B 1 112 ? -10.424 21.839 -24.407 1.00 86.60 658 LYS B O 1
ATOM 2865 N N . VAL B 1 113 ? -8.833 20.958 -25.745 1.00 73.20 659 VAL B N 1
ATOM 2866 C CA . VAL B 1 113 ? -9.834 20.442 -26.674 1.00 75.48 659 VAL B CA 1
ATOM 2867 C C . VAL B 1 113 ? -10.781 19.434 -26.014 1.00 80.79 659 VAL B C 1
ATOM 2868 O O . VAL B 1 113 ? -11.941 19.317 -26.412 1.00 82.62 659 VAL B O 1
ATOM 2872 N N . SER B 1 114 ? -10.302 18.725 -24.995 1.00 79.79 660 SER B N 1
ATOM 2873 C CA . SER B 1 114 ? -11.167 17.787 -24.296 1.00 83.64 660 SER B CA 1
ATOM 2874 C C . SER B 1 114 ? -12.159 18.478 -23.385 1.00 98.52 660 SER B C 1
ATOM 2875 O O . SER B 1 114 ? -13.254 17.966 -23.146 1.00 103.43 660 SER B O 1
ATOM 2878 N N . GLU B 1 115 ? -11.779 19.641 -22.866 1.00 101.95 661 GLU B N 1
ATOM 2879 C CA . GLU B 1 115 ? -12.674 20.343 -21.959 1.00 110.52 661 GLU B CA 1
ATOM 2880 C C . GLU B 1 115 ? -13.677 21.199 -22.738 1.00 114.35 661 GLU B C 1
ATOM 2881 O O . GLU B 1 115 ? -14.782 21.448 -22.259 1.00 120.11 661 GLU B O 1
ATOM 2887 N N . GLN B 1 116 ? -13.316 21.625 -23.947 1.00 111.25 662 GLN B N 1
ATOM 2888 C CA . GLN B 1 116 ? -14.222 22.497 -24.702 1.00 114.16 662 GLN B CA 1
ATOM 2889 C C . GLN B 1 116 ? -15.018 21.772 -25.779 1.00 106.71 662 GLN B C 1
ATOM 2890 O O . GLN B 1 116 ? -16.068 22.243 -26.222 1.00 111.59 662 GLN B O 1
ATOM 2896 N N . LYS B 1 117 ? -14.509 20.623 -26.198 1.00 94.75 663 LYS B N 1
ATOM 2897 C CA . LYS B 1 117 ? -15.260 19.738 -27.070 1.00 93.01 663 LYS B CA 1
ATOM 2898 C C . LYS B 1 117 ? -15.422 18.398 -26.367 1.00 90.05 663 LYS B C 1
ATOM 2899 O O . LYS B 1 117 ? -14.924 17.380 -26.848 1.00 86.53 663 LYS B O 1
ATOM 2905 N N . PRO B 1 118 ? -16.122 18.385 -25.222 1.00 87.17 664 PRO B N 1
ATOM 2906 C CA . PRO B 1 118 ? -16.133 17.140 -24.454 1.00 91.38 664 PRO B CA 1
ATOM 2907 C C . PRO B 1 118 ? -17.016 16.109 -25.138 1.00 94.69 664 PRO B C 1
ATOM 2908 O O . PRO B 1 118 ? -17.951 16.489 -25.846 1.00 97.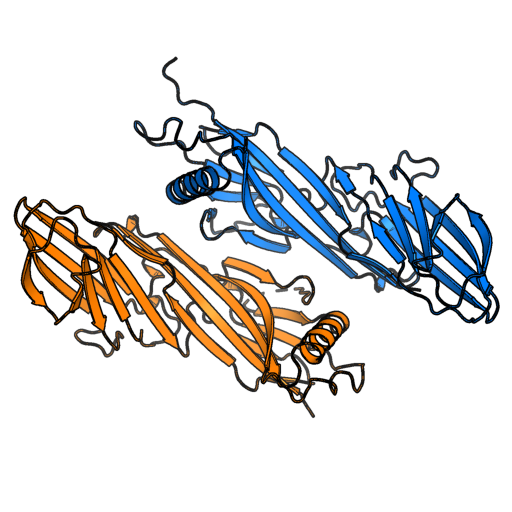57 664 PRO B O 1
ATOM 2912 N N . GLN B 1 119 ? -16.706 14.830 -24.949 1.00 97.29 665 GLN B N 1
ATOM 2913 C CA . GLN B 1 119 ? -17.508 13.754 -25.529 1.00 103.72 665 GLN B CA 1
ATOM 2914 C C . GLN B 1 119 ? -17.417 13.664 -27.064 1.00 100.61 665 GLN B C 1
ATOM 2915 O O . GLN B 1 119 ? -18.278 13.070 -27.715 1.00 103.21 665 GLN B O 1
ATOM 2921 N N . ALA B 1 120 ? -16.377 14.278 -27.625 1.00 94.70 666 ALA B N 1
ATOM 2922 C CA . ALA B 1 120 ? -16.108 14.221 -29.061 1.00 89.67 666 ALA B CA 1
ATOM 2923 C C . ALA B 1 120 ? -15.429 12.882 -29.313 1.00 88.47 666 ALA B C 1
ATOM 2924 O O . ALA B 1 120 ? -14.668 12.417 -28.467 1.00 90.95 666 ALA B O 1
ATOM 2926 N N . THR B 1 121 ? -15.681 12.260 -30.464 1.00 82.79 667 THR B N 1
ATOM 2927 C CA . THR B 1 121 ? -15.220 10.887 -30.683 1.00 83.30 667 THR B CA 1
ATOM 2928 C C . THR B 1 121 ? -13.698 10.814 -30.812 1.00 82.04 667 THR B C 1
ATOM 2929 O O . THR B 1 121 ? -13.080 9.826 -30.413 1.00 86.47 667 THR B O 1
ATOM 2933 N N . TYR B 1 122 ? -13.100 11.880 -31.328 1.00 74.73 668 TYR B N 1
ATOM 2934 C CA . TYR B 1 122 ? -11.652 11.952 -31.518 1.00 73.06 668 TYR B CA 1
ATOM 2935 C C . TYR B 1 122 ? -11.098 13.362 -31.386 1.00 69.34 668 TYR B C 1
ATOM 2936 O O . TYR B 1 122 ? -11.791 14.343 -31.653 1.00 72.56 668 TYR B O 1
ATOM 2945 N N . TYR B 1 123 ? -9.846 13.455 -30.958 1.00 61.53 669 TYR B N 1
ATOM 2946 C CA . TYR B 1 123 ? -9.151 14.727 -30.979 1.00 57.58 669 TYR B CA 1
ATOM 2947 C C . TYR B 1 123 ? -7.984 14.535 -31.952 1.00 55.24 669 TYR B C 1
ATOM 2948 O O . TYR B 1 123 ? -7.062 13.748 -31.711 1.00 48.78 669 TYR B O 1
ATOM 2957 N N . ASN B 1 124 ? -8.059 15.252 -33.069 1.00 52.69 670 ASN B N 1
ATOM 2958 C CA . ASN B 1 124 ? -7.078 15.154 -34.134 1.00 47.03 670 ASN B CA 1
ATOM 2959 C C . ASN B 1 124 ? -6.022 16.215 -33.944 1.00 45.35 670 ASN B C 1
ATOM 2960 O O . ASN B 1 124 ? -6.337 17.351 -33.587 1.00 46.51 670 ASN B O 1
ATOM 2965 N N . VAL B 1 125 ? -4.769 15.847 -34.169 1.00 39.74 671 VAL B N 1
ATOM 2966 C CA . VAL B 1 125 ? -3.678 16.797 -34.043 1.00 45.73 671 VAL B CA 1
ATOM 2967 C C . VAL B 1 125 ? -2.759 16.775 -35.258 1.00 38.05 671 VAL B C 1
ATOM 2968 O O . VAL B 1 125 ? -2.180 15.739 -35.573 1.00 43.30 671 VAL B O 1
ATOM 2972 N N . ASP B 1 126 ? -2.633 17.922 -35.924 1.00 40.51 672 ASP B N 1
ATOM 2973 C CA . ASP B 1 126 ? -1.770 18.071 -37.096 1.00 32.09 672 ASP B CA 1
ATOM 2974 C C . ASP B 1 126 ? -0.293 17.993 -36.709 1.00 39.87 672 ASP B C 1
ATOM 2975 O O . ASP B 1 126 ? 0.250 18.911 -36.078 1.00 46.86 672 ASP B O 1
ATOM 2980 N N . MET B 1 127 ? 0.360 16.906 -37.095 1.00 29.25 673 MET B N 1
ATOM 2981 C CA . MET B 1 127 ? 1.755 16.708 -36.747 1.00 27.18 673 MET B CA 1
ATOM 2982 C C . MET B 1 127 ? 2.719 17.181 -37.842 1.00 37.70 673 MET B C 1
ATOM 2983 O O . MET B 1 127 ? 3.698 17.877 -37.552 1.00 32.17 673 MET B O 1
ATOM 2988 N N . LEU B 1 128 ? 2.457 16.812 -39.095 1.00 37.67 674 LEU B N 1
ATOM 2989 C CA . LEU B 1 128 ? 3.357 17.241 -40.171 1.00 37.24 674 LEU B CA 1
ATOM 2990 C C . LEU B 1 128 ? 2.596 17.873 -41.335 1.00 31.45 674 LEU B C 1
ATOM 2991 O O . LEU B 1 128 ? 1.528 17.390 -41.697 1.00 33.62 674 LEU B O 1
ATOM 2996 N N . LYS B 1 129 ? 3.115 18.964 -41.891 1.00 29.47 675 LYS B N 1
ATOM 2997 C CA . LYS B 1 129 ? 2.636 19.427 -43.202 1.00 28.75 675 LYS B CA 1
ATOM 2998 C C . LYS B 1 129 ? 3.814 19.147 -44.121 1.00 35.25 675 LYS B C 1
ATOM 2999 O O . LYS B 1 129 ? 4.948 19.332 -43.716 1.00 40.19 675 LYS B O 1
ATOM 3005 N N . TYR B 1 130 ? 3.570 18.650 -45.326 1.00 38.93 676 TYR B N 1
ATOM 3006 C CA . TYR B 1 130 ? 4.683 18.351 -46.218 1.00 34.86 676 TYR B CA 1
ATOM 3007 C C . TYR B 1 130 ? 4.351 18.490 -47.703 1.00 32.72 676 TYR B C 1
ATOM 3008 O O . TYR B 1 130 ? 3.194 18.698 -48.083 1.00 32.40 676 TYR B O 1
ATOM 3017 N N . GLN B 1 131 ? 5.398 18.392 -48.519 1.00 34.07 677 GLN B N 1
ATOM 3018 C CA . GLN B 1 131 ? 5.285 18.356 -49.974 1.00 40.16 677 GLN B CA 1
ATOM 3019 C C . GLN B 1 131 ? 6.140 17.212 -50.515 1.00 40.80 677 GLN B C 1
ATOM 3020 O O . GLN B 1 131 ? 7.322 17.061 -50.133 1.00 45.01 677 GLN B O 1
ATOM 3026 N N . VAL B 1 132 ? 5.516 16.424 -51.393 1.00 43.89 678 VAL B N 1
ATOM 3027 C CA . VAL B 1 132 ? 6.063 15.181 -51.926 1.00 38.38 678 VAL B CA 1
ATOM 3028 C C . VAL B 1 132 ? 6.853 15.457 -53.208 1.00 41.70 678 VAL B C 1
ATOM 3029 O O . VAL B 1 132 ? 6.398 16.214 -54.067 1.00 42.97 678 VAL B O 1
ATOM 3033 N N . SER B 1 133 ? 8.051 14.887 -53.312 1.00 46.32 679 SER B N 1
ATOM 3034 C CA . SER B 1 133 ? 8.875 15.077 -54.503 1.00 48.54 679 SER B CA 1
ATOM 3035 C C . SER B 1 133 ? 8.127 14.511 -55.702 1.00 48.23 679 SER B C 1
ATOM 3036 O O . SER B 1 133 ? 7.626 13.393 -55.638 1.00 47.65 679 SER B O 1
ATOM 3039 N N . ALA B 1 134 ? 7.997 15.312 -56.755 1.00 44.81 680 ALA B N 1
ATOM 3040 C CA . ALA B 1 134 ? 7.316 14.895 -57.986 1.00 45.16 680 ALA B CA 1
ATOM 3041 C C . ALA B 1 134 ? 8.193 15.186 -59.199 1.00 52.08 680 ALA B C 1
ATOM 3042 O O . ALA B 1 134 ? 9.179 15.922 -59.088 1.00 49.52 680 ALA B O 1
ATOM 3044 N N . GLN B 1 135 ? 7.876 14.565 -60.337 1.00 47.16 681 GLN B N 1
ATOM 3045 C CA . GLN B 1 135 ? 8.611 14.818 -61.573 1.00 55.21 681 GLN B CA 1
ATOM 3046 C C . GLN B 1 135 ? 7.661 14.938 -62.760 1.00 54.93 681 GLN B C 1
ATOM 3047 O O . GLN B 1 135 ? 7.562 14.010 -63.545 1.00 50.87 681 GLN B O 1
ATOM 3053 N N . GLY B 1 136 ? 6.954 16.061 -62.870 1.00 55.36 682 GLY B N 1
ATOM 3054 C CA . GLY B 1 136 ? 6.057 16.313 -63.995 1.00 52.33 682 GLY B CA 1
ATOM 3055 C C . GLY B 1 136 ? 4.964 15.276 -64.192 1.00 52.93 682 GLY B C 1
ATOM 3056 O O . GLY B 1 136 ? 4.407 14.779 -63.201 1.00 48.91 682 GLY B O 1
ATOM 3057 N N . ILE B 1 137 ? 4.660 14.944 -65.454 1.00 41.55 683 ILE B N 1
ATOM 3058 C CA . ILE B 1 137 ? 3.564 14.021 -65.774 1.00 40.19 683 ILE B CA 1
ATOM 3059 C C . ILE B 1 137 ? 3.786 12.654 -65.176 1.00 50.49 683 ILE B C 1
ATOM 3060 O O . ILE B 1 137 ? 2.830 11.922 -64.917 1.00 59.56 683 ILE B O 1
ATOM 3065 N N . GLN B 1 138 ? 5.050 12.313 -64.959 1.00 48.17 684 GLN B N 1
ATOM 3066 C CA . GLN B 1 138 ? 5.398 11.037 -64.359 1.00 51.04 684 GLN B CA 1
ATOM 3067 C C . GLN B 1 138 ? 4.743 10.876 -62.984 1.00 49.90 684 GLN B C 1
ATOM 3068 O O . GLN B 1 138 ? 4.516 9.755 -62.531 1.00 53.58 684 GLN B O 1
ATOM 3074 N N . SER B 1 139 ? 4.419 11.997 -62.343 1.00 47.57 685 SER B N 1
ATOM 3075 C CA . SER B 1 139 ? 3.938 11.987 -60.957 1.00 39.54 685 SER B CA 1
ATOM 3076 C C . SER B 1 139 ? 2.414 12.131 -60.792 1.00 41.88 685 SER B C 1
ATOM 3077 O O . SER B 1 139 ? 1.878 11.968 -59.699 1.00 46.29 685 SER B O 1
ATOM 3080 N N . THR B 1 140 ? 1.719 12.441 -61.878 1.00 41.96 686 THR B N 1
ATOM 3081 C CA . THR B 1 140 ? 0.262 12.563 -61.858 1.00 39.92 686 THR B CA 1
ATOM 3082 C C . THR B 1 140 ? -0.402 11.192 -62.024 1.00 38.06 686 THR B C 1
ATOM 3083 O O . THR B 1 140 ? -0.032 10.421 -62.909 1.00 36.32 686 THR B O 1
ATOM 3087 N N . PRO B 1 141 ? -1.371 10.871 -61.147 1.00 37.59 687 PRO B N 1
ATOM 3088 C CA . PRO B 1 141 ? -2.049 9.566 -61.186 1.00 37.33 687 PRO B CA 1
ATOM 3089 C C . PRO B 1 141 ? -2.944 9.412 -62.418 1.00 40.27 687 PRO B C 1
ATOM 3090 O O . PRO B 1 141 ? -3.132 8.290 -62.903 1.00 38.22 687 PRO B O 1
ATOM 3094 N N . LEU B 1 142 ? -3.466 10.531 -62.915 1.00 40.71 688 LEU B N 1
ATOM 3095 C CA . LEU B 1 142 ? -4.354 10.548 -64.079 1.00 35.93 688 LEU B CA 1
ATOM 3096 C C . LEU B 1 142 ? -3.874 11.572 -65.112 1.00 38.25 688 LEU B C 1
ATOM 3097 O O . LEU B 1 142 ? -4.018 12.776 -64.900 1.00 41.66 688 LEU B O 1
ATOM 3102 N N . ASN B 1 143 ? -3.267 11.103 -66.200 1.00 33.97 689 ASN B N 1
ATOM 3103 C CA . ASN B 1 143 ? -2.803 11.995 -67.266 1.00 42.85 689 ASN B CA 1
ATOM 3104 C C . ASN B 1 143 ? -3.979 12.436 -68.138 1.00 42.27 689 ASN B C 1
ATOM 3105 O O . ASN B 1 143 ? -4.865 11.641 -68.442 1.00 43.07 689 ASN B O 1
ATOM 3110 N N . LEU B 1 144 ? -3.996 13.708 -68.516 1.00 36.42 690 LEU B N 1
ATOM 3111 C CA . LEU B 1 144 ? -5.139 14.284 -69.210 1.00 36.65 690 LEU B CA 1
ATOM 3112 C C . LEU B 1 144 ? -4.658 15.047 -70.426 1.00 44.28 690 LEU B C 1
ATOM 3113 O O . LEU B 1 144 ? -3.591 15.665 -70.391 1.00 42.99 690 LEU B O 1
ATOM 3118 N N . ALA B 1 145 ? -5.465 15.028 -71.487 1.00 39.28 691 ALA B N 1
ATOM 3119 C CA . ALA B 1 145 ? -5.195 15.806 -72.682 1.00 41.90 691 ALA B CA 1
ATOM 3120 C C . ALA B 1 145 ? -6.537 16.237 -73.244 1.00 40.66 691 ALA B C 1
ATOM 3121 O O . ALA B 1 145 ? -7.432 15.423 -73.414 1.00 41.21 691 ALA B O 1
ATOM 3123 N N . VAL B 1 146 ? -6.690 17.514 -73.548 1.00 39.27 692 VAL B N 1
ATOM 3124 C CA . VAL B 1 146 ? -7.991 17.991 -73.991 1.00 38.81 692 VAL B CA 1
ATOM 3125 C C . VAL B 1 146 ? -7.845 18.701 -75.319 1.00 48.07 692 VAL B C 1
ATOM 3126 O O . VAL B 1 146 ? -6.839 19.366 -75.572 1.00 52.93 692 VAL B O 1
ATOM 3130 N N . ASN B 1 147 ? -8.836 18.524 -76.184 1.00 48.43 693 ASN B N 1
ATOM 3131 C CA . ASN B 1 147 ? -8.840 19.177 -77.479 1.00 41.93 693 ASN B CA 1
ATOM 3132 C C . ASN B 1 147 ? -10.233 19.696 -77.822 1.00 46.82 693 ASN B C 1
ATOM 3133 O O . ASN B 1 147 ? -11.246 19.001 -77.619 1.00 45.40 693 ASN B O 1
ATOM 3138 N N . TRP B 1 148 ? -10.268 20.931 -78.321 1.00 46.79 694 TRP B N 1
ATOM 3139 C CA . TRP B 1 148 ? -11.507 21.610 -78.681 1.00 47.28 694 TRP B CA 1
ATOM 3140 C C . TRP B 1 148 ? -11.491 21.985 -80.163 1.00 49.18 694 TRP B C 1
ATOM 3141 O O . TRP B 1 148 ? -10.458 22.369 -80.702 1.00 50.59 694 TRP B O 1
ATOM 3152 N N . ARG B 1 149 ? -12.640 21.873 -80.814 1.00 48.14 695 ARG B N 1
ATOM 3153 C CA . ARG B 1 149 ? -12.835 22.448 -82.139 1.00 50.43 695 ARG B CA 1
ATOM 3154 C C . ARG B 1 149 ? -14.037 23.386 -82.071 1.00 50.65 695 ARG B C 1
ATOM 3155 O O . ARG B 1 149 ? -15.180 22.940 -81.888 1.00 47.86 695 ARG B O 1
ATOM 3163 N N . CYS B 1 150 ? -13.770 24.687 -82.188 1.00 51.38 696 CYS B N 1
ATOM 3164 C CA . CYS B 1 150 ? -14.792 25.711 -81.962 1.00 56.18 696 CYS B CA 1
ATOM 3165 C C . CYS B 1 150 ? -15.281 26.364 -83.247 1.00 63.95 696 CYS B C 1
ATOM 3166 O O . CYS B 1 150 ? -14.598 27.212 -83.825 1.00 72.08 696 CYS B O 1
ATOM 3169 N N . GLU B 1 151 ? -16.455 25.933 -83.698 1.00 65.18 697 GLU B N 1
ATOM 3170 C CA . GLU B 1 151 ? -17.127 26.519 -84.852 1.00 68.81 697 GLU B CA 1
ATOM 3171 C C . GLU B 1 151 ? -18.053 27.630 -84.400 1.00 69.50 697 GLU B C 1
ATOM 3172 O O . GLU B 1 151 ? -18.380 27.720 -83.217 1.00 61.21 697 GLU B O 1
ATOM 3178 N N . PRO B 1 152 ? -18.465 28.500 -85.335 1.00 70.63 698 PRO B N 1
ATOM 3179 C CA . PRO B 1 152 ? -19.470 29.490 -84.945 1.00 70.21 698 PRO B CA 1
ATOM 3180 C C . PRO B 1 152 ? -20.784 28.840 -84.514 1.00 65.24 698 PRO B C 1
ATOM 3181 O O . PRO B 1 152 ? -21.497 29.424 -83.698 1.00 59.67 698 PRO B O 1
ATOM 3185 N N . SER B 1 153 ? -21.081 27.640 -85.016 1.00 60.12 699 SER B N 1
ATOM 3186 C CA . SER B 1 153 ? -22.365 27.009 -84.711 1.00 61.07 699 SER B CA 1
ATOM 3187 C C . SER B 1 153 ? -22.276 25.655 -83.998 1.00 61.36 699 SER B C 1
ATOM 3188 O O . SER B 1 153 ? -23.303 25.065 -83.665 1.00 58.24 699 SER B O 1
ATOM 3191 N N . SER B 1 154 ? -21.061 25.174 -83.742 1.00 62.76 700 SER B N 1
ATOM 3192 C CA . SER B 1 154 ? -20.879 23.853 -83.140 1.00 53.47 700 SER B CA 1
ATOM 3193 C C . SER B 1 154 ? -19.553 23.802 -82.407 1.00 54.92 700 SER B C 1
ATOM 3194 O O . SER B 1 154 ? -18.617 24.535 -82.737 1.00 54.17 700 SER B O 1
ATOM 3197 N N . THR B 1 155 ? -19.479 22.930 -81.408 1.00 45.85 701 THR B N 1
ATOM 3198 C CA . THR B 1 155 ? -18.256 22.740 -80.657 1.00 47.27 701 THR B CA 1
ATOM 3199 C C . THR B 1 155 ? -18.026 21.262 -80.453 1.00 46.56 701 THR B C 1
ATOM 3200 O O . THR B 1 155 ? -18.910 20.541 -79.993 1.00 43.44 701 THR B O 1
ATOM 3204 N N . ASP B 1 156 ? -16.846 20.793 -80.821 1.00 44.74 702 ASP B N 1
ATOM 3205 C CA . ASP B 1 156 ? -16.514 19.407 -80.540 1.00 47.37 702 ASP B CA 1
ATOM 3206 C C . ASP B 1 156 ? -15.448 19.372 -79.450 1.00 41.79 702 ASP B C 1
ATOM 3207 O O . ASP B 1 156 ? -14.509 20.165 -79.460 1.00 40.64 702 ASP B O 1
ATOM 3212 N N . LEU B 1 157 ? -15.603 18.449 -78.511 1.00 41.16 703 LEU B N 1
ATOM 3213 C CA . LEU B 1 157 ? -14.723 18.338 -77.359 1.00 41.37 703 LEU B CA 1
ATOM 3214 C C . LEU B 1 157 ? -14.291 16.889 -77.220 1.00 40.77 703 LEU B C 1
ATOM 3215 O O . LEU B 1 157 ? -15.106 15.965 -77.391 1.00 38.52 703 LEU B O 1
ATOM 3220 N N . ARG B 1 158 ? -13.001 16.693 -76.967 1.00 43.06 704 ARG B N 1
ATOM 3221 C CA . ARG B 1 158 ? -12.480 15.366 -76.671 1.00 36.26 704 ARG B CA 1
ATOM 3222 C C . ARG B 1 158 ? -11.491 15.479 -75.528 1.00 43.68 704 ARG B C 1
ATOM 3223 O O . ARG B 1 158 ? -10.677 16.389 -75.517 1.00 46.94 704 ARG B O 1
ATOM 3231 N N . ILE B 1 159 ? -11.595 14.569 -74.564 1.00 37.60 705 ILE B N 1
ATOM 3232 C CA . ILE B 1 159 ? -10.691 14.488 -73.430 1.00 41.15 705 ILE B CA 1
ATOM 3233 C C . ILE B 1 159 ? -10.126 13.087 -73.475 1.00 43.69 705 ILE B C 1
ATOM 3234 O O . ILE B 1 159 ? -10.861 12.125 -73.644 1.00 44.98 705 ILE B O 1
ATOM 3239 N N . ASP B 1 160 ? -8.810 12.981 -73.438 1.00 34.70 706 ASP B N 1
ATOM 3240 C CA . ASP B 1 160 ? -8.157 11.692 -73.382 1.00 44.26 706 ASP B CA 1
ATOM 3241 C C . ASP B 1 160 ? -7.561 11.584 -71.982 1.00 42.15 706 ASP B C 1
ATOM 3242 O O . ASP B 1 160 ? -6.851 12.492 -71.532 1.00 41.77 706 ASP B O 1
ATOM 3247 N N . TYR B 1 161 ? -7.849 10.487 -71.290 1.00 39.99 707 TYR B N 1
ATOM 3248 C CA . TYR B 1 161 ? -7.281 10.263 -69.968 1.00 38.85 707 TYR B CA 1
ATOM 3249 C C . TYR B 1 161 ? -6.560 8.929 -69.902 1.00 46.08 707 TYR B C 1
ATOM 3250 O O . TYR B 1 161 ? -6.929 7.965 -70.583 1.00 43.23 707 TYR B O 1
ATOM 3259 N N . LYS B 1 162 ? -5.527 8.880 -69.069 1.00 36.14 708 LYS B N 1
ATOM 3260 C CA . LYS B 1 162 ? -4.725 7.678 -68.922 1.00 38.78 708 LYS B CA 1
ATOM 3261 C C . LYS B 1 162 ? -4.406 7.477 -67.450 1.00 40.98 708 LYS B C 1
ATOM 3262 O O . LYS B 1 162 ? -3.904 8.387 -66.814 1.00 42.42 708 LYS B O 1
ATOM 3268 N N . TYR B 1 163 ? -4.716 6.301 -66.914 1.00 44.67 709 TYR B N 1
ATOM 3269 C CA . TYR B 1 163 ? -4.259 5.917 -65.582 1.00 48.94 709 TYR B CA 1
ATOM 3270 C C . TYR B 1 163 ? -2.742 5.780 -65.638 1.00 52.41 709 TYR B C 1
ATOM 3271 O O . TYR B 1 163 ? -2.214 5.048 -66.482 1.00 45.63 709 TYR B O 1
ATOM 3280 N N . ASN B 1 164 ? -2.043 6.480 -64.745 1.00 41.89 710 ASN B N 1
ATOM 3281 C CA . ASN B 1 164 ? -0.585 6.487 -64.775 1.00 43.44 710 ASN B CA 1
ATOM 3282 C C . ASN B 1 164 ? -0.016 5.670 -63.631 1.00 51.22 710 ASN B C 1
ATOM 3283 O O . ASN B 1 164 ? 0.237 6.183 -62.528 1.00 43.04 710 ASN B O 1
ATOM 3288 N N . THR B 1 165 ? 0.224 4.399 -63.928 1.00 57.14 711 THR B N 1
ATOM 3289 C CA . THR B 1 165 ? 0.603 3.413 -62.926 1.00 63.76 711 THR B CA 1
ATOM 3290 C C . THR B 1 165 ? 1.795 3.796 -62.049 1.00 59.75 711 THR B C 1
ATOM 3291 O O . THR B 1 165 ? 1.767 3.589 -60.832 1.00 57.14 711 THR B O 1
ATOM 3295 N N . ASP B 1 166 ? 2.818 4.393 -62.648 1.00 58.61 712 ASP B N 1
ATOM 3296 C CA . ASP B 1 166 ? 4.080 4.564 -61.944 1.00 56.71 712 ASP B CA 1
ATOM 3297 C C . ASP B 1 166 ? 4.069 5.829 -61.084 1.00 55.14 712 ASP B C 1
ATOM 3298 O O . ASP B 1 166 ? 5.081 6.203 -60.480 1.00 48.76 712 ASP B O 1
ATOM 3303 N N . ALA B 1 167 ? 2.908 6.471 -61.012 1.00 55.27 713 ALA B N 1
ATOM 3304 C CA . ALA B 1 167 ? 2.721 7.628 -60.140 1.00 56.60 713 ALA B CA 1
ATOM 3305 C C . ALA B 1 167 ? 2.294 7.183 -58.748 1.00 49.63 713 ALA B C 1
ATOM 3306 O O . ALA B 1 167 ? 2.374 7.960 -57.801 1.00 45.53 713 ALA B O 1
ATOM 3308 N N . MET B 1 168 ? 1.856 5.931 -58.625 1.00 51.56 714 MET B N 1
ATOM 3309 C CA . MET B 1 168 ? 1.362 5.423 -57.348 1.00 55.06 714 MET B CA 1
ATOM 3310 C C . MET B 1 168 ? 2.327 4.409 -56.755 1.00 64.21 714 MET B C 1
ATOM 3311 O O . MET B 1 168 ? 2.986 3.655 -57.477 1.00 70.89 714 MET B O 1
ATOM 3316 N N . THR B 1 169 ? 2.403 4.394 -55.430 1.00 70.07 715 THR B N 1
ATOM 3317 C CA . THR B 1 169 ? 3.287 3.475 -54.732 1.00 75.18 715 THR B CA 1
ATOM 3318 C C . THR B 1 169 ? 2.727 2.066 -54.916 1.00 77.26 715 THR B C 1
ATOM 3319 O O . THR B 1 169 ? 3.468 1.101 -55.090 1.00 83.84 715 THR B O 1
ATOM 3323 N N . THR B 1 170 ? 1.401 1.977 -54.904 1.00 71.71 716 THR B N 1
ATOM 3324 C CA . THR B 1 170 ? 0.685 0.713 -54.986 1.00 71.86 716 THR B CA 1
ATOM 3325 C C . THR B 1 170 ? -0.331 0.679 -56.130 1.00 72.65 716 THR B C 1
ATOM 3326 O O . THR B 1 170 ? -0.825 1.723 -56.553 1.00 73.80 716 THR B O 1
ATOM 3330 N N . ALA B 1 171 ? -0.613 -0.502 -56.672 1.00 70.84 717 ALA B N 1
ATOM 3331 C CA . ALA B 1 171 ? -1.645 -0.595 -57.692 1.00 75.89 717 ALA B CA 1
ATOM 3332 C C . ALA B 1 171 ? -2.973 -0.311 -56.998 1.00 75.21 717 ALA B C 1
ATOM 3333 O O . ALA B 1 171 ? -3.545 -1.193 -56.354 1.00 82.43 717 ALA B O 1
ATOM 3335 N N . VAL B 1 172 ? -3.469 0.917 -57.138 1.00 64.18 718 VAL B N 1
ATOM 3336 C CA . VAL B 1 172 ? -4.704 1.306 -56.460 1.00 60.78 718 VAL B CA 1
ATOM 3337 C C . VAL B 1 172 ? -5.644 2.064 -57.396 1.00 57.92 718 VAL B C 1
ATOM 3338 O O . VAL B 1 172 ? -5.210 2.780 -58.298 1.00 55.47 718 VAL B O 1
ATOM 3342 N N . ALA B 1 173 ? -6.940 1.928 -57.155 1.00 57.06 719 ALA B N 1
ATOM 3343 C CA . ALA B 1 173 ? -7.926 2.549 -58.020 1.00 53.27 719 ALA B CA 1
ATOM 3344 C C . ALA B 1 173 ? -8.152 4.017 -57.698 1.00 52.01 719 ALA B C 1
ATOM 3345 O O . ALA B 1 173 ? -8.024 4.443 -56.536 1.00 51.65 719 ALA B O 1
ATOM 3347 N N . LEU B 1 174 ? -8.466 4.791 -58.736 1.00 43.58 720 LEU B N 1
ATOM 3348 C CA . LEU B 1 174 ? -9.008 6.131 -58.555 1.00 44.02 720 LEU B CA 1
ATOM 3349 C C . LEU B 1 174 ? -10.527 5.997 -58.561 1.00 48.73 720 LEU B C 1
ATOM 3350 O O . LEU B 1 174 ? -11.114 5.437 -59.505 1.00 46.62 720 LEU B O 1
ATOM 3355 N N . ASN B 1 175 ? -11.159 6.520 -57.517 1.00 40.28 721 ASN B N 1
ATOM 3356 C CA . ASN B 1 175 ? -12.594 6.368 -57.328 1.00 45.27 721 ASN B CA 1
ATOM 3357 C C . ASN B 1 175 ? -13.329 7.673 -57.595 1.00 44.50 721 ASN B C 1
ATOM 3358 O O . ASN B 1 175 ? -12.745 8.762 -57.494 1.00 40.13 721 ASN B O 1
ATOM 3363 N N . ASN B 1 176 ? -14.605 7.551 -57.948 1.00 45.91 722 ASN B N 1
ATOM 3364 C CA . ASN B 1 176 ? -15.493 8.697 -58.133 1.00 46.79 722 ASN B CA 1
ATOM 3365 C C . ASN B 1 176 ? -14.888 9.793 -58.980 1.00 39.60 722 ASN B C 1
ATOM 3366 O O . ASN B 1 176 ? -14.914 10.969 -58.609 1.00 42.29 722 ASN B O 1
ATOM 3371 N N . VAL B 1 177 ? -14.341 9.395 -60.122 1.00 36.22 723 VAL B N 1
ATOM 3372 C CA . VAL B 1 177 ? -13.681 10.323 -61.009 1.00 34.20 723 VAL B CA 1
ATOM 3373 C C . VAL B 1 177 ? -14.725 11.163 -61.719 1.00 38.59 723 VAL B C 1
ATOM 3374 O O . VAL B 1 177 ? -15.669 10.630 -62.303 1.00 40.17 723 VAL B O 1
ATOM 3378 N N . GLN B 1 178 ? -14.571 12.477 -61.677 1.00 32.66 724 GLN B N 1
ATOM 3379 C CA . GLN B 1 178 ? -15.534 13.354 -62.319 1.00 32.47 724 GLN B CA 1
ATOM 3380 C C . GLN B 1 178 ? -14.784 14.255 -63.264 1.00 37.75 724 GLN B C 1
ATOM 3381 O O . GLN B 1 178 ? -13.721 14.758 -62.924 1.00 36.45 724 GLN B O 1
ATOM 3387 N N . PHE B 1 179 ? -15.335 14.436 -64.461 1.00 30.95 725 PHE B N 1
ATOM 3388 C CA . PHE B 1 179 ? -14.784 15.344 -65.452 1.00 32.74 725 PHE B CA 1
ATOM 3389 C C . PHE B 1 179 ? -15.828 16.398 -65.723 1.00 40.61 725 PHE B C 1
ATOM 3390 O O . PHE B 1 179 ? -16.909 16.093 -66.205 1.00 43.57 725 PHE B O 1
ATOM 3398 N N . LEU B 1 180 ? -15.495 17.648 -65.435 1.00 35.18 726 LEU B N 1
ATOM 3399 C CA . LEU B 1 180 ? -16.464 18.731 -65.517 1.00 35.21 726 LEU B CA 1
ATOM 3400 C C . LEU B 1 180 ? -15.950 19.762 -66.472 1.00 37.33 726 LEU B C 1
ATOM 3401 O O . LEU B 1 180 ? -14.801 20.138 -66.399 1.00 36.26 726 LEU B O 1
ATOM 3406 N N . VAL B 1 181 ? -16.773 20.197 -67.412 1.00 39.12 727 VAL B N 1
ATOM 3407 C CA . VAL B 1 181 ? -16.326 21.291 -68.263 1.00 34.32 727 VAL B CA 1
ATOM 3408 C C . VAL B 1 181 ? -17.434 22.268 -68.656 1.00 40.76 727 VAL B C 1
ATOM 3409 O O . VAL B 1 181 ? -18.500 21.867 -69.134 1.00 44.89 727 VAL B O 1
ATOM 3413 N N . PRO B 1 182 ? -17.194 23.560 -68.400 1.00 39.17 728 PRO B N 1
ATOM 3414 C CA . PRO B 1 182 ? -18.122 24.638 -68.764 1.00 37.09 728 PRO B CA 1
ATOM 3415 C C . PRO B 1 182 ? -18.158 24.797 -70.285 1.00 41.09 728 PRO B C 1
ATOM 3416 O O . PRO B 1 182 ? -17.090 24.870 -70.900 1.00 39.58 728 PRO B O 1
ATOM 3420 N N . ILE B 1 183 ? -19.345 24.827 -70.886 1.00 41.31 729 ILE B N 1
ATOM 3421 C CA . ILE B 1 183 ? -19.434 24.992 -72.339 1.00 44.18 729 ILE B CA 1
ATOM 3422 C C . ILE B 1 183 ? -20.119 26.308 -72.718 1.00 44.22 729 ILE B C 1
ATOM 3423 O O . ILE B 1 183 ? -21.348 26.447 -72.664 1.00 44.28 729 ILE B O 1
ATOM 3428 N N . ASP B 1 184 ? -19.279 27.260 -73.107 1.00 48.49 730 ASP B N 1
ATOM 3429 C CA . ASP B 1 184 ? -19.668 28.580 -73.582 1.00 58.18 730 ASP B CA 1
ATOM 3430 C C . ASP B 1 184 ? -20.511 28.491 -74.848 1.00 58.98 730 ASP B C 1
ATOM 3431 O O . ASP B 1 184 ? -20.666 27.412 -75.433 1.00 52.12 730 ASP B O 1
ATOM 3436 N N . GLY B 1 185 ? -21.023 29.640 -75.284 1.00 59.27 731 GLY B N 1
ATOM 3437 C CA . GLY B 1 185 ? -21.564 29.771 -76.624 1.00 59.52 731 GLY B CA 1
ATOM 3438 C C . GLY B 1 185 ? -23.049 29.540 -76.797 1.00 60.37 731 GLY B C 1
ATOM 3439 O O . GLY B 1 185 ? -23.548 29.548 -77.928 1.00 61.14 731 GLY B O 1
ATOM 3440 N N . GLY B 1 186 ? -23.763 29.325 -75.696 1.00 55.83 732 GLY B N 1
ATOM 3441 C CA . GLY B 1 186 ? -25.201 29.136 -75.778 1.00 57.71 732 GLY B CA 1
ATOM 3442 C C . GLY B 1 186 ? -25.549 27.813 -76.425 1.00 57.90 732 GLY B C 1
ATOM 3443 O O . GLY B 1 186 ? -26.083 27.774 -77.541 1.00 52.37 732 GLY B O 1
ATOM 3444 N N . VAL B 1 187 ? -25.243 26.728 -75.721 1.00 51.37 733 VAL B N 1
ATOM 3445 C CA . VAL B 1 187 ? -25.566 25.377 -76.171 1.00 50.06 733 VAL B CA 1
ATOM 3446 C C . VAL B 1 187 ? -27.071 25.166 -76.259 1.00 56.38 733 VAL B C 1
ATOM 3447 O O . VAL B 1 187 ? -27.817 25.562 -75.366 1.00 57.58 733 VAL B O 1
ATOM 3451 N N . THR B 1 188 ? -27.511 24.562 -77.356 1.00 57.95 734 THR B N 1
ATOM 3452 C CA . THR B 1 188 ? -28.914 24.237 -77.570 1.00 55.04 734 THR B CA 1
ATOM 3453 C C . THR B 1 188 ? -29.180 22.744 -77.398 1.00 54.73 734 THR B C 1
ATOM 3454 O O . THR B 1 188 ? -30.248 22.346 -76.940 1.00 58.96 734 THR B O 1
ATOM 3458 N N . LYS B 1 189 ? -28.222 21.920 -77.816 1.00 51.63 735 LYS B N 1
ATOM 3459 C CA . LYS B 1 189 ? -28.301 20.480 -77.596 1.00 51.32 735 LYS B CA 1
ATOM 3460 C C . LYS B 1 189 ? -26.937 19.862 -77.741 1.00 52.43 735 LYS B C 1
ATOM 3461 O O . LYS B 1 189 ? -26.051 20.448 -78.366 1.00 52.40 735 LYS B O 1
ATOM 3467 N N . LEU B 1 190 ? -26.760 18.679 -77.164 1.00 51.63 736 LEU B N 1
ATOM 3468 C CA . LEU B 1 190 ? -25.593 17.881 -77.520 1.00 59.31 736 LEU B CA 1
ATOM 3469 C C . LEU B 1 190 ? -26.052 16.851 -78.532 1.00 58.63 736 LEU B C 1
ATOM 3470 O O . LEU B 1 190 ? -26.927 16.035 -78.256 1.00 61.48 736 LEU B O 1
ATOM 3475 N N . GLN B 1 191 ? -25.491 16.917 -79.729 1.00 55.28 737 GLN B N 1
ATOM 3476 C CA . GLN B 1 191 ? -25.946 16.032 -80.779 1.00 55.86 737 GLN B CA 1
ATOM 3477 C C . GLN B 1 191 ? -25.071 14.783 -80.821 1.00 54.81 737 GLN B C 1
ATOM 3478 O O . GLN B 1 191 ? -25.334 13.862 -81.594 1.00 60.61 737 GLN B O 1
ATOM 3484 N N . ALA B 1 192 ? -24.034 14.753 -79.979 1.00 46.72 738 ALA B N 1
ATOM 3485 C CA . ALA B 1 192 ? -23.200 13.564 -79.835 1.00 46.01 738 ALA B CA 1
ATOM 3486 C C . ALA B 1 192 ? -22.531 13.539 -78.467 1.00 44.56 738 ALA B C 1
ATOM 3487 O O . ALA B 1 192 ? -22.040 14.565 -77.991 1.00 46.09 738 ALA B O 1
ATOM 3489 N N . VAL B 1 193 ? -22.543 12.377 -77.820 1.00 41.68 739 VAL B N 1
ATOM 3490 C CA . VAL B 1 193 ? -21.860 12.220 -76.530 1.00 40.04 739 VAL B CA 1
ATOM 3491 C C . VAL B 1 193 ? -21.479 10.758 -76.294 1.00 40.80 739 VAL B C 1
ATOM 3492 O O . VAL B 1 193 ? -22.233 9.834 -76.642 1.00 42.68 739 VAL B O 1
ATOM 3496 N N . LEU B 1 194 ? -20.281 10.542 -75.763 1.00 39.69 740 LEU B N 1
ATOM 3497 C CA . LEU B 1 194 ? -19.824 9.187 -75.496 1.00 40.66 740 LEU B CA 1
ATOM 3498 C C . LEU B 1 194 ? -18.649 9.251 -74.550 1.00 39.12 740 LEU B C 1
ATOM 3499 O O . LEU B 1 194 ? -17.711 9.983 -74.806 1.00 51.19 740 LEU B O 1
ATOM 3504 N N . PRO B 1 195 ? -18.695 8.508 -73.440 1.00 39.28 741 PRO B N 1
ATOM 3505 C CA . PRO B 1 195 ? -19.769 7.684 -72.880 1.00 46.01 741 PRO B CA 1
ATOM 3506 C C . PRO B 1 195 ? -20.883 8.613 -72.374 1.00 40.22 741 PRO B C 1
ATOM 3507 O O . PRO B 1 195 ? -20.745 9.823 -72.518 1.00 38.71 741 PRO B O 1
ATOM 3511 N N . PRO B 1 196 ? -21.980 8.066 -71.826 1.00 41.83 742 PRO B N 1
ATOM 3512 C CA . PRO B 1 196 ? -23.056 8.962 -71.385 1.00 41.74 742 PRO B CA 1
ATOM 3513 C C . PRO B 1 196 ? -22.612 10.012 -70.382 1.00 39.84 742 PRO B C 1
ATOM 3514 O O . PRO B 1 196 ? -21.751 9.735 -69.544 1.00 39.11 742 PRO B O 1
ATOM 3518 N N . ALA B 1 197 ? -23.165 11.216 -70.504 1.00 45.85 743 ALA B N 1
ATOM 3519 C CA . ALA B 1 197 ? -22.856 12.299 -69.574 1.00 48.16 743 ALA B CA 1
ATOM 3520 C C . ALA B 1 197 ? -24.104 13.100 -69.216 1.00 49.71 743 ALA B C 1
ATOM 3521 O O . ALA B 1 197 ? -25.172 12.918 -69.808 1.00 42.65 743 ALA B O 1
ATOM 3523 N N . VAL B 1 198 ? -23.951 14.013 -68.265 1.00 44.34 744 VAL B N 1
ATOM 3524 C CA . VAL B 1 198 ? -25.042 14.897 -67.889 1.00 50.61 744 VAL B CA 1
ATOM 3525 C C . VAL B 1 198 ? -24.694 16.309 -68.333 1.00 44.18 744 VAL B C 1
ATOM 3526 O O . VAL B 1 198 ? -23.653 16.862 -67.959 1.00 44.12 744 VAL B O 1
ATOM 3530 N N . TRP B 1 199 ? -25.579 16.897 -69.116 1.00 40.20 745 TRP B N 1
ATOM 3531 C CA . TRP B 1 199 ? -25.431 18.285 -69.503 1.00 48.36 745 TRP B CA 1
ATOM 3532 C C . TRP B 1 199 ? -26.296 19.089 -68.541 1.00 49.35 745 TRP B C 1
ATOM 3533 O O . TRP B 1 199 ? -27.459 18.767 -68.343 1.00 52.81 745 TRP B O 1
ATOM 3544 N N . ASN B 1 200 ? -25.703 20.091 -67.896 1.00 44.58 746 ASN B N 1
ATOM 3545 C CA . ASN B 1 200 ? -26.428 20.982 -66.991 1.00 43.69 746 ASN B CA 1
ATOM 3546 C C . ASN B 1 200 ? -26.633 22.363 -67.597 1.00 44.78 746 ASN B C 1
ATOM 3547 O O . ASN B 1 200 ? -25.702 23.179 -67.646 1.00 54.12 746 ASN B O 1
ATOM 3552 N N . ALA B 1 201 ? -27.864 22.609 -68.037 1.00 50.82 747 ALA B N 1
ATOM 3553 C CA . ALA B 1 201 ? -28.253 23.852 -68.691 1.00 48.55 747 ALA B CA 1
ATOM 3554 C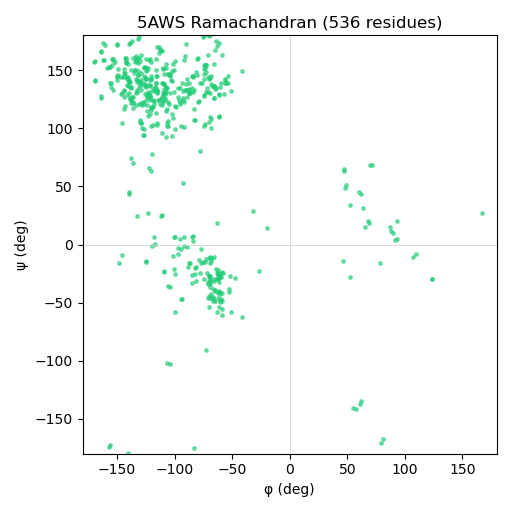 C . ALA B 1 201 ? -28.252 25.055 -67.735 1.00 58.78 747 ALA B C 1
ATOM 3555 O O . ALA B 1 201 ? -27.988 26.179 -68.158 1.00 63.01 747 ALA B O 1
ATOM 3557 N N . GLU B 1 202 ? -28.573 24.830 -66.463 1.00 64.60 748 GLU B N 1
ATOM 3558 C CA . GLU B 1 202 ? -28.537 25.906 -65.474 1.00 64.11 748 GLU B CA 1
ATOM 3559 C C . GLU B 1 202 ? -27.122 26.472 -65.439 1.00 63.87 748 GLU B C 1
ATOM 3560 O O . GLU B 1 202 ? -26.896 27.665 -65.659 1.00 64.74 748 GLU B O 1
ATOM 3566 N N . GLN B 1 203 ? -26.168 25.582 -65.199 1.00 49.11 749 GLN B N 1
ATOM 3567 C CA . GLN B 1 203 ? -24.776 25.960 -65.007 1.00 47.52 749 GLN B CA 1
ATOM 3568 C C . GLN B 1 203 ? -23.954 25.955 -66.291 1.00 51.34 749 GLN B C 1
ATOM 3569 O O . GLN B 1 203 ? -22.752 26.253 -66.266 1.00 48.55 749 GLN B O 1
ATOM 3575 N N . GLN B 1 204 ? -24.614 25.590 -67.394 1.00 49.32 750 GLN B N 1
ATOM 3576 C CA . GLN B 1 204 ? -23.990 25.487 -68.714 1.00 49.34 750 GLN B CA 1
ATOM 3577 C C . GLN B 1 204 ? -22.679 24.733 -68.660 1.00 48.92 750 GLN B C 1
ATOM 3578 O O . GLN B 1 204 ? -21.606 25.280 -68.942 1.00 45.43 750 GLN B O 1
ATOM 3584 N N . ARG B 1 205 ? -22.771 23.465 -68.284 1.00 44.99 751 ARG B N 1
ATOM 3585 C CA . ARG B 1 205 ? -21.575 22.651 -68.235 1.00 41.39 751 ARG B CA 1
ATOM 3586 C C . ARG B 1 205 ? -21.896 21.167 -68.299 1.00 45.10 751 ARG B C 1
ATOM 3587 O O . ARG B 1 205 ? -22.964 20.744 -67.886 1.00 38.09 751 ARG B O 1
ATOM 3595 N N . ILE B 1 206 ? -20.958 20.393 -68.833 1.00 35.46 752 ILE B N 1
ATOM 3596 C CA . ILE B 1 206 ? -21.123 18.958 -68.989 1.00 34.99 752 ILE B CA 1
ATOM 3597 C C . ILE B 1 206 ? -20.325 18.208 -67.931 1.00 36.11 752 ILE B C 1
ATOM 3598 O O . ILE B 1 206 ? -19.248 18.648 -67.532 1.00 33.32 752 ILE B O 1
ATOM 3603 N N . LEU B 1 207 ? -20.851 17.073 -67.481 1.00 36.69 753 LEU B N 1
ATOM 3604 C CA . LEU B 1 207 ? -20.180 16.285 -66.454 1.00 39.76 753 LEU B CA 1
ATOM 3605 C C . LEU B 1 207 ? -20.184 14.800 -66.759 1.00 41.33 753 LEU B C 1
ATOM 3606 O O . LEU B 1 207 ? -21.253 14.214 -66.930 1.00 41.66 753 LEU B O 1
ATOM 3611 N N . TRP B 1 208 ? -19.001 14.190 -66.827 1.00 33.21 754 TRP B N 1
ATOM 3612 C CA . TRP B 1 208 ? -18.916 12.724 -66.879 1.00 35.77 754 TRP B CA 1
ATOM 3613 C C . TRP B 1 208 ? -18.505 12.179 -65.518 1.00 39.37 754 TRP B C 1
ATOM 3614 O O . TRP B 1 208 ? -17.658 12.761 -64.845 1.00 36.31 754 TRP B O 1
ATOM 3625 N N . LYS B 1 209 ? -19.087 11.051 -65.124 1.00 46.56 755 LYS B N 1
ATOM 3626 C CA . LYS B 1 209 ? -18.663 10.348 -63.913 1.00 47.17 755 LYS B CA 1
ATOM 3627 C C . LYS B 1 209 ? -18.209 8.928 -64.227 1.00 49.25 755 LYS B C 1
ATOM 3628 O O . LYS B 1 209 ? -18.902 8.177 -64.910 1.00 46.90 755 LYS B O 1
ATOM 3634 N N . ILE B 1 210 ? -17.011 8.587 -63.769 1.00 50.32 756 ILE B N 1
ATOM 3635 C CA . ILE B 1 210 ? -16.509 7.230 -63.885 1.00 50.95 756 ILE B CA 1
ATOM 3636 C C . ILE B 1 210 ? -16.243 6.716 -62.477 1.00 52.44 756 ILE B C 1
ATOM 3637 O O . ILE B 1 210 ? -15.454 7.301 -61.734 1.00 56.28 756 ILE B O 1
ATOM 3642 N N . PRO B 1 211 ? -16.938 5.645 -62.080 1.00 56.84 757 PRO B N 1
ATOM 3643 C CA . PRO B 1 211 ? -16.745 5.125 -60.721 1.00 58.35 757 PRO B CA 1
ATOM 3644 C C . PRO B 1 211 ? -15.307 4.669 -60.418 1.00 61.28 757 PRO B C 1
ATOM 3645 O O . PRO B 1 211 ? -14.822 4.970 -59.324 1.00 56.14 757 PRO B O 1
ATOM 3649 N N . ASP B 1 212 ? -14.653 3.963 -61.343 1.00 61.08 758 ASP B N 1
ATOM 3650 C CA . ASP B 1 212 ? -13.295 3.462 -61.099 1.00 58.46 758 ASP B CA 1
ATOM 3651 C C . ASP B 1 212 ? -12.400 3.588 -62.327 1.00 57.64 758 ASP B C 1
ATOM 3652 O O . ASP B 1 212 ? -12.830 3.346 -63.462 1.00 46.18 758 ASP B O 1
ATOM 3657 N N . ILE B 1 213 ? -11.144 3.947 -62.086 1.00 41.69 759 ILE B N 1
ATOM 3658 C CA . ILE B 1 213 ? -10.101 3.924 -63.108 1.00 51.18 759 ILE B CA 1
ATOM 3659 C C . ILE B 1 213 ? -8.835 3.319 -62.500 1.00 54.70 759 ILE B C 1
ATOM 3660 O O . ILE B 1 213 ? -8.274 3.868 -61.538 1.00 45.51 759 ILE B O 1
ATOM 3665 N N . SER B 1 214 ? -8.397 2.187 -63.051 1.00 53.65 760 SER B N 1
ATOM 3666 C CA . SER B 1 214 ? -7.180 1.515 -62.597 1.00 50.30 760 SER B CA 1
ATOM 3667 C C . SER B 1 214 ? -6.653 0.649 -63.734 1.00 55.20 760 SER B C 1
ATOM 3668 O O . SER B 1 214 ? -7.218 0.655 -64.830 1.00 49.22 760 SER B O 1
ATOM 3671 N N . GLN B 1 215 ? -5.607 -0.127 -63.461 1.00 56.08 761 GLN B N 1
ATOM 3672 C CA . GLN B 1 215 ? -5.082 -1.079 -64.437 1.00 61.67 761 GLN B CA 1
ATOM 3673 C C . GLN B 1 215 ? -6.128 -2.106 -64.831 1.00 68.12 761 GLN B C 1
ATOM 3674 O O . GLN B 1 215 ? -6.076 -2.659 -65.927 1.00 76.50 761 GLN B O 1
ATOM 3680 N N . LYS B 1 216 ? -7.055 -2.384 -63.922 1.00 68.20 762 LYS B N 1
ATOM 3681 C CA . LYS B 1 216 ? -8.082 -3.388 -64.164 1.00 73.39 762 LYS B CA 1
ATOM 3682 C C . LYS B 1 216 ? -9.178 -2.842 -65.088 1.00 68.07 762 LYS B C 1
ATOM 3683 O O . LYS B 1 216 ? -9.971 -3.601 -65.641 1.00 67.99 762 LYS B O 1
ATOM 3689 N N . SER B 1 217 ? -9.214 -1.520 -65.237 1.00 65.63 763 SER B N 1
ATOM 3690 C CA . SER B 1 217 ? -10.211 -0.821 -66.058 1.00 65.23 763 SER B CA 1
ATOM 3691 C C . SER B 1 217 ? -10.132 -1.168 -67.547 1.00 70.76 763 SER B C 1
ATOM 3692 O O . SER B 1 217 ? -9.204 -1.859 -67.981 1.00 69.46 763 SER B O 1
ATOM 3695 N N . GLU B 1 218 ? -11.129 -0.720 -68.312 1.00 72.90 764 GLU B N 1
ATOM 3696 C CA . GLU B 1 218 ? -11.165 -0.951 -69.756 1.00 74.72 764 GLU B CA 1
ATOM 3697 C C . GLU B 1 218 ? -9.825 -0.519 -70.316 1.00 63.52 764 GLU B C 1
ATOM 3698 O O . GLU B 1 218 ? -9.329 0.560 -69.974 1.00 56.17 764 GLU B O 1
ATOM 3704 N N . ASN B 1 219 ? -9.222 -1.357 -71.150 1.00 60.87 765 ASN B N 1
ATOM 3705 C CA . ASN B 1 219 ? -7.948 -0.999 -71.765 1.00 62.86 765 ASN B CA 1
ATOM 3706 C C . ASN B 1 219 ? -6.873 -0.560 -70.775 1.00 65.92 765 ASN B C 1
ATOM 3707 O O . ASN B 1 219 ? -6.099 0.353 -71.058 1.00 53.06 765 ASN B O 1
ATOM 3712 N N . GLY B 1 220 ? -6.880 -1.149 -69.584 1.00 66.51 766 GLY B N 1
ATOM 3713 C CA . GLY B 1 220 ? -5.881 -0.808 -68.587 1.00 63.26 766 GLY B CA 1
ATOM 3714 C C . GLY B 1 220 ? -5.981 0.596 -68.024 1.00 57.04 766 GLY B C 1
ATOM 3715 O O . GLY B 1 220 ? -4.995 1.120 -67.499 1.00 62.02 766 GLY B O 1
ATOM 3716 N N . GLY B 1 221 ? -7.157 1.215 -68.146 1.00 49.87 767 GLY B N 1
ATOM 3717 C CA . GLY B 1 221 ? -7.386 2.529 -67.566 1.00 53.25 767 GLY B CA 1
ATOM 3718 C C . GLY B 1 221 ? -7.138 3.709 -68.483 1.00 52.51 767 GLY B C 1
ATOM 3719 O O . GLY B 1 221 ? -6.950 4.839 -68.024 1.00 47.59 767 GLY B O 1
ATOM 3720 N N . VAL B 1 222 ? -7.158 3.442 -69.785 1.00 49.83 768 VAL B N 1
ATOM 3721 C CA . VAL B 1 222 ? -7.024 4.470 -70.802 1.00 43.27 768 VAL B CA 1
ATOM 3722 C C . VAL B 1 222 ? -8.394 4.684 -71.441 1.00 45.65 768 VAL B C 1
ATOM 3723 O O . VAL B 1 222 ? -9.090 3.717 -71.755 1.00 45.16 768 VAL B O 1
ATOM 3727 N N . GLY B 1 223 ? -8.807 5.934 -71.626 1.00 44.35 769 GLY B N 1
ATOM 3728 C CA . GLY B 1 223 ? -10.115 6.163 -72.232 1.00 48.02 769 GLY B CA 1
ATOM 3729 C C . GLY B 1 223 ? -10.287 7.556 -72.807 1.00 48.39 769 GLY B C 1
ATOM 3730 O O . GLY B 1 223 ? -9.445 8.431 -72.576 1.00 42.75 769 GLY B O 1
ATOM 3731 N N . SER B 1 224 ? -11.394 7.771 -73.519 1.00 43.52 770 SER B N 1
ATOM 3732 C CA . SER B 1 224 ? -11.715 9.075 -74.099 1.00 39.72 770 SER B CA 1
ATOM 3733 C C . SER B 1 224 ? -13.153 9.480 -73.801 1.00 38.86 770 SER B C 1
ATOM 3734 O O . SER B 1 224 ? -14.028 8.625 -73.665 1.00 40.45 770 SER B O 1
ATOM 3737 N N . LEU B 1 225 ? -13.380 10.788 -73.695 1.00 35.34 771 LEU B N 1
ATOM 3738 C CA . LEU B 1 225 ? -14.698 11.366 -73.507 1.00 35.55 771 LEU B CA 1
ATOM 3739 C C . LEU B 1 225 ? -14.899 12.329 -74.666 1.00 40.39 771 LEU B C 1
ATOM 3740 O O . LEU B 1 225 ? -14.066 13.194 -74.908 1.00 42.03 771 LEU B O 1
ATOM 3745 N N . LEU B 1 226 ? -15.999 12.183 -75.386 1.00 43.70 772 LEU B N 1
ATOM 3746 C CA . LEU B 1 226 ? -16.259 12.994 -76.576 1.00 42.87 772 LEU B CA 1
ATOM 3747 C C . LEU B 1 226 ? -17.660 13.600 -76.479 1.00 41.10 772 LEU B C 1
ATO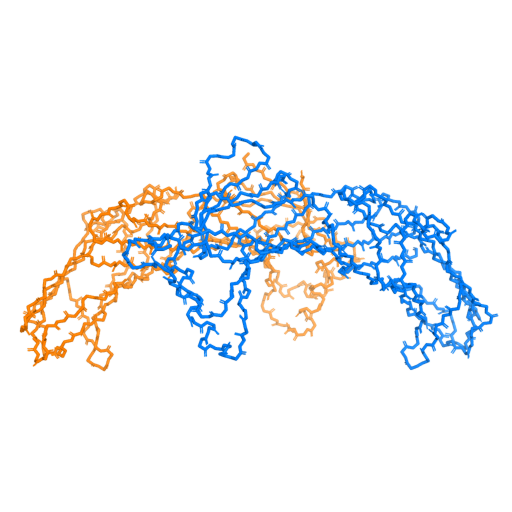M 3748 O O . LEU B 1 226 ? -18.597 12.958 -75.986 1.00 40.14 772 LEU B O 1
ATOM 3753 N N . ALA B 1 227 ? -17.792 14.848 -76.918 1.00 36.80 773 ALA B N 1
ATOM 3754 C CA . ALA B 1 227 ? -19.107 15.473 -77.022 1.00 37.87 773 ALA B CA 1
ATOM 3755 C C . ALA B 1 227 ? -19.112 16.468 -78.165 1.00 44.89 773 ALA B C 1
ATOM 3756 O O . ALA B 1 227 ? -18.095 17.076 -78.459 1.00 46.19 773 ALA B O 1
ATOM 3758 N N . ARG B 1 228 ? -20.252 16.594 -78.831 1.00 39.68 774 ARG B N 1
ATOM 3759 C CA . ARG B 1 228 ? -20.463 17.641 -79.824 1.00 46.62 774 ARG B CA 1
ATOM 3760 C C . ARG B 1 228 ? -21.726 18.423 -79.466 1.00 41.43 774 ARG B C 1
ATOM 3761 O O . ARG B 1 228 ? -22.786 17.836 -79.263 1.00 43.70 774 ARG B O 1
ATOM 3769 N N . PHE B 1 229 ? -21.599 19.747 -79.430 1.00 42.86 775 PHE B N 1
ATOM 3770 C CA . PHE B 1 229 ? -22.659 20.664 -79.005 1.00 44.75 775 PHE B CA 1
ATOM 3771 C C . PHE B 1 229 ? -23.082 21.557 -80.161 1.00 45.33 775 PHE B C 1
ATOM 3772 O O . PHE B 1 229 ? -22.231 22.119 -80.849 1.00 46.50 775 PHE B O 1
ATOM 3780 N N . GLN B 1 230 ? -24.395 21.709 -80.343 1.00 46.03 776 GLN B N 1
ATOM 3781 C CA . GLN B 1 230 ? -24.944 22.687 -81.279 1.00 49.93 776 GLN B CA 1
ATOM 3782 C C . GLN B 1 230 ? -25.112 24.018 -80.569 1.00 50.81 776 GLN B C 1
ATOM 3783 O O . GLN B 1 230 ? -25.618 24.068 -79.445 1.00 48.35 776 GLN B O 1
ATOM 3789 N N . LEU B 1 231 ? -24.680 25.099 -81.218 1.00 51.62 777 LEU B N 1
ATOM 3790 C CA . LEU B 1 231 ? -24.688 26.417 -80.576 1.00 57.31 777 LEU B CA 1
ATOM 3791 C C . LEU B 1 231 ? -25.726 27.372 -81.160 1.00 63.52 777 LEU B C 1
ATOM 3792 O O . LEU B 1 231 ? -26.063 27.290 -82.335 1.00 65.95 777 LEU B O 1
ATOM 3797 N N . SER B 1 232 ? -26.203 28.297 -80.332 1.00 55.97 778 SER B N 1
ATOM 3798 C CA . SER B 1 232 ? -27.135 29.330 -80.769 1.00 59.34 778 SER B CA 1
ATOM 3799 C C . SER B 1 232 ? -26.449 30.685 -80.803 1.00 61.43 778 SER B C 1
ATOM 3800 O O . SER B 1 232 ? -26.884 31.592 -81.514 1.00 66.32 778 SER B O 1
ATOM 3803 N N . GLU B 1 233 ? -25.383 30.820 -80.021 1.00 62.98 779 GLU B N 1
ATOM 3804 C CA . GLU B 1 233 ? -24.690 32.090 -79.909 1.00 71.19 779 GLU B CA 1
ATOM 3805 C C . GLU B 1 233 ? -23.180 31.842 -79.871 1.00 69.42 779 GLU B C 1
ATOM 3806 O O . GLU B 1 233 ? -22.452 32.436 -79.069 1.00 67.67 779 GLU B O 1
ATOM 3812 N N . GLY B 1 234 ? -22.715 30.947 -80.736 1.00 58.98 780 GLY B N 1
ATOM 3813 C CA . GLY B 1 234 ? -21.308 30.587 -80.781 1.00 57.54 780 GLY B CA 1
ATOM 3814 C C . GLY B 1 234 ? -20.466 31.673 -81.427 1.00 63.46 780 GLY B C 1
ATOM 3815 O O . GLY B 1 234 ? -20.999 32.700 -81.847 1.00 63.89 780 GLY B O 1
ATOM 3816 N N . PRO B 1 235 ? -19.142 31.459 -81.511 1.00 62.23 781 PRO B N 1
ATOM 3817 C CA . PRO B 1 235 ? -18.435 30.240 -81.105 1.00 59.20 781 PRO B CA 1
ATOM 3818 C C . PRO B 1 235 ? -18.195 30.161 -79.601 1.00 55.07 781 PRO B C 1
ATOM 3819 O O . PRO B 1 235 ? -18.256 31.184 -78.922 1.00 55.53 781 PRO B O 1
ATOM 3823 N N . SER B 1 236 ? -17.944 28.952 -79.103 1.00 51.00 782 SER B N 1
ATOM 3824 C CA . SER B 1 236 ? -17.542 28.730 -77.715 1.00 54.97 782 SER B CA 1
ATOM 3825 C C . SER B 1 236 ? -16.098 29.143 -77.478 1.00 64.30 782 SER B C 1
ATOM 3826 O O . SER B 1 236 ? -15.287 29.151 -78.402 1.00 74.25 782 SER B O 1
ATOM 3829 N N . LYS B 1 237 ? -15.777 29.487 -76.235 1.00 59.19 783 LYS B N 1
ATOM 3830 C CA . LYS B 1 237 ? -14.393 29.680 -75.844 1.00 55.60 783 LYS B CA 1
ATOM 3831 C C . LYS B 1 237 ? -14.015 28.509 -74.946 1.00 52.74 783 LYS B C 1
ATOM 3832 O O . LYS B 1 237 ? -14.755 28.181 -74.017 1.00 46.86 783 LYS B O 1
ATOM 3838 N N . PRO B 1 238 ? -12.882 27.846 -75.241 1.00 52.77 784 PRO B N 1
ATOM 3839 C CA . PRO B 1 238 ? -12.402 26.753 -74.382 1.00 47.45 784 PRO B CA 1
ATOM 3840 C C . PRO B 1 238 ? -12.202 27.177 -72.924 1.00 45.95 784 PRO B C 1
ATOM 3841 O O . PRO B 1 238 ? -11.706 28.267 -72.645 1.00 43.63 784 PRO B O 1
ATOM 3845 N N . SER B 1 239 ? -12.595 26.299 -72.010 1.00 43.98 785 SER B N 1
ATOM 3846 C CA . SER B 1 239 ? -12.454 26.546 -70.586 1.00 47.75 785 SER B CA 1
ATOM 3847 C C . SER B 1 239 ? -11.798 25.318 -69.984 1.00 43.50 785 SER B C 1
ATOM 3848 O O . SER B 1 239 ? -11.837 24.239 -70.581 1.00 46.66 785 SER B O 1
ATOM 3851 N N . PRO B 1 240 ? -11.165 25.479 -68.810 1.00 46.62 786 PRO B N 1
ATOM 3852 C CA . PRO B 1 240 ? -10.415 24.345 -68.277 1.00 34.76 786 PRO B CA 1
ATOM 3853 C C . PRO B 1 240 ? -11.337 23.202 -67.911 1.00 36.44 786 PRO B C 1
ATOM 3854 O O . PRO B 1 240 ? -12.420 23.424 -67.364 1.00 36.49 786 PRO B O 1
ATOM 3858 N N . LEU B 1 241 ? -10.934 21.990 -68.269 1.00 32.11 787 LEU B N 1
ATOM 3859 C CA . LEU B 1 241 ? -11.567 20.807 -67.725 1.00 30.96 787 LEU B CA 1
ATOM 3860 C C . LEU B 1 241 ? -11.204 20.750 -66.246 1.00 43.77 787 LEU B C 1
ATOM 3861 O O . LEU B 1 241 ? -10.081 21.071 -65.886 1.00 36.66 787 LEU B O 1
ATOM 3866 N N . VAL B 1 242 ? -12.167 20.412 -65.390 1.00 38.19 788 VAL B N 1
ATOM 3867 C CA . VAL B 1 242 ? -11.911 20.267 -63.964 1.00 34.89 788 VAL B CA 1
ATOM 3868 C C . VAL B 1 242 ? -12.198 18.834 -63.499 1.00 35.52 788 VAL B C 1
ATOM 3869 O O . VAL B 1 242 ? -13.292 18.314 -63.711 1.00 29.60 788 VAL B O 1
ATOM 3873 N N . VAL B 1 243 ? -11.206 18.195 -62.882 1.00 29.87 789 VAL B N 1
ATOM 3874 C CA . VAL B 1 243 ? -11.289 16.771 -62.549 1.00 27.53 789 VAL B CA 1
ATOM 3875 C C . VAL B 1 243 ? -11.269 16.502 -61.036 1.00 39.74 789 VAL B C 1
ATOM 3876 O O . VAL B 1 243 ? -10.541 17.162 -60.287 1.00 38.95 789 VAL B O 1
ATOM 3880 N N . GLN B 1 244 ? -12.106 15.568 -60.584 1.00 40.71 790 GLN B N 1
ATOM 3881 C CA . GLN B 1 244 ? -12.065 15.118 -59.182 1.00 39.18 790 GLN B CA 1
ATOM 3882 C C . GLN B 1 244 ? -11.866 13.621 -59.131 1.00 43.75 790 GLN B C 1
ATOM 3883 O O . GLN B 1 244 ? -12.318 12.909 -60.018 1.00 37.00 790 GLN B O 1
ATOM 3889 N N . PHE B 1 245 ? -11.214 13.157 -58.071 1.00 35.62 791 PHE B N 1
ATOM 3890 C CA . PHE B 1 245 ? -11.111 11.735 -57.748 1.00 34.47 791 PHE B CA 1
ATOM 3891 C C . PHE B 1 245 ? -10.543 11.569 -56.348 1.00 39.64 791 PHE B C 1
ATOM 3892 O O . PHE B 1 245 ? -9.933 12.487 -55.815 1.00 39.18 791 PHE B O 1
ATOM 3900 N N . THR B 1 246 ? -10.797 10.420 -55.738 1.00 40.08 792 THR B N 1
ATOM 3901 C CA . THR B 1 246 ? -10.226 10.108 -54.434 1.00 36.64 792 THR B CA 1
ATOM 3902 C C . THR B 1 246 ? -9.699 8.704 -54.538 1.00 36.79 792 THR B C 1
ATOM 3903 O O . THR B 1 246 ? -10.106 7.942 -55.430 1.00 41.05 792 THR B O 1
ATOM 3907 N N . SER B 1 247 ? -8.794 8.357 -53.635 1.00 35.87 793 SER B N 1
ATOM 3908 C CA . SER B 1 247 ? -8.235 7.014 -53.580 1.00 33.32 793 SER B CA 1
ATOM 3909 C C . SER B 1 247 ? -7.874 6.705 -52.137 1.00 42.20 793 SER B C 1
ATOM 3910 O O . SER B 1 247 ? -7.358 7.569 -51.423 1.00 44.44 793 SER B O 1
ATOM 3913 N N . GLU B 1 248 ? -8.106 5.459 -51.730 1.00 44.94 794 GLU B N 1
ATOM 3914 C CA . GLU B 1 248 ? -7.886 5.040 -50.350 1.00 53.54 794 GLU B CA 1
ATOM 3915 C C . GLU B 1 248 ? -6.993 3.814 -50.241 1.00 55.26 794 GLU B C 1
ATOM 3916 O O . GLU B 1 248 ? -7.097 2.877 -51.034 1.00 55.73 794 GLU B O 1
ATOM 3922 N N . GLY B 1 249 ? -6.102 3.843 -49.259 1.00 51.25 795 GLY B N 1
ATOM 3923 C CA . GLY B 1 249 ? -5.242 2.715 -48.967 1.00 54.39 795 GLY B CA 1
ATOM 3924 C C . GLY B 1 249 ? -3.817 2.975 -49.396 1.00 52.48 795 GLY B C 1
ATOM 3925 O O . GLY B 1 249 ? -2.905 2.243 -49.020 1.00 56.54 795 GLY B O 1
ATOM 3926 N N . SER B 1 250 ? -3.616 4.052 -50.145 1.00 46.88 796 SER B N 1
ATOM 3927 C CA . SER B 1 250 ? -2.295 4.363 -50.658 1.00 49.62 796 SER B CA 1
ATOM 3928 C C . SER B 1 250 ? -2.049 5.855 -50.583 1.00 44.99 796 SER B C 1
ATOM 3929 O O . SER B 1 250 ? -2.986 6.643 -50.575 1.00 40.78 796 SER B O 1
ATOM 3932 N N . THR B 1 251 ? -0.783 6.242 -50.519 1.00 40.79 797 THR B N 1
ATOM 3933 C CA . THR B 1 251 ? -0.406 7.634 -50.698 1.00 37.46 797 THR B CA 1
ATOM 3934 C C . THR B 1 251 ? 0.430 7.678 -51.947 1.00 38.84 797 THR B C 1
ATOM 3935 O O . THR B 1 251 ? 0.846 6.639 -52.440 1.00 49.19 797 THR B O 1
ATOM 3939 N N . LEU B 1 252 ? 0.721 8.874 -52.436 1.00 34.07 798 LEU B N 1
ATOM 3940 C CA . LEU B 1 252 ? 1.668 9.014 -53.533 1.00 35.02 798 LEU B CA 1
ATOM 3941 C C . LEU B 1 252 ? 3.083 8.975 -52.958 1.00 47.26 798 LEU B C 1
ATOM 3942 O O . LEU B 1 252 ? 4.015 8.509 -53.609 1.00 45.09 798 LEU B O 1
ATOM 3947 N N . SER B 1 253 ? 3.252 9.458 -51.731 1.00 41.01 799 SER B N 1
ATOM 3948 C CA . SER B 1 253 ? 4.571 9.405 -51.112 1.00 45.87 799 SER B CA 1
ATOM 3949 C C . SER B 1 253 ? 5.001 7.969 -50.843 1.00 46.66 799 SER B C 1
ATOM 3950 O O . SER B 1 253 ? 6.128 7.591 -51.162 1.00 41.98 799 SER B O 1
ATOM 3953 N N . GLY B 1 254 ? 4.125 7.165 -50.242 1.00 38.80 800 GLY B N 1
ATOM 3954 C CA . GLY B 1 254 ? 4.543 5.832 -49.833 1.00 42.43 800 GLY B CA 1
ATOM 3955 C C . GLY B 1 254 ? 5.141 5.841 -48.427 1.00 47.34 800 GLY B C 1
ATOM 3956 O O . GLY B 1 254 ? 5.765 4.867 -47.991 1.00 46.71 800 GLY B O 1
ATOM 3957 N N . CYS B 1 255 ? 4.967 6.953 -47.719 1.00 46.19 801 CYS B N 1
ATOM 3958 C CA . CYS B 1 255 ? 5.469 7.062 -46.349 1.00 49.13 801 CYS B CA 1
ATOM 3959 C C . CYS B 1 255 ? 4.619 6.221 -45.413 1.00 53.67 801 CYS B C 1
ATOM 3960 O O . CYS B 1 255 ? 3.417 6.041 -45.641 1.00 56.27 801 CYS B O 1
ATOM 3963 N N . ASP B 1 256 ? 5.247 5.703 -44.363 1.00 46.84 802 ASP B N 1
ATOM 3964 C CA . ASP B 1 256 ? 4.514 4.992 -43.330 1.00 45.96 802 ASP B CA 1
ATOM 3965 C C . ASP B 1 256 ? 4.968 5.553 -41.976 1.00 52.13 802 ASP B C 1
ATOM 3966 O O . ASP B 1 256 ? 5.822 6.446 -41.919 1.00 47.47 802 ASP B O 1
ATOM 3971 N N . ILE B 1 257 ? 4.390 5.045 -40.892 1.00 51.11 803 ILE B N 1
ATOM 3972 C CA . ILE B 1 257 ? 4.737 5.512 -39.554 1.00 49.37 803 ILE B CA 1
ATOM 3973 C C . ILE B 1 257 ? 4.832 4.339 -38.578 1.00 53.67 803 ILE B C 1
ATOM 3974 O O . ILE B 1 257 ? 4.035 3.396 -38.642 1.00 56.37 803 ILE B O 1
ATOM 3979 N N . GLU B 1 258 ? 5.822 4.387 -37.690 1.00 57.07 804 GLU B N 1
ATOM 3980 C CA . GLU B 1 258 ? 5.965 3.344 -36.684 1.00 56.55 804 GLU B CA 1
ATOM 3981 C C . GLU B 1 258 ? 6.252 3.938 -35.314 1.00 55.57 804 GLU B C 1
ATOM 3982 O O . GLU B 1 258 ? 6.897 4.972 -35.206 1.00 52.26 804 GLU B O 1
ATOM 3988 N N . LEU B 1 259 ? 5.781 3.279 -34.265 1.00 48.52 805 LEU B N 1
ATOM 3989 C CA . LEU B 1 259 ? 6.038 3.774 -32.920 1.00 57.54 805 LEU B CA 1
ATOM 3990 C C . LEU B 1 259 ? 7.394 3.306 -32.420 1.00 62.54 805 LEU B C 1
ATOM 3991 O O . LEU B 1 259 ? 7.822 2.182 -32.700 1.00 63.04 805 LEU B O 1
ATOM 3996 N N . VAL B 1 260 ? 8.056 4.172 -31.662 1.00 65.15 806 VAL B N 1
ATOM 3997 C CA . VAL B 1 260 ? 9.361 3.861 -31.109 1.00 63.40 806 VAL B CA 1
ATOM 3998 C C . VAL B 1 260 ? 9.231 3.774 -29.601 1.00 65.64 806 VAL B C 1
ATOM 3999 O O . VAL B 1 260 ? 8.784 4.728 -28.959 1.00 61.36 806 VAL B O 1
ATOM 4003 N N . GLY B 1 261 ? 9.630 2.638 -29.033 1.00 67.28 807 GLY B N 1
ATOM 4004 C CA . GLY B 1 261 ? 9.508 2.433 -27.603 1.00 69.46 807 GLY B CA 1
ATOM 4005 C C . GLY B 1 261 ? 8.104 2.023 -27.206 1.00 70.38 807 GLY B C 1
ATOM 4006 O O . GLY B 1 261 ? 7.286 1.691 -28.064 1.00 74.10 807 GLY B O 1
ATOM 4007 N N . ALA B 1 262 ? 7.815 2.057 -25.908 1.00 71.80 808 ALA B N 1
ATOM 4008 C CA . ALA B 1 262 ? 6.548 1.538 -25.407 1.00 73.86 808 ALA B CA 1
ATOM 4009 C C . ALA B 1 262 ? 5.636 2.646 -24.900 1.00 74.27 808 ALA B C 1
ATOM 4010 O O . ALA B 1 262 ? 6.066 3.787 -24.718 1.00 72.08 808 ALA B O 1
ATOM 4012 N N . GLY B 1 263 ? 4.371 2.298 -24.684 1.00 75.60 809 GLY B N 1
ATOM 4013 C CA . GLY B 1 263 ? 3.396 3.238 -24.168 1.00 75.36 809 GLY B CA 1
ATOM 4014 C C . GLY B 1 263 ? 2.191 3.391 -25.072 1.00 75.46 809 GLY B C 1
ATOM 4015 O O . GLY B 1 263 ? 1.087 3.674 -24.609 1.00 80.53 809 GLY B O 1
ATOM 4016 N N . TYR B 1 264 ? 2.412 3.210 -26.370 1.00 69.69 810 TYR B N 1
ATOM 4017 C CA . TYR B 1 264 ? 1.389 3.483 -27.370 1.00 66.38 810 TYR B CA 1
ATOM 4018 C C . TYR B 1 264 ? 1.291 2.393 -28.432 1.00 68.36 810 TYR B C 1
ATOM 4019 O O . TYR B 1 264 ? 2.209 1.591 -28.604 1.00 70.37 810 TYR B O 1
ATOM 4028 N N . ARG B 1 265 ? 0.152 2.364 -29.116 1.00 65.01 811 ARG B N 1
ATOM 4029 C CA . ARG B 1 265 ? -0.086 1.489 -30.264 1.00 67.64 811 ARG B CA 1
ATOM 4030 C C . ARG B 1 265 ? -0.878 2.217 -31.345 1.00 64.69 811 ARG B C 1
ATOM 4031 O O . ARG B 1 265 ? -1.728 3.049 -31.039 1.00 63.11 811 ARG B O 1
ATOM 4039 N N . PHE B 1 266 ? -0.579 1.935 -32.609 1.00 67.22 812 PHE B N 1
ATOM 4040 C CA . PHE B 1 266 ? -1.387 2.479 -33.700 1.00 62.56 812 PHE B CA 1
ATOM 4041 C C . PHE B 1 266 ? -2.620 1.614 -33.914 1.00 66.34 812 PHE B C 1
ATOM 4042 O O . PHE B 1 266 ? -2.516 0.479 -34.371 1.00 69.27 812 PHE B O 1
ATOM 4050 N N . SER B 1 267 ? -3.778 2.129 -33.510 1.00 68.52 813 SER B N 1
ATOM 4051 C CA . SER B 1 267 ? -5.051 1.447 -33.726 1.00 66.35 813 SER B CA 1
ATOM 4052 C C . SER B 1 267 ? -5.317 1.320 -35.220 1.00 68.95 813 SER B C 1
ATOM 4053 O O . SER B 1 267 ? -5.980 0.387 -35.672 1.00 72.16 813 SER B O 1
ATOM 4056 N N . LEU B 1 268 ? -4.793 2.277 -35.978 1.00 67.84 814 LEU B N 1
ATOM 4057 C CA . LEU B 1 268 ? -5.030 2.343 -37.409 1.00 64.60 814 LEU B CA 1
ATOM 4058 C C . LEU B 1 268 ? -4.113 3.366 -38.065 1.00 59.46 814 LEU B C 1
ATOM 4059 O O . LEU B 1 268 ? -3.841 4.433 -37.502 1.00 57.16 814 LEU B O 1
ATOM 4064 N N . ILE B 1 269 ? -3.621 3.019 -39.250 1.00 52.49 815 ILE B N 1
ATOM 4065 C CA . ILE B 1 269 ? -2.852 3.937 -40.078 1.00 50.15 815 ILE B CA 1
ATOM 4066 C C . ILE B 1 269 ? -3.583 4.137 -41.407 1.00 56.14 815 ILE B C 1
ATOM 4067 O O . ILE B 1 269 ? -3.576 3.249 -42.268 1.00 58.79 815 ILE B O 1
ATOM 4072 N N . LYS B 1 270 ? -4.251 5.284 -41.550 1.00 56.25 816 LYS B N 1
ATOM 4073 C CA . LYS B 1 270 ? -5.018 5.589 -42.760 1.00 54.92 816 LYS B CA 1
ATOM 4074 C C . LYS B 1 270 ? -4.143 6.244 -43.821 1.00 49.81 816 LYS B C 1
ATOM 4075 O O . LYS B 1 270 ? -3.440 7.218 -43.552 1.00 47.49 816 LYS B O 1
ATOM 4081 N N . LYS B 1 271 ? -4.201 5.718 -45.038 1.00 44.89 817 LYS B N 1
ATOM 4082 C CA . LYS B 1 271 ? -3.492 6.317 -46.157 1.00 38.54 817 LYS B CA 1
ATOM 4083 C C . LYS B 1 271 ? -4.484 6.620 -47.264 1.00 41.10 817 LYS B C 1
ATOM 4084 O O . LYS B 1 271 ? -5.239 5.740 -47.676 1.00 41.59 817 LYS B O 1
ATOM 4090 N N . ARG B 1 272 ? -4.486 7.854 -47.752 1.00 40.33 818 ARG B N 1
ATOM 4091 C CA . ARG B 1 272 ? -5.356 8.216 -48.868 1.00 40.71 818 ARG B CA 1
ATOM 4092 C C . ARG B 1 272 ? -4.783 9.391 -49.630 1.00 40.36 818 ARG B C 1
ATOM 4093 O O . ARG B 1 272 ? -3.925 10.123 -49.118 1.00 30.41 818 ARG B O 1
ATOM 4101 N N . PHE B 1 273 ? -5.236 9.552 -50.871 1.00 34.02 819 PHE B N 1
ATOM 4102 C CA . PHE B 1 273 ? -4.915 10.760 -51.626 1.00 34.34 819 PHE B CA 1
ATOM 4103 C C . PHE B 1 273 ? -6.112 11.187 -52.464 1.00 33.54 819 PHE B C 1
ATOM 4104 O O . PHE B 1 273 ? -6.999 10.388 -52.718 1.00 33.45 819 PHE B O 1
ATOM 4112 N N . ALA B 1 274 ? -6.141 12.442 -52.883 1.00 32.56 820 ALA B N 1
ATOM 4113 C CA . ALA B 1 274 ? -7.263 12.919 -53.677 1.00 35.97 820 ALA B CA 1
ATOM 4114 C C . ALA B 1 274 ? -6.813 14.064 -54.557 1.00 35.34 820 ALA B C 1
ATOM 4115 O O . ALA B 1 274 ? -5.796 14.709 -54.274 1.00 29.70 820 ALA B O 1
ATOM 4117 N N . ALA B 1 275 ? -7.564 14.315 -55.627 1.00 39.71 821 ALA B N 1
ATOM 4118 C CA . ALA B 1 275 ? -7.249 15.419 -56.518 1.00 34.40 821 ALA B CA 1
ATOM 4119 C C . ALA B 1 275 ? -7.564 16.700 -55.812 1.00 26.49 821 ALA B C 1
ATOM 4120 O O . ALA B 1 275 ? -8.503 16.764 -55.024 1.00 35.01 821 ALA B O 1
ATOM 4122 N N . GLY B 1 276 ? -6.750 17.718 -56.055 1.00 30.86 822 GLY B N 1
ATOM 4123 C CA . GLY B 1 276 ? -7.028 19.035 -55.512 1.00 31.29 822 GLY B CA 1
ATOM 4124 C C . GLY B 1 276 ? -7.515 19.953 -56.612 1.00 37.09 822 GLY B C 1
ATOM 4125 O O . GLY B 1 276 ? -8.678 19.914 -57.014 1.00 37.39 822 GLY B O 1
ATOM 4126 N N . LYS B 1 277 ? -6.617 20.811 -57.077 1.00 34.70 823 LYS B N 1
ATOM 4127 C CA . LYS B 1 277 ? -6.853 21.619 -58.258 1.00 33.40 823 LYS B CA 1
ATOM 4128 C C . LYS B 1 277 ? -6.246 20.824 -59.406 1.00 36.09 823 LYS B C 1
ATOM 4129 O O . LYS B 1 277 ? -5.022 20.755 -59.541 1.00 34.96 823 LYS B O 1
ATOM 4135 N N . TYR B 1 278 ? -7.104 20.158 -60.178 1.00 30.97 824 TYR B N 1
ATOM 4136 C CA . TYR B 1 278 ? -6.661 19.203 -61.195 1.00 31.04 824 TYR B CA 1
ATOM 4137 C C . TYR B 1 278 ? -7.326 19.603 -62.522 1.00 33.45 824 TYR B C 1
ATOM 4138 O O . TYR B 1 278 ? -8.471 19.234 -62.781 1.00 36.01 824 TYR B O 1
ATOM 4147 N N . LEU B 1 279 ? -6.620 20.391 -63.338 1.00 33.22 825 LEU B N 1
ATOM 4148 C CA . LEU B 1 279 ? -7.219 21.053 -64.508 1.00 37.15 825 LEU B CA 1
ATOM 4149 C C . LEU B 1 279 ? -6.528 20.695 -65.830 1.00 39.27 825 LEU B C 1
ATOM 4150 O O . LEU B 1 279 ? -5.352 20.306 -65.846 1.00 35.54 825 LEU B O 1
ATOM 4155 N N . ALA B 1 280 ? -7.246 20.874 -66.939 1.00 37.20 826 ALA B N 1
ATOM 4156 C CA . ALA B 1 280 ? -6.655 20.731 -68.266 1.00 38.20 826 ALA B CA 1
ATOM 4157 C C . ALA B 1 280 ? -7.131 21.845 -69.219 1.00 43.26 826 ALA B C 1
ATOM 4158 O O . ALA B 1 280 ? -8.337 22.053 -69.412 1.00 36.82 826 ALA B O 1
ATOM 4160 N N . ASP B 1 281 ? -6.177 22.574 -69.795 1.00 48.90 827 ASP B N 1
ATOM 4161 C CA . ASP B 1 281 ? -6.466 23.655 -70.737 1.00 47.73 827 ASP B CA 1
ATOM 4162 C C . ASP B 1 281 ? -6.247 23.174 -72.160 1.00 56.95 827 ASP B C 1
ATOM 4163 O O . ASP B 1 281 ? -5.448 22.259 -72.397 1.00 50.09 827 ASP B O 1
ATOM 4168 N N . ASN B 1 282 ? -6.928 23.816 -73.109 1.00 59.42 828 ASN B N 1
ATOM 4169 C CA . ASN B 1 282 ? -6.785 23.476 -74.517 1.00 68.38 828 ASN B CA 1
ATOM 4170 C C . ASN B 1 282 ? -5.399 23.878 -75.023 1.00 77.34 828 ASN B C 1
ATOM 4171 O O . ASN B 1 282 ? -4.954 23.435 -76.082 1.00 88.04 828 ASN B O 1
#